Protein 9OO6 (pdb70)

B-factor: mean 93.45, std 17.34, range [67.01, 183.87]

Secondary structure (DSSP, 8-state):
--HHHHHHHHIIIIIHHHHHHHHHTTHHHHHHHHHHHHHTTS---HHHHHHHHHHHHHHHHHHHHGGGGHHHHHHHHHHHHHHHHTTTSS-HHHHHHHHHHHHHHHHHTTSS-HHHHHHTHHHHHHHHHHHHHHHHHHHHTSS-SPPPHHHHHHHHT-GGGSSSPPP--HHHHHHHHH-----HHHHHHHHHHHHHHHHHHHIIIIITTTIIIIIS----HHHHHHHHHHHHHHHHHHHHHHHHHHHHHHHHHT---EEETTEEE----S--THHHHS-S-HHHHHHHH-HHHHHHHIIIIITTTGGG-HHHHHHHHHHHHHHHT---HHHHHHHHHHHHHHHHHHHHHHHHHHHHTBS-SSSPPPSS---SBSS-HHHHHHHHHHHHHHHHHHHHHHGGG----HHHHHHHHHHTTTHHHHHHHHHHHHHHHHHHH-

Structure (mmCIF, N/CA/C/O backbone):
data_9OO6
#
_entry.id   9OO6
#
_cell.length_a   1.00
_cell.length_b   1.00
_cell.length_c   1.00
_cell.angle_alpha   90.00
_cell.angle_beta   90.00
_cell.angle_gamma   90.00
#
_symmetry.space_group_name_H-M   'P 1'
#
loop_
_entity.id
_entity.type
_entity.pdbx_description
1 polymer 'Isoform 3 of Protein-serine O-palmitoleoyltransferase porcupine,Green fluorescent protein'
2 non-polymer 2-[4-(2-methylpyridin-4-yl)phenyl]-N-[4-(pyridin-3-yl)phenyl]acetamide
3 non-polymer 'Lauryl Maltose Neopentyl Glycol'
4 non-polymer 'ZINC ION'
5 water water
#
loop_
_atom_site.group_PDB
_atom_site.id
_atom_site.type_symbol
_atom_site.label_atom_id
_atom_site.label_alt_id
_atom_site.label_comp_id
_atom_site.label_asym_id
_atom_site.label_entity_id
_atom_site.label_seq_id
_atom_site.pdbx_PDB_ins_code
_atom_site.Cartn_x
_atom_site.Cartn_y
_atom_site.Cartn_z
_atom_site.occupancy
_atom_site.B_iso_or_equiv
_atom_site.auth_seq_id
_atom_site.auth_comp_id
_atom_site.auth_asym_id
_atom_site.auth_atom_id
_atom_site.pdbx_PDB_model_num
ATOM 1 N N . PHE A 1 4 ? 149.77838 145.92398 131.96388 1.000 152.38411 4 PHE A N 1
ATOM 2 C CA . PHE A 1 4 ? 149.46215 147.34244 131.83857 1.000 155.18775 4 PHE A CA 1
ATOM 3 C C . PHE A 1 4 ? 148.33293 147.75555 132.77952 1.000 152.65815 4 PHE A C 1
ATOM 4 O O . PHE A 1 4 ? 147.52185 146.92891 133.19518 1.000 149.39409 4 PHE A O 1
ATOM 12 N N . SER A 1 5 ? 148.29093 149.04422 133.10792 1.000 153.49367 5 SER A N 1
ATOM 13 C CA . SER A 1 5 ? 147.29278 149.58469 134.02133 1.000 151.31605 5 SER A CA 1
ATOM 14 C C . SER A 1 5 ? 145.98118 149.83127 133.27666 1.000 144.28330 5 SER A C 1
ATOM 15 O O . SER A 1 5 ? 145.81552 149.45328 132.11429 1.000 143.64207 5 SER A O 1
ATOM 18 N N . ARG A 1 6 ? 145.02606 150.47553 133.95489 1.000 140.68544 6 ARG A N 1
ATOM 19 C CA . ARG A 1 6 ? 143.73353 150.76518 133.34135 1.000 137.63697 6 ARG A CA 1
ATOM 20 C C . ARG A 1 6 ? 143.85447 151.81449 132.24476 1.000 138.82072 6 ARG A C 1
ATOM 21 O O . ARG A 1 6 ? 143.12602 151.75270 131.24429 1.000 138.03064 6 ARG A O 1
ATOM 29 N N . GLN A 1 7 ? 144.77848 152.76536 132.40911 1.000 139.43887 7 GLN A N 1
ATOM 30 C CA . GLN A 1 7 ? 144.95712 153.82379 131.42112 1.000 139.77484 7 GLN A CA 1
ATOM 31 C C . GLN A 1 7 ? 145.42325 153.25863 130.08690 1.000 142.96811 7 GLN A C 1
ATOM 32 O O . GLN A 1 7 ? 144.81587 153.52579 129.04519 1.000 143.42028 7 GLN A O 1
ATOM 38 N N . GLU A 1 8 ? 146.49027 152.45358 130.10505 1.000 144.34777 8 GLU A N 1
ATOM 39 C CA . GLU A 1 8 ? 146.98736 151.84777 128.87303 1.000 146.04411 8 GLU A CA 1
ATOM 40 C C . GLU A 1 8 ? 145.97455 150.87324 128.28639 1.000 143.80391 8 GLU A C 1
ATOM 41 O O . GLU A 1 8 ? 145.82283 150.79600 127.06071 1.000 144.79619 8 GLU A O 1
ATOM 47 N N . PHE A 1 9 ? 145.26440 150.13937 129.15107 1.000 141.73962 9 PHE A N 1
ATOM 48 C CA . PHE A 1 9 ? 144.25756 149.18336 128.69653 1.000 137.57290 9 PHE A CA 1
ATOM 49 C C . PHE A 1 9 ? 143.15131 149.88194 127.92031 1.000 135.35855 9 PHE A C 1
ATOM 50 O O . PHE A 1 9 ? 142.76154 149.43687 126.83538 1.000 136.69194 9 PHE A O 1
ATOM 58 N N . PHE A 1 10 ? 142.63911 150.98731 128.45397 1.000 132.99427 10 PHE A N 1
ATOM 59 C CA . PHE A 1 10 ? 141.59632 151.70473 127.73908 1.000 132.94891 10 PHE A CA 1
ATOM 60 C C . PHE A 1 10 ? 142.14660 152.56672 126.61062 1.000 139.22108 10 PHE A C 1
ATOM 61 O O . PHE A 1 10 ? 141.37107 153.00238 125.75311 1.000 140.42371 10 PHE A O 1
ATOM 69 N N . GLN A 1 11 ? 143.45819 152.82121 126.58654 1.000 142.49227 11 GLN A N 1
ATOM 70 C CA . GLN A 1 11 ? 144.06822 153.41167 125.40014 1.000 143.50765 11 GLN A CA 1
ATOM 71 C C . GLN A 1 11 ? 144.14430 152.42065 124.24662 1.000 141.42787 11 GLN A C 1
ATOM 72 O O . GLN A 1 11 ? 144.03366 152.82308 123.08328 1.000 142.46225 11 GLN A O 1
ATOM 78 N N . GLN A 1 12 ? 144.32767 151.13155 124.53536 1.000 140.64637 12 GLN A N 1
ATOM 79 C CA . GLN A 1 12 ? 144.52031 150.15628 123.46826 1.000 137.75026 12 GLN A CA 1
ATOM 80 C C . GLN A 1 12 ? 143.31436 149.25570 123.25018 1.000 134.39155 12 GLN A C 1
ATOM 81 O O . GLN A 1 12 ? 143.39792 148.34978 122.42188 1.000 133.91313 12 GLN A O 1
ATOM 87 N N . LEU A 1 13 ? 142.21666 149.46430 123.98670 1.000 133.02886 13 LEU A N 1
ATOM 88 C CA . LEU A 1 13 ? 141.05480 148.57657 123.90776 1.000 131.12852 13 LEU A CA 1
ATOM 89 C C . LEU A 1 13 ? 140.48088 148.48939 122.49486 1.000 128.12797 13 LEU A C 1
ATOM 90 O O . LEU A 1 13 ? 140.24973 147.38734 121.98268 1.000 126.53142 13 LEU A O 1
ATOM 95 N N . LEU A 1 14 ? 140.18835 149.64408 121.87990 1.000 128.15857 14 LEU A N 1
ATOM 96 C CA . LEU A 1 14 ? 139.52420 149.68026 120.57405 1.000 126.87999 14 LEU A CA 1
ATOM 97 C C . LEU A 1 14 ? 140.31259 148.92546 119.50698 1.000 126.45768 14 LEU A C 1
ATOM 98 O O . LEU A 1 14 ? 139.78318 148.01947 118.85375 1.000 122.61948 14 LEU A O 1
ATOM 103 N N . GLN A 1 15 ? 141.58141 149.28171 119.31761 1.000 128.08224 15 GLN A N 1
ATOM 104 C CA . GLN A 1 15 ? 142.39000 148.65272 118.28195 1.000 127.75429 15 GLN A CA 1
ATOM 105 C C . GLN A 1 15 ? 142.96364 147.31422 118.72282 1.000 126.95907 15 GLN A C 1
ATOM 106 O O . GLN A 1 15 ? 143.51732 146.58704 117.89156 1.000 125.82590 15 GLN A O 1
ATOM 112 N N . GLY A 1 16 ? 142.84287 146.98252 120.00277 1.000 127.26749 16 GLY A N 1
ATOM 113 C CA . GLY A 1 16 ? 143.38785 145.77335 120.57944 1.000 125.84988 16 GLY A CA 1
ATOM 114 C C . GLY A 1 16 ? 142.44991 144.58883 120.56616 1.000 123.89885 16 GLY A C 1
ATOM 115 O O . GLY A 1 16 ? 142.83849 143.49176 120.15642 1.000 123.04363 16 GLY A O 1
ATOM 116 N N . CYS A 1 17 ? 141.21736 144.78417 121.03376 1.000 121.43052 17 CYS A N 1
ATOM 117 C CA . CYS A 1 17 ? 140.29013 143.67241 121.17705 1.000 118.75905 17 CYS A CA 1
ATOM 118 C C . CYS A 1 17 ? 138.89673 143.91643 120.61641 1.000 118.23128 17 CYS A C 1
ATOM 119 O O . CYS A 1 17 ? 138.22008 142.93739 120.30058 1.000 117.50328 17 CYS A O 1
ATOM 122 N N . LEU A 1 18 ? 138.45990 145.15712 120.41584 1.000 118.85173 18 LEU A N 1
ATOM 123 C CA . LEU A 1 18 ? 137.17673 145.34956 119.74414 1.000 116.52031 18 LEU A CA 1
ATOM 124 C C . LEU A 1 18 ? 137.23491 144.94964 118.27381 1.000 114.72150 18 LEU A C 1
ATOM 125 O O . LEU A 1 18 ? 136.58699 143.97698 117.86270 1.000 113.69431 18 LEU A O 1
ATOM 130 N N . LEU A 1 19 ? 138.00645 145.69837 117.48410 1.000 114.66791 19 LEU A N 1
ATOM 131 C CA . LEU A 1 19 ? 138.08274 145.44364 116.04585 1.000 113.32694 19 LEU A CA 1
ATOM 132 C C . LEU A 1 19 ? 138.65725 144.06929 115.70181 1.000 112.46095 19 LEU A C 1
ATOM 133 O O . LEU A 1 19 ? 138.08606 143.41250 114.81408 1.000 112.60833 19 LEU A O 1
ATOM 138 N N . PRO A 1 20 ? 139.79629 143.60610 116.27078 1.000 113.13282 20 PRO A N 1
ATOM 139 C CA . PRO A 1 20 ? 140.2344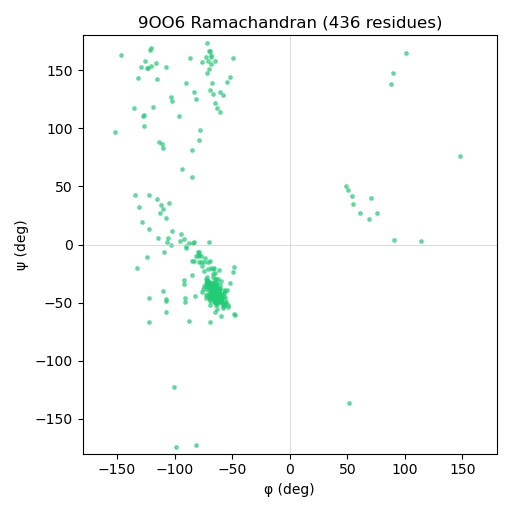6 142.22312 115.98029 1.000 111.50063 20 PRO A CA 1
ATOM 140 C C . PRO A 1 20 ? 139.18907 141.14606 116.23466 1.000 109.79146 20 PRO A C 1
ATOM 141 O O . PRO A 1 20 ? 138.95606 140.31473 115.35021 1.000 113.13442 20 PRO A O 1
ATOM 145 N N . THR A 1 21 ? 138.58831 141.11406 117.43053 1.000 106.30355 21 THR A N 1
ATOM 146 C CA . THR A 1 21 ? 137.59164 140.09149 117.74889 1.000 107.50871 21 THR A CA 1
ATOM 147 C C . THR A 1 21 ? 136.39748 140.18198 116.80886 1.000 109.06589 21 THR A C 1
ATOM 148 O O . THR A 1 21 ? 135.89647 139.15793 116.33030 1.000 111.59181 21 THR A O 1
ATOM 152 N N . ALA A 1 22 ? 135.90822 141.40326 116.56164 1.000 108.92356 22 ALA A N 1
ATOM 153 C CA . ALA A 1 22 ? 134.76960 141.58492 115.66425 1.000 105.71313 22 ALA A CA 1
ATOM 154 C C . ALA A 1 22 ? 135.08564 141.07702 114.26045 1.000 107.68198 22 ALA A C 1
ATOM 155 O O . ALA A 1 22 ? 134.28351 140.35423 113.65639 1.000 105.61825 22 ALA A O 1
ATOM 157 N N . GLN A 1 23 ? 136.25388 141.45237 113.72740 1.000 108.58570 23 GLN A N 1
ATOM 158 C CA . GLN A 1 23 ? 136.66150 141.02120 112.39305 1.000 105.11683 23 GLN A CA 1
ATOM 159 C C . GLN A 1 23 ? 136.79572 139.50421 112.31184 1.000 105.70711 23 GLN A C 1
ATOM 160 O O . GLN A 1 23 ? 136.32610 138.88462 111.35022 1.000 109.28984 23 GLN A O 1
ATOM 166 N N . GLN A 1 24 ? 137.48455 138.89860 113.28836 1.000 105.48642 24 GLN A N 1
ATOM 167 C CA . GLN A 1 24 ? 137.61483 137.44207 113.34355 1.000 107.16950 24 GLN A CA 1
ATOM 168 C C . GLN A 1 24 ? 136.25488 136.75601 113.37890 1.000 108.74779 24 GLN A C 1
ATOM 169 O O . GLN A 1 24 ? 135.99530 135.84034 112.59018 1.000 113.89088 24 GLN A O 1
ATOM 175 N N . GLY A 1 25 ? 135.38804 137.16335 114.31428 1.000 105.28703 25 GLY A N 1
ATOM 176 C CA . GLY A 1 25 ? 134.06936 136.56048 114.42554 1.000 104.29847 25 GLY A CA 1
ATOM 177 C C . GLY A 1 25 ? 133.22819 136.71800 113.17563 1.000 102.30305 25 GLY A C 1
ATOM 178 O O . GLY A 1 25 ? 132.45452 135.82382 112.82905 1.000 102.50334 25 GLY A O 1
ATOM 179 N N . LEU A 1 26 ? 133.36889 137.84756 112.48131 1.000 102.47261 26 LEU A N 1
ATOM 180 C CA . LEU A 1 26 ? 132.58628 138.08679 111.27605 1.000 102.20451 26 LEU A CA 1
ATOM 181 C C . LEU A 1 26 ? 133.11935 137.27821 110.09931 1.000 103.19617 26 LEU A C 1
ATOM 182 O O . LEU A 1 26 ? 132.34026 136.77076 109.28556 1.000 104.61298 26 LEU A O 1
ATOM 187 N N . ASP A 1 27 ? 134.44212 137.14812 109.99523 1.000 105.63706 27 ASP A N 1
ATOM 188 C CA . ASP A 1 27 ? 135.07312 136.54668 108.82947 1.000 106.32907 27 ASP A CA 1
ATOM 189 C C . ASP A 1 27 ? 134.95042 135.02150 108.85046 1.000 105.92262 27 ASP A C 1
ATOM 190 O O . ASP A 1 27 ? 135.18814 134.36891 107.83054 1.000 108.76838 27 ASP A O 1
ATOM 195 N N . GLN A 1 28 ? 134.50615 134.43279 109.95948 1.000 102.42029 28 GLN A N 1
ATOM 196 C CA . GLN A 1 28 ? 134.28064 132.99474 110.01432 1.000 103.27059 28 GLN A CA 1
ATOM 197 C C . GLN A 1 28 ? 132.80212 132.63029 109.98415 1.000 102.50882 28 GLN A C 1
ATOM 198 O O . GLN A 1 28 ? 132.46221 131.45109 110.12286 1.000 103.89449 28 GLN A O 1
ATOM 204 N N . ILE A 1 29 ? 131.91716 133.60831 109.80394 1.000 99.73802 29 ILE A N 1
ATOM 205 C CA . ILE A 1 29 ? 130.48637 133.35034 109.68252 1.000 93.80631 29 ILE A CA 1
ATOM 206 C C . ILE A 1 29 ? 129.89387 133.91090 108.40269 1.000 91.33876 29 ILE A C 1
ATOM 207 O O . ILE A 1 29 ? 128.73307 133.60151 108.09612 1.000 94.39280 29 ILE A O 1
ATOM 212 N N . TRP A 1 30 ? 130.63668 134.73656 107.65841 1.000 90.42919 30 TRP A N 1
ATOM 213 C CA . TRP A 1 30 ? 130.07463 135.43159 106.50411 1.000 90.60453 30 TRP A CA 1
ATOM 214 C C . TRP A 1 30 ? 129.66194 134.46770 105.39935 1.000 90.53713 30 TRP A C 1
ATOM 215 O O . TRP A 1 30 ? 128.65975 134.70739 104.71598 1.000 93.50919 30 TRP A O 1
ATOM 226 N N . LEU A 1 31 ? 130.39756 133.36921 105.22160 1.000 88.47204 31 LEU A N 1
ATOM 227 C CA . LEU A 1 31 ? 130.02292 132.40693 104.19376 1.000 88.30224 31 LEU A CA 1
ATOM 228 C C . LEU A 1 31 ? 128.77710 131.63247 104.60007 1.000 87.01785 31 LEU A C 1
ATOM 229 O O . LEU A 1 31 ? 127.91037 131.36403 103.76252 1.000 90.97133 31 LEU A O 1
ATOM 234 N N . LEU A 1 32 ? 128.65522 131.29435 105.88617 1.000 82.54088 32 LEU A N 1
ATOM 235 C CA . LEU A 1 32 ? 127.44554 130.63587 106.37076 1.000 80.25486 32 LEU A CA 1
ATOM 236 C C . LEU A 1 32 ? 126.22911 131.54368 106.23682 1.000 81.99705 32 LEU A C 1
ATOM 237 O O . LEU A 1 32 ? 125.14559 131.08922 105.84981 1.000 84.00209 32 LEU A O 1
ATOM 242 N N . LEU A 1 33 ? 126.39516 132.83419 106.53573 1.000 82.82560 33 LEU A N 1
ATOM 243 C CA . LEU A 1 33 ? 125.30746 133.78885 106.35278 1.000 79.48773 33 LEU A CA 1
ATOM 244 C C . LEU A 1 33 ? 124.94660 133.94154 104.88112 1.000 80.86017 33 LEU A C 1
ATOM 245 O O . LEU A 1 33 ? 123.76675 134.08063 104.53848 1.000 85.29997 33 LEU A O 1
ATOM 250 N N . ALA A 1 34 ? 125.94834 133.90761 103.99756 1.000 80.32936 34 ALA A N 1
ATOM 251 C CA . ALA A 1 34 ? 125.67979 133.98232 102.56509 1.000 77.97167 34 ALA A CA 1
ATOM 252 C C . ALA A 1 34 ? 124.90656 132.76394 102.07557 1.000 80.84309 34 ALA A C 1
ATOM 253 O O . ALA A 1 34 ? 123.98233 132.89695 101.26644 1.000 84.73514 34 ALA A O 1
ATOM 255 N N . ILE A 1 35 ? 125.26212 131.57155 102.56005 1.000 80.54605 35 ILE A N 1
ATOM 256 C CA . ILE A 1 35 ? 124.53784 130.36619 102.16119 1.000 77.27974 35 ILE A CA 1
ATOM 257 C C . ILE A 1 35 ? 123.11965 130.37509 102.72563 1.000 81.24388 35 ILE A C 1
ATOM 258 O O . ILE A 1 35 ? 122.17473 129.94253 102.05687 1.000 85.09289 35 ILE A O 1
ATOM 263 N N . CYS A 1 36 ? 122.94095 130.87635 103.95335 1.000 82.18723 36 CYS A N 1
ATOM 264 C CA . CYS A 1 36 ? 121.59555 130.98357 104.51828 1.000 77.21718 36 CYS A CA 1
ATOM 265 C C . CYS A 1 36 ? 120.73222 131.96335 103.72925 1.000 74.62385 36 CYS A C 1
ATOM 266 O O . CYS A 1 36 ? 119.55385 131.69169 103.46594 1.000 79.54085 36 CYS A O 1
ATOM 269 N N . LEU A 1 37 ? 121.30707 133.09904 103.32580 1.000 72.01177 37 LEU A N 1
ATOM 270 C CA . LEU A 1 37 ? 120.56670 134.06037 102.51446 1.000 72.91802 37 LEU A CA 1
ATOM 271 C C . LEU A 1 37 ? 120.24627 133.49353 101.13643 1.000 78.47618 37 LEU A C 1
ATOM 272 O O . LEU A 1 37 ? 119.15327 133.72347 100.60384 1.000 82.03325 37 LEU A O 1
ATOM 277 N N . ALA A 1 38 ? 121.18570 132.74907 100.54604 1.000 76.81456 38 ALA A N 1
ATOM 278 C CA . ALA A 1 38 ? 120.93466 132.11399 99.25692 1.000 75.63198 38 ALA A CA 1
ATOM 279 C C . ALA A 1 38 ? 119.84219 131.05944 99.36318 1.000 80.11195 38 ALA A C 1
ATOM 280 O O . ALA A 1 38 ? 119.01552 130.92724 98.45713 1.000 85.83322 38 ALA A O 1
ATOM 282 N N . CYS A 1 39 ? 119.82037 130.30787 100.46609 1.000 78.13979 39 CYS A N 1
ATOM 283 C CA . CYS A 1 39 ? 118.75587 129.33690 100.69844 1.000 79.01381 39 CYS A CA 1
ATOM 284 C C . CYS A 1 39 ? 117.40492 130.02116 100.85901 1.000 78.75543 39 CYS A C 1
ATOM 285 O O . CYS A 1 39 ? 116.39306 129.54792 100.32597 1.000 83.03807 39 CYS A O 1
ATOM 288 N N . ARG A 1 40 ? 117.37986 131.15525 101.56488 1.000 78.32783 40 ARG A N 1
ATOM 289 C CA . ARG A 1 40 ? 116.14190 131.91111 101.73366 1.000 76.02493 40 ARG A CA 1
ATOM 290 C C . ARG A 1 40 ? 115.63111 132.45017 100.40450 1.000 75.41564 40 ARG A C 1
ATOM 291 O O . ARG A 1 40 ? 114.42744 132.39920 100.12699 1.000 79.80297 40 ARG A O 1
ATOM 299 N N . LEU A 1 41 ? 116.53127 132.97009 99.56962 1.000 71.95950 41 LEU A N 1
ATOM 300 C CA . LEU A 1 41 ? 116.11276 133.50359 98.27783 1.000 74.36331 41 LEU A CA 1
ATOM 301 C C . LEU A 1 41 ? 115.69980 132.38732 97.32612 1.000 81.10332 41 LEU A C 1
ATOM 302 O O . LEU A 1 41 ? 114.77485 132.55843 96.52404 1.000 82.76153 41 LEU A O 1
ATOM 307 N N . LEU A 1 42 ? 116.37738 131.23906 97.39828 1.000 80.99947 42 LEU A N 1
ATOM 308 C CA . LEU A 1 42 ? 116.05934 130.11644 96.52648 1.000 79.80386 42 LEU A CA 1
ATOM 309 C C . LEU A 1 42 ? 114.73996 129.45984 96.90481 1.000 82.21084 42 LEU A C 1
ATOM 310 O O . LEU A 1 42 ? 114.02712 128.95829 96.02882 1.000 87.29101 42 LEU A O 1
ATOM 315 N N . TRP A 1 43 ? 114.38787 129.46373 98.18992 1.000 79.36549 43 TRP A N 1
ATOM 316 C CA . TRP A 1 43 ? 113.15630 128.81949 98.62279 1.000 78.10921 43 TRP A CA 1
ATOM 317 C C . TRP A 1 43 ? 111.91620 129.65958 98.35816 1.000 81.54054 43 TRP A C 1
ATOM 318 O O . TRP A 1 43 ? 110.80181 129.17175 98.57033 1.000 85.48067 43 TRP A O 1
ATOM 329 N N . ARG A 1 44 ? 112.07726 130.89895 97.90903 1.000 80.53945 44 ARG A N 1
ATOM 330 C CA . ARG A 1 44 ? 110.95709 131.75695 97.55968 1.000 81.71302 44 ARG A CA 1
ATOM 331 C C . ARG A 1 44 ? 110.62453 131.72462 96.07506 1.000 88.17208 44 ARG A C 1
ATOM 332 O O . ARG A 1 44 ? 109.72978 132.45453 95.63951 1.000 95.96020 44 ARG A O 1
ATOM 340 N N . LEU A 1 45 ? 111.31461 130.90040 95.29205 1.000 85.42366 45 LEU A N 1
ATOM 341 C CA . LEU A 1 45 ? 111.14928 130.87434 93.84527 1.000 89.63225 45 LEU A CA 1
ATOM 342 C C . LEU A 1 45 ? 110.03884 129.94310 93.38025 1.000 94.69244 45 LEU A C 1
ATOM 343 O O . LEU A 1 45 ? 109.82564 129.81658 92.17040 1.000 95.55948 45 LEU A O 1
ATOM 348 N N . GLY A 1 46 ? 109.33024 129.29259 94.29682 1.000 92.88594 46 GLY A N 1
ATOM 349 C CA . GLY A 1 46 ? 108.29252 128.36404 93.89946 1.000 97.23870 46 GLY A CA 1
ATOM 350 C C . GLY A 1 46 ? 108.80383 127.04046 93.38474 1.000 96.84249 46 GLY A C 1
ATOM 351 O O . GLY A 1 46 ? 108.13112 126.39572 92.57399 1.000 97.23946 46 GLY A O 1
ATOM 352 N N . LEU A 1 47 ? 109.98594 126.62043 93.82497 1.000 94.20201 47 LEU A N 1
ATOM 353 C CA . LEU A 1 47 ? 110.51020 125.32065 93.45838 1.000 91.77875 47 LEU A CA 1
ATOM 354 C C . LEU A 1 47 ? 109.71340 124.22211 94.15642 1.000 94.75712 47 LEU A C 1
ATOM 355 O O . LEU A 1 47 ? 109.05894 124.46965 95.17201 1.000 96.66551 47 LEU A O 1
ATOM 360 N N . PRO A 1 48 ? 109.73327 123.00259 93.61780 1.000 89.51233 48 PRO A N 1
ATOM 361 C CA . PRO A 1 48 ? 109.14512 121.87417 94.34419 1.000 84.12778 48 PRO A CA 1
ATOM 362 C C . PRO A 1 48 ? 109.90215 121.59602 95.63344 1.000 83.34543 48 PRO A C 1
ATOM 363 O O . PRO A 1 48 ? 111.06476 121.97173 95.79651 1.000 85.32402 48 PRO A O 1
ATOM 367 N N . SER A 1 49 ? 109.20692 120.93642 96.56430 1.000 82.76369 49 SER A N 1
ATOM 368 C CA . SER A 1 49 ? 109.73347 120.75570 97.91447 1.000 81.82438 49 SER A CA 1
ATOM 369 C C . SER A 1 49 ? 110.98632 119.88918 97.92526 1.000 82.14095 49 SER A C 1
ATOM 370 O O . SER A 1 49 ? 111.92417 120.16371 98.68380 1.000 84.16592 49 SER A O 1
ATOM 373 N N . TYR A 1 50 ? 111.02483 118.84677 97.08881 1.000 81.91420 50 TYR A N 1
ATOM 374 C CA . TYR A 1 50 ? 112.18893 117.96657 97.05997 1.000 82.42727 50 TYR A CA 1
ATOM 375 C C . TYR A 1 50 ? 113.43152 118.69403 96.56228 1.000 83.12298 50 TYR A C 1
ATOM 376 O O . TYR A 1 50 ? 114.53949 118.41151 97.03140 1.000 83.61439 50 TYR A O 1
ATOM 385 N N . LEU A 1 51 ? 113.26718 119.64499 95.63925 1.000 82.17241 51 LEU A N 1
ATOM 386 C CA . LEU A 1 51 ? 114.40055 120.45408 95.20692 1.000 80.18087 51 LEU A CA 1
ATOM 387 C C . LEU A 1 51 ? 114.89761 121.35124 96.33173 1.000 79.10135 51 LEU A C 1
ATOM 388 O O . LEU A 1 51 ? 116.10568 121.56382 96.46964 1.000 82.92683 51 LEU A O 1
ATOM 393 N N . LYS A 1 52 ? 113.98196 121.87683 97.15021 1.000 76.99215 52 LYS A N 1
ATOM 394 C CA . LYS A 1 52 ? 114.38199 122.67451 98.30636 1.000 77.31862 52 LYS A CA 1
ATOM 395 C C . LYS A 1 52 ? 115.14590 121.83455 99.32263 1.000 79.01782 52 LYS A C 1
ATOM 396 O O . LYS A 1 52 ? 116.16394 122.28011 99.87190 1.000 85.14174 52 LYS A O 1
ATOM 402 N N . HIS A 1 53 ? 114.67254 120.61125 99.57761 1.000 77.43483 53 HIS A N 1
ATOM 403 C CA . HIS A 1 53 ? 115.37095 119.72201 100.50085 1.000 78.46844 53 HIS A CA 1
ATOM 404 C C . HIS A 1 53 ? 116.74720 119.33685 99.96862 1.000 83.06502 53 HIS A C 1
ATOM 405 O O . HIS A 1 53 ? 117.72171 119.29863 100.72528 1.000 86.16011 53 HIS A O 1
ATOM 412 N N . ALA A 1 54 ? 116.85157 119.06096 98.66617 1.000 81.63311 54 ALA A N 1
ATOM 413 C CA . ALA A 1 54 ? 118.14721 118.72074 98.08446 1.000 82.15615 54 ALA A CA 1
ATOM 414 C C . ALA A 1 54 ? 119.09945 119.91094 98.10745 1.000 83.04029 54 ALA A C 1
ATOM 415 O O . ALA A 1 54 ? 120.30467 119.74676 98.34491 1.000 89.20122 54 ALA A O 1
ATOM 417 N N . SER A 1 55 ? 118.57525 121.11621 97.86597 1.000 81.00557 55 SER A N 1
ATOM 418 C CA . SER A 1 55 ? 119.40180 122.31545 97.90713 1.000 80.63890 55 SER A CA 1
ATOM 419 C C . SER A 1 55 ? 119.92952 122.57335 99.30913 1.000 83.33091 55 SER A C 1
ATOM 420 O O . SER A 1 55 ? 121.10310 122.92424 99.47887 1.000 88.97380 55 SER A O 1
ATOM 423 N N . THR A 1 56 ? 119.09269 122.38572 100.33235 1.000 81.59731 56 THR A N 1
ATOM 424 C CA . THR A 1 56 ? 119.61851 122.56715 101.67844 1.000 82.81017 56 THR A CA 1
ATOM 425 C C . THR A 1 56 ? 120.51068 121.40840 102.10786 1.000 84.21471 56 THR A C 1
ATOM 426 O O . THR A 1 56 ? 121.38324 121.61651 102.94754 1.000 87.24447 56 THR A O 1
ATOM 430 N N . VAL A 1 57 ? 120.36351 120.21877 101.51547 1.000 84.72508 57 VAL A N 1
ATOM 431 C CA . VAL A 1 57 ? 121.31893 119.14117 101.77225 1.000 85.09838 57 VAL A CA 1
ATOM 432 C C . VAL A 1 57 ? 122.69416 119.51024 101.22583 1.000 88.19059 57 VAL A C 1
ATOM 433 O O . VAL A 1 57 ? 123.71780 119.33948 101.90176 1.000 89.57572 57 VAL A O 1
ATOM 437 N N . ALA A 1 58 ? 122.73173 120.03917 99.99917 1.000 87.83139 58 ALA A N 1
ATOM 438 C CA . ALA A 1 58 ? 123.99384 120.49173 99.41803 1.000 83.94774 58 ALA A CA 1
ATOM 439 C C . ALA A 1 58 ? 124.59257 121.64824 100.21213 1.000 86.92573 58 ALA A C 1
ATOM 440 O O . ALA A 1 58 ? 125.80927 121.69088 100.44292 1.000 93.54124 58 ALA A O 1
ATOM 442 N N . GLY A 1 59 ? 123.75099 122.58939 100.64672 1.000 83.34385 59 GLY A N 1
ATOM 443 C CA . GLY A 1 59 ? 124.23872 123.69003 101.46221 1.000 82.04606 59 GLY A CA 1
ATOM 444 C C . GLY A 1 59 ? 124.75827 123.23995 102.81433 1.000 86.25091 59 GLY A C 1
ATOM 445 O O . GLY A 1 59 ? 125.75170 123.77261 103.31315 1.000 88.63339 59 GLY A O 1
ATOM 446 N N . GLY A 1 60 ? 124.10273 122.24808 103.41949 1.000 87.89687 60 GLY A N 1
ATOM 447 C CA . GLY A 1 60 ? 124.58724 121.70372 104.67494 1.000 87.45723 60 GLY A CA 1
ATOM 448 C C . GLY A 1 60 ? 125.90080 120.96521 104.52216 1.000 89.96266 60 GLY A C 1
ATOM 449 O O . GLY A 1 60 ? 126.77954 121.07262 105.38014 1.000 91.82643 60 GLY A O 1
ATOM 450 N N . PHE A 1 61 ? 126.05416 120.21008 103.42750 1.000 90.67985 61 PHE A N 1
ATOM 451 C CA . PHE A 1 61 ? 127.34130 119.58381 103.13088 1.000 90.80909 61 PHE A CA 1
ATOM 452 C C . PHE A 1 61 ? 128.44122 120.62070 102.96105 1.000 88.01284 61 PHE A C 1
ATOM 453 O O . PHE A 1 61 ? 129.54014 120.45841 103.50348 1.000 89.95058 61 PHE A O 1
ATOM 461 N N . PHE A 1 62 ? 128.16443 121.69889 102.22274 1.000 88.10465 62 PHE A N 1
ATOM 462 C CA . PHE A 1 62 ? 129.20439 122.69751 101.99704 1.000 87.84685 62 PHE A CA 1
ATOM 463 C C . PHE A 1 62 ? 129.53337 123.46559 103.27273 1.000 89.66201 62 PHE A C 1
ATOM 464 O O . PHE A 1 62 ? 130.70146 123.77600 103.52507 1.000 93.07409 62 PHE A O 1
ATOM 472 N N . SER A 1 63 ? 128.52866 123.75633 104.10381 1.000 88.39173 63 SER A N 1
ATOM 473 C CA . SER A 1 63 ? 128.79017 124.43580 105.36989 1.000 86.75403 63 SER A CA 1
ATOM 474 C C . SER A 1 63 ? 129.56940 123.54648 106.33142 1.000 85.99718 63 SER A C 1
ATOM 475 O O . SER A 1 63 ? 130.50312 124.01188 107.00136 1.000 90.48020 63 SER A O 1
ATOM 478 N N . LEU A 1 64 ? 129.21109 122.26144 106.40344 1.000 83.10994 64 LEU A N 1
ATOM 479 C CA . LEU A 1 64 ? 129.94468 121.33995 107.25929 1.000 83.02054 64 LEU A CA 1
ATOM 480 C C . LEU A 1 64 ? 131.37551 121.17190 106.77782 1.000 86.37773 64 LEU A C 1
ATOM 481 O O . LEU A 1 64 ? 132.30040 121.10015 107.59277 1.000 88.53220 64 LEU A O 1
ATOM 486 N N . TYR A 1 65 ? 131.58304 121.12613 105.45768 1.000 86.95118 65 TYR A N 1
ATOM 487 C CA . TYR A 1 65 ? 132.94763 121.06897 104.95209 1.000 84.76575 65 TYR A CA 1
ATOM 488 C C . TYR A 1 65 ? 133.70312 122.35073 105.26400 1.000 86.21022 65 TYR A C 1
ATOM 489 O O . TYR A 1 65 ? 134.85425 122.28791 105.69751 1.000 92.77473 65 TYR A O 1
ATOM 498 N N . HIS A 1 66 ? 133.02028 123.49814 105.20869 1.000 84.52768 66 HIS A N 1
ATOM 499 C CA . HIS A 1 66 ? 133.68290 124.77886 105.43147 1.000 84.17070 66 HIS A CA 1
ATOM 500 C C . HIS A 1 66 ? 134.14998 124.90988 106.87241 1.000 85.86546 66 HIS A C 1
ATOM 501 O O . HIS A 1 66 ? 135.22674 125.45720 107.13509 1.000 87.96223 66 HIS A O 1
ATOM 508 N N . PHE A 1 67 ? 133.36257 124.40828 107.81762 1.000 84.75778 67 PHE A N 1
ATOM 509 C CA . PHE A 1 67 ? 133.74121 124.57277 109.21511 1.000 84.32868 67 PHE A CA 1
ATOM 510 C C . PHE A 1 67 ? 134.57357 123.41604 109.75637 1.000 88.60822 67 PHE A C 1
ATOM 511 O O . PHE A 1 67 ? 135.40320 123.63826 110.64496 1.000 92.87105 67 PHE A O 1
ATOM 519 N N . PHE A 1 68 ? 134.38973 122.18876 109.26355 1.000 86.52470 68 PHE A N 1
ATOM 520 C CA . PHE A 1 68 ? 135.05208 121.02947 109.84694 1.000 86.64449 68 PHE A CA 1
ATOM 521 C C . PHE A 1 68 ? 135.93273 120.23808 108.88311 1.000 89.43502 68 PHE A C 1
ATOM 522 O O . PHE A 1 68 ? 136.34798 119.13125 109.24429 1.000 94.25064 68 PHE A O 1
ATOM 530 N N . GLN A 1 69 ? 136.25472 120.77399 107.69483 1.000 87.36151 69 GLN A N 1
ATOM 531 C CA . GLN A 1 69 ? 137.12081 120.13769 106.70251 1.000 89.99406 69 GLN A CA 1
ATOM 532 C C . GLN A 1 69 ? 136.68749 118.71210 106.37347 1.000 93.73978 69 GLN A C 1
ATOM 533 O O . GLN A 1 69 ? 135.49228 118.44471 106.22626 1.000 94.79804 69 GLN A O 1
ATOM 539 N N . LEU A 1 70 ? 137.64608 117.78828 106.28397 1.000 96.93908 70 LEU A N 1
ATOM 540 C CA . LEU A 1 70 ? 137.32855 116.41775 105.89407 1.000 95.03568 70 LEU A CA 1
ATOM 541 C C . LEU A 1 70 ? 136.61306 115.66930 107.00999 1.000 92.02583 70 LEU A C 1
ATOM 542 O O . LEU A 1 70 ? 135.82403 114.75786 106.73858 1.000 95.72930 70 LEU A O 1
ATOM 547 N N . HIS A 1 71 ? 136.90458 116.03217 108.26160 1.000 90.61815 71 HIS A N 1
ATOM 548 C CA . HIS A 1 71 ? 136.33001 115.43813 109.46824 1.000 89.33303 71 HIS A CA 1
ATOM 549 C C . HIS A 1 71 ? 134.80072 115.31389 109.47163 1.000 89.77821 71 HIS A C 1
ATOM 550 O O . HIS A 1 71 ? 134.27338 114.50354 110.24070 1.000 95.71616 71 HIS A O 1
ATOM 557 N N . MET A 1 72 ? 134.07717 116.13295 108.68585 1.000 90.94370 72 MET A N 1
ATOM 558 C CA . MET A 1 72 ? 132.60626 116.12665 108.59239 1.000 86.17609 72 MET A CA 1
ATOM 559 C C . MET A 1 72 ? 131.98027 114.74118 108.39103 1.000 87.41576 72 MET A C 1
ATOM 560 O O . MET A 1 72 ? 130.75953 114.58742 108.57292 1.000 91.33229 72 MET A O 1
ATOM 565 N N . VAL A 1 73 ? 132.77151 113.76183 107.93565 1.000 86.96642 73 VAL A N 1
ATOM 566 C CA . VAL A 1 73 ? 132.31708 112.39691 107.68157 1.000 83.95023 73 VAL A CA 1
ATOM 567 C C . VAL A 1 73 ? 131.59200 111.79587 108.87782 1.000 86.79737 73 VAL A C 1
ATOM 568 O O . VAL A 1 73 ? 130.70085 110.96340 108.70390 1.000 93.11353 73 VAL A O 1
ATOM 572 N N . TRP A 1 74 ? 131.98424 112.15834 110.10287 1.000 87.17411 74 TRP A N 1
ATOM 573 C CA . TRP A 1 74 ? 131.32137 111.59726 111.27671 1.000 90.65141 74 TRP A CA 1
ATOM 574 C C . TRP A 1 74 ? 129.88005 112.08389 111.39220 1.000 91.87752 74 TRP A C 1
ATOM 575 O O . TRP A 1 74 ? 128.97781 111.29509 111.69783 1.000 99.09391 74 TRP A O 1
ATOM 586 N N . VAL A 1 75 ? 129.63130 113.35639 111.07044 1.000 88.52170 75 VAL A N 1
ATOM 587 C CA . VAL A 1 75 ? 128.26199 113.86604 111.04688 1.000 84.93312 75 VAL A CA 1
ATOM 588 C C . VAL A 1 75 ? 127.49077 113.25119 109.88786 1.000 85.71145 75 VAL A C 1
ATOM 589 O O . VAL A 1 75 ? 126.29509 112.94778 110.00646 1.000 87.74682 75 VAL A O 1
ATOM 593 N N . VAL A 1 76 ? 128.17317 113.01358 108.76605 1.000 84.87728 76 VAL A N 1
ATOM 594 C CA . VAL A 1 76 ? 127.48860 112.45004 107.60390 1.000 83.75857 76 VAL A CA 1
ATOM 595 C C . VAL A 1 76 ? 127.08832 111.00221 107.87560 1.000 85.91088 76 VAL A C 1
ATOM 596 O O . VAL A 1 76 ? 125.95984 110.58192 107.57644 1.000 89.91512 76 VAL A O 1
ATOM 600 N N . LEU A 1 77 ? 127.99748 110.22893 108.47047 1.000 85.01155 77 LEU A N 1
ATOM 601 C CA . LEU A 1 77 ? 127.70809 108.85531 108.85280 1.000 85.82634 77 LEU A CA 1
ATOM 602 C C . LEU A 1 77 ? 126.64029 108.80108 109.93487 1.000 88.00985 77 LEU A C 1
ATOM 603 O O . LEU A 1 77 ? 125.82616 107.87330 109.94217 1.000 93.05220 77 LEU A O 1
ATOM 608 N N . LEU A 1 78 ? 126.62240 109.77847 110.84871 1.000 87.26901 78 LEU A N 1
ATOM 609 C CA . LEU A 1 78 ? 125.56042 109.82692 111.84780 1.000 88.78873 78 LEU A CA 1
ATOM 610 C C . LEU A 1 78 ? 124.20179 110.05308 111.19780 1.000 88.57447 78 LEU A C 1
ATOM 611 O O . LEU A 1 78 ? 123.21729 109.40862 111.57189 1.000 90.00088 78 LEU A O 1
ATOM 616 N N . SER A 1 79 ? 124.13147 110.95979 110.21889 1.000 88.77988 79 SER A N 1
ATOM 617 C CA . SER A 1 79 ? 122.86651 111.21172 109.53116 1.000 83.34067 79 SER A CA 1
ATOM 618 C C . SER A 1 79 ? 122.39694 109.98329 108.75900 1.000 80.73230 79 SER A C 1
ATOM 619 O O . SER A 1 79 ? 121.20787 109.63221 108.79336 1.000 84.10015 79 SER A O 1
ATOM 622 N N . LEU A 1 80 ? 123.32284 109.30726 108.07227 1.000 79.21333 80 LEU A N 1
ATOM 623 C CA . LEU A 1 80 ? 122.96454 108.09848 107.33419 1.000 77.78746 80 LEU A CA 1
ATOM 624 C C . LEU A 1 80 ? 122.51135 106.98330 108.27066 1.000 79.52146 80 LEU A C 1
ATOM 625 O O . LEU A 1 80 ? 121.53274 106.28287 107.98325 1.000 82.71045 80 LEU A O 1
ATOM 630 N N . LEU A 1 81 ? 123.20091 106.81509 109.40156 1.000 80.33399 81 LEU A N 1
ATOM 631 C CA . LEU A 1 81 ? 122.81971 105.80042 110.37737 1.000 82.00828 81 LEU A CA 1
ATOM 632 C C . LEU A 1 81 ? 121.47055 106.11690 111.01101 1.000 84.23966 81 LEU A C 1
ATOM 633 O O . LEU A 1 81 ? 120.66964 105.20806 111.26165 1.000 87.73318 81 LEU A O 1
ATOM 638 N N . CYS A 1 82 ? 121.20534 107.39853 111.28067 1.000 82.82769 82 CYS A N 1
ATOM 639 C CA . CYS A 1 82 ? 119.91390 107.79747 111.82860 1.000 79.34985 82 CYS A CA 1
ATOM 640 C C . CYS A 1 82 ? 118.78570 107.50753 110.84992 1.000 78.77275 82 CYS A C 1
ATOM 641 O O . CYS A 1 82 ? 117.71997 107.02376 111.25250 1.000 80.80054 82 CYS A O 1
ATOM 644 N N . TYR A 1 83 ? 119.00008 107.78134 109.55720 1.000 79.26184 83 TYR A N 1
ATOM 645 C CA . TYR A 1 83 ? 117.96595 107.43090 108.58764 1.000 76.75960 83 TYR A CA 1
ATOM 646 C C . TYR A 1 83 ? 117.79855 105.92096 108.46812 1.000 76.80926 83 TYR A C 1
ATOM 647 O O . TYR A 1 83 ? 116.67854 105.43667 108.28068 1.000 81.46236 83 TYR A O 1
ATOM 656 N N . LEU A 1 84 ? 118.89432 105.16228 108.56256 1.000 75.72549 84 LEU A N 1
ATOM 657 C CA . LEU A 1 84 ? 118.78711 103.70659 108.49739 1.000 77.13331 84 LEU A CA 1
ATOM 658 C C . LEU A 1 84 ? 117.96747 103.15849 109.65927 1.000 81.55901 84 LEU A C 1
ATOM 659 O O . LEU A 1 84 ? 117.09810 102.29888 109.46522 1.000 86.28393 84 LEU A O 1
ATOM 664 N N . VAL A 1 85 ? 118.21508 103.66466 110.86891 1.000 81.87464 85 VAL A N 1
ATOM 665 C CA . VAL A 1 85 ? 117.44599 103.23778 112.03465 1.000 80.19896 85 VAL A CA 1
ATOM 666 C C . VAL A 1 85 ? 115.98557 103.65506 111.90235 1.000 82.91411 85 VAL A C 1
ATOM 667 O O . VAL A 1 85 ? 115.07738 102.87490 112.21292 1.000 88.18883 85 VAL A O 1
ATOM 671 N N . LEU A 1 86 ? 115.73409 104.87628 111.41896 1.000 82.53871 86 LEU A N 1
ATOM 672 C CA . LEU A 1 86 ? 114.36029 105.34198 111.24491 1.000 82.63759 86 LEU A CA 1
ATOM 673 C C . LEU A 1 86 ? 113.61362 104.52143 110.19755 1.000 82.24171 86 LEU A C 1
ATOM 674 O O . LEU A 1 86 ? 112.41341 104.26392 110.34171 1.000 86.69996 86 LEU A O 1
ATOM 679 N N . PHE A 1 87 ? 114.30510 104.10010 109.13806 1.000 79.15074 87 PHE A N 1
ATOM 680 C CA . PHE A 1 87 ? 113.65583 103.30896 108.09938 1.000 80.65773 87 PHE A CA 1
ATOM 681 C C . PHE A 1 87 ? 113.40547 101.87971 108.56092 1.000 83.97916 87 PHE A C 1
ATOM 682 O O . PHE A 1 87 ? 112.39358 101.27462 108.18864 1.000 87.61917 87 PHE A O 1
ATOM 690 N N . LEU A 1 88 ? 114.31944 101.31649 109.35792 1.000 84.02106 88 LEU A N 1
ATOM 691 C CA . LEU A 1 88 ? 114.14983 99.93559 109.80586 1.000 85.37651 88 LEU A CA 1
ATOM 692 C C . LEU A 1 88 ? 112.95117 99.78404 110.73509 1.000 88.82596 88 LEU A C 1
ATOM 693 O O . LEU A 1 88 ? 112.25975 98.75993 110.69844 1.000 91.63711 88 LEU A O 1
ATOM 698 N N . CYS A 1 89 ? 112.68341 100.78634 111.56946 1.000 86.42171 89 CYS A N 1
ATOM 699 C CA . CYS A 1 89 ? 111.57413 100.73421 112.51263 1.000 89.03462 89 CYS A CA 1
ATOM 700 C C . CYS A 1 89 ? 110.45364 101.70268 112.14236 1.000 91.72206 89 CYS A C 1
ATOM 701 O O . CYS A 1 89 ? 109.73428 102.18633 113.01736 1.000 97.52573 89 CYS A O 1
ATOM 704 N N . ARG A 1 90 ? 110.27006 101.96057 110.84320 1.000 90.35783 90 ARG A N 1
ATOM 705 C CA . ARG A 1 90 ? 109.31691 102.96894 110.38612 1.000 89.17217 90 ARG A CA 1
ATOM 706 C C . ARG A 1 90 ? 107.86762 102.61057 110.69411 1.000 94.18218 90 ARG A C 1
ATOM 707 O O . ARG A 1 90 ? 107.01532 103.50427 110.70607 1.000 97.98370 90 ARG A O 1
ATOM 715 N N . HIS A 1 91 ? 107.56538 101.33819 110.94092 1.000 95.55300 91 HIS A N 1
ATOM 716 C CA . HIS A 1 91 ? 106.21276 100.91507 111.26999 1.000 96.06315 91 HIS A CA 1
ATOM 717 C C . HIS A 1 91 ? 106.02030 100.64036 112.75319 1.000 96.79792 91 HIS A C 1
ATOM 718 O O . HIS A 1 91 ? 104.91306 100.28089 113.16288 1.000 97.66955 91 HIS A O 1
ATOM 725 N N . SER A 1 92 ? 107.05967 100.79401 113.56301 1.000 95.24895 92 SER A N 1
ATOM 726 C CA . SER A 1 92 ? 106.94578 100.54353 114.98908 1.000 95.50038 92 SER A CA 1
ATOM 727 C C . SER A 1 92 ? 106.46927 101.79527 115.71365 1.000 93.42652 92 SER A C 1
ATOM 728 O O . SER A 1 92 ? 106.56232 102.91429 115.20632 1.000 93.19009 92 SER A O 1
ATOM 731 N N . SER A 1 93 ? 105.95490 101.58867 116.92022 1.000 94.55681 93 SER A N 1
ATOM 732 C CA . SER A 1 93 ? 105.53203 102.67453 117.78964 1.000 96.25627 93 SER A CA 1
ATOM 733 C C . SER A 1 93 ? 106.63910 103.13604 118.72600 1.000 96.88182 93 SER A C 1
ATOM 734 O O . SER A 1 93 ? 106.39331 103.98648 119.58611 1.000 102.15118 93 SER A O 1
ATOM 737 N N . HIS A 1 94 ? 107.84482 102.59730 118.57895 1.000 91.90302 94 HIS A N 1
ATOM 738 C CA . HIS A 1 94 ? 108.98129 102.92348 119.42906 1.000 90.53381 94 HIS A CA 1
ATOM 739 C C . HIS A 1 94 ? 110.14963 103.45425 118.60838 1.000 89.57893 94 HIS A C 1
ATOM 740 O O . HIS A 1 94 ? 111.30235 103.07447 118.82335 1.000 90.33050 94 HIS A O 1
ATOM 747 N N . ARG A 1 95 ? 109.85091 104.31892 117.63363 1.000 89.73581 95 ARG A N 1
ATOM 748 C CA . ARG A 1 95 ? 110.89484 104.90576 116.79695 1.000 84.82246 95 ARG A CA 1
ATOM 749 C C . ARG A 1 95 ? 111.85048 105.75429 117.62232 1.000 79.72978 95 ARG A C 1
ATOM 750 O O . ARG A 1 95 ? 113.07066 105.71885 117.41107 1.000 83.95540 95 ARG A O 1
ATOM 758 N N . GLY A 1 96 ? 111.30850 106.52344 118.56782 1.000 80.29699 96 GLY A N 1
ATOM 759 C CA . GLY A 1 96 ? 112.14659 107.32012 119.44204 1.000 81.31334 96 GLY A CA 1
ATOM 760 C C . GLY A 1 96 ? 113.04220 106.47778 120.32293 1.000 84.27909 96 GLY A C 1
ATOM 761 O O . GLY A 1 96 ? 114.17186 106.87117 120.61087 1.000 87.53286 96 GLY A O 1
ATOM 762 N N . VAL A 1 97 ? 112.56338 105.30059 120.73659 1.000 86.40946 97 VAL A N 1
ATOM 763 C CA . VAL A 1 97 ? 113.36865 104.40489 121.56476 1.000 83.85660 97 VAL A CA 1
ATOM 764 C C . VAL A 1 97 ? 114.58761 103.92016 120.79168 1.000 83.60582 97 VAL A C 1
ATOM 765 O O . VAL A 1 97 ? 115.72272 103.99322 121.27687 1.000 88.29286 97 VAL A O 1
ATOM 769 N N . PHE A 1 98 ? 114.36753 103.44316 119.56341 1.000 82.05386 98 PHE A N 1
ATOM 770 C CA . PHE A 1 98 ? 115.46051 102.94234 118.73580 1.000 79.08104 98 PHE A CA 1
ATOM 771 C C . PHE A 1 98 ? 116.43381 104.05178 118.36530 1.000 81.64048 98 PHE A C 1
ATOM 772 O O . PHE A 1 98 ? 117.65504 103.85012 118.39558 1.000 86.59003 98 PHE A O 1
ATOM 780 N N . LEU A 1 99 ? 115.91381 105.23517 118.03230 1.000 81.70452 99 LEU A N 1
ATOM 781 C CA . LEU A 1 99 ? 116.79287 106.34086 117.67206 1.000 80.57035 99 LEU A CA 1
ATOM 782 C C . LEU A 1 99 ? 117.59037 106.83660 118.87278 1.000 85.27127 99 LEU A C 1
ATOM 783 O O . LEU A 1 99 ? 118.77311 107.16241 118.73751 1.000 90.01236 99 LEU A O 1
ATOM 788 N N . SER A 1 100 ? 116.97832 106.86674 120.06076 1.000 85.31422 100 SER A N 1
ATOM 789 C CA . SER A 1 100 ? 117.70367 107.26446 121.26247 1.000 86.44490 100 SER A CA 1
ATOM 790 C C . SER A 1 100 ? 118.77494 106.24615 121.62999 1.000 89.20789 100 SER A C 1
ATOM 791 O O . SER A 1 100 ? 119.87165 106.62509 122.05408 1.000 92.22213 100 SER A O 1
ATOM 794 N N . VAL A 1 101 ? 118.48251 104.95229 121.46324 1.000 86.62157 101 VAL A N 1
ATOM 795 C CA . VAL A 1 101 ? 119.48399 103.92150 121.73126 1.000 81.82548 101 VAL A CA 1
ATOM 796 C C . VAL A 1 101 ? 120.64823 104.04223 120.75628 1.000 85.22269 101 VAL A C 1
ATOM 797 O O . VAL A 1 101 ? 121.81747 103.95596 121.15193 1.000 93.59796 101 VAL A O 1
ATOM 801 N N . THR A 1 102 ? 120.35470 104.28688 119.47674 1.000 85.62444 102 THR A N 1
ATOM 802 C CA . THR A 1 102 ? 121.43044 104.37536 118.49521 1.000 89.88554 102 THR A CA 1
ATOM 803 C C . THR A 1 102 ? 122.24827 105.65191 118.67483 1.000 90.54551 102 THR A C 1
ATOM 804 O O . THR A 1 102 ? 123.47510 105.63385 118.49959 1.000 95.66428 102 THR A O 1
ATOM 808 N N . ILE A 1 103 ? 121.61094 106.73208 119.13080 1.000 87.39140 103 ILE A N 1
ATOM 809 C CA . ILE A 1 103 ? 122.34561 107.94493 119.47220 1.000 89.61400 103 ILE A CA 1
ATOM 810 C C . ILE A 1 103 ? 123.22597 107.70741 120.69426 1.000 94.27823 103 ILE A C 1
ATOM 811 O O . ILE A 1 103 ? 124.37234 108.17045 120.74606 1.000 97.46533 103 ILE A O 1
ATOM 816 N N . LEU A 1 104 ? 122.71361 106.96348 121.68190 1.000 93.96396 104 LEU A N 1
ATOM 817 C CA . LEU A 1 104 ? 123.50511 106.60742 122.85692 1.000 94.85526 104 LEU A CA 1
ATOM 818 C C . LEU A 1 104 ? 124.74786 105.81747 122.47036 1.000 94.89709 104 LEU A C 1
ATOM 819 O O . LEU A 1 104 ? 125.85480 106.12388 122.92671 1.000 99.92976 104 LEU A O 1
ATOM 824 N N . ILE A 1 105 ? 124.58054 104.81392 121.60288 1.000 92.57939 105 ILE A N 1
ATOM 825 C CA . ILE A 1 105 ? 125.71181 103.99760 121.15923 1.000 93.65363 105 ILE A CA 1
ATOM 826 C C . ILE A 1 105 ? 126.72772 104.84798 120.40783 1.000 98.79167 105 ILE A C 1
ATOM 827 O O . ILE A 1 105 ? 127.93556 104.75091 120.65166 1.000 106.33776 105 ILE A O 1
ATOM 832 N N . TYR A 1 106 ? 126.25429 105.68998 119.48291 1.000 95.94436 106 TYR A N 1
ATOM 833 C CA . TYR A 1 106 ? 127.16091 106.49751 118.66892 1.000 97.83267 106 TYR A CA 1
ATOM 834 C C . TYR A 1 106 ? 127.95605 107.47241 119.53562 1.000 101.53473 106 TYR A C 1
ATOM 835 O O . TYR A 1 106 ? 129.18994 107.55756 119.42997 1.000 108.76628 106 TYR A O 1
ATOM 844 N N . LEU A 1 107 ? 127.25534 108.23489 120.38434 1.000 97.82928 107 LEU A N 1
ATOM 845 C CA . LEU A 1 107 ? 127.91813 109.20184 121.25390 1.000 99.11679 107 LEU A CA 1
ATOM 846 C C . LEU A 1 107 ? 128.88431 108.52215 122.21690 1.000 104.58531 107 LEU A C 1
ATOM 847 O O . LEU A 1 107 ? 130.00266 109.00695 122.41326 1.000 110.61090 107 LEU A O 1
ATOM 852 N N . LEU A 1 108 ? 128.47210 107.40777 122.83834 1.000 103.64894 108 LEU A N 1
ATOM 853 C CA . LEU A 1 108 ? 129.36096 106.70600 123.75982 1.000 102.49896 108 LEU A CA 1
ATOM 854 C C . LEU A 1 108 ? 130.57677 106.13439 123.04413 1.000 107.39021 108 LEU A C 1
ATOM 855 O O . LEU A 1 108 ? 131.65902 106.05454 123.63589 1.000 115.81095 108 LEU A O 1
ATOM 860 N N . MET A 1 109 ? 130.41220 105.70114 121.79053 1.000 106.15094 109 MET A N 1
ATOM 861 C CA . MET A 1 109 ? 131.55287 105.24394 121.00631 1.000 111.23601 109 MET A CA 1
ATOM 862 C C . MET A 1 109 ? 132.53033 106.38361 120.76774 1.000 116.84381 109 MET A C 1
ATOM 863 O O . MET A 1 109 ? 133.74996 106.19300 120.84280 1.000 125.99673 109 MET A O 1
ATOM 868 N N . GLY A 1 110 ? 132.00934 107.56885 120.44333 1.000 110.75882 110 GLY A N 1
ATOM 869 C CA . GLY A 1 110 ? 132.87691 108.72935 120.29578 1.000 114.84906 110 GLY A CA 1
ATOM 870 C C . GLY A 1 110 ? 133.58066 109.12012 121.58446 1.000 118.45075 110 GLY A C 1
ATOM 871 O O . GLY A 1 110 ? 134.75280 109.50366 121.56917 1.000 120.43247 110 GLY A O 1
ATOM 872 N N . GLU A 1 111 ? 132.87173 109.03877 122.71547 1.000 117.63239 111 GLU A N 1
ATOM 873 C CA . GLU A 1 111 ? 133.47984 109.32753 124.01390 1.000 115.35162 111 GLU A CA 1
ATOM 874 C C . GLU A 1 111 ? 134.53835 108.29847 124.38892 1.000 120.94914 111 GLU A C 1
ATOM 875 O O . GLU A 1 111 ? 135.48152 108.62164 125.11892 1.000 125.73414 111 GLU A O 1
ATOM 881 N N . MET A 1 112 ? 134.40474 107.06224 123.90385 1.000 122.14424 112 MET A N 1
ATOM 882 C CA . MET A 1 112 ? 135.37357 105.99548 124.14481 1.000 124.97033 112 MET A CA 1
ATOM 883 C C . MET A 1 112 ? 136.69689 106.20346 123.41485 1.000 128.59018 112 MET A C 1
ATOM 884 O O . MET A 1 112 ? 137.54376 105.30290 123.46612 1.000 132.81946 112 MET A O 1
ATOM 889 N N . HIS A 1 113 ? 136.84927 107.32080 122.69748 1.000 126.63578 113 HIS A N 1
ATOM 890 C CA . HIS A 1 113 ? 138.05711 107.75120 121.99607 1.000 132.17751 113 HIS A CA 1
ATOM 891 C C . HIS A 1 113 ? 138.38332 106.88016 120.79374 1.000 135.76641 113 HIS A C 1
ATOM 892 O O . HIS A 1 113 ? 139.54309 106.81873 120.37136 1.000 138.20004 113 HIS A O 1
ATOM 899 N N . MET A 1 114 ? 137.38410 106.17860 120.24956 1.000 132.89900 114 MET A N 1
ATOM 900 C CA . MET A 1 114 ? 137.57212 105.48155 118.98182 1.000 138.38911 114 MET A CA 1
ATOM 901 C C . MET A 1 114 ? 137.87336 106.47724 117.86552 1.000 140.39553 114 MET A C 1
ATOM 902 O O . MET A 1 114 ? 138.61275 106.16466 116.92404 1.000 140.84648 114 MET A O 1
ATOM 907 N N . VAL A 1 115 ? 137.35096 107.69529 117.99044 1.000 138.26651 115 VAL A N 1
ATOM 908 C CA . VAL A 1 115 ? 137.60086 108.79129 117.06688 1.000 137.33844 115 VAL A CA 1
ATOM 909 C C . VAL A 1 115 ? 138.51981 109.78210 117.77588 1.000 139.12459 115 VAL A C 1
ATOM 910 O O . VAL A 1 115 ? 138.55455 109.83522 119.01144 1.000 137.50367 115 VAL A O 1
ATOM 914 N N . ASP A 1 116 ? 139.30615 110.52505 116.98600 1.000 140.65770 116 ASP A N 1
ATOM 915 C CA . ASP A 1 116 ? 140.24922 111.51453 117.50171 1.000 139.34985 116 ASP A CA 1
ATOM 916 C C . ASP A 1 116 ? 139.56527 112.52398 118.41790 1.000 133.94427 116 ASP A C 1
ATOM 917 O O . ASP A 1 116 ? 138.43776 112.95377 118.16206 1.000 129.96445 116 ASP A O 1
ATOM 922 N N . THR A 1 117 ? 140.25532 112.87365 119.50813 1.000 134.04006 117 THR A N 1
ATOM 923 C CA . THR A 1 117 ? 139.70332 113.79898 120.49606 1.000 133.58876 117 THR A CA 1
ATOM 924 C C . THR A 1 117 ? 139.45828 115.18784 119.90809 1.000 128.54048 117 THR A C 1
ATOM 925 O O . THR A 1 117 ? 138.40603 115.79168 120.14769 1.000 125.78764 117 THR A O 1
ATOM 929 N N . VAL A 1 118 ? 140.42894 115.72150 119.15978 1.000 127.04693 118 VAL A N 1
ATOM 930 C CA . VAL A 1 118 ? 140.29552 117.06236 118.59215 1.000 125.03957 118 VAL A CA 1
ATOM 931 C C . VAL A 1 118 ? 139.16491 117.09842 117.57020 1.000 123.63054 118 VAL A C 1
ATOM 932 O O . VAL A 1 118 ? 138.33686 118.01946 117.56880 1.000 118.21050 118 VAL A O 1
ATOM 936 N N . THR A 1 119 ? 139.13754 116.10545 116.67387 1.000 126.10921 119 THR A N 1
ATOM 937 C CA . THR A 1 119 ? 138.08140 115.99023 115.67026 1.000 123.51516 119 THR A CA 1
ATOM 938 C C . THR A 1 119 ? 136.70384 115.93676 116.32042 1.000 117.58181 119 THR A C 1
ATOM 939 O O . THR A 1 119 ? 135.79211 116.67701 115.93182 1.000 112.47022 119 THR A O 1
ATOM 943 N N . TRP A 1 120 ? 136.53624 115.04382 117.30017 1.000 119.14755 120 TRP A N 1
ATOM 944 C CA . TRP A 1 120 ? 135.25812 114.89299 117.98987 1.000 118.04504 120 TRP A CA 1
ATOM 945 C C . TRP A 1 120 ? 134.84608 116.18376 118.68906 1.000 116.50713 120 TRP A C 1
ATOM 946 O O . TRP A 1 120 ? 133.69711 116.62575 118.57448 1.000 113.34675 120 TRP A O 1
ATOM 957 N N . HIS A 1 121 ? 135.77179 116.78499 119.44350 1.000 116.95143 121 HIS A N 1
ATOM 958 C CA . HIS A 1 121 ? 135.47493 118.00046 120.19683 1.000 116.69982 121 HIS A CA 1
ATOM 959 C C . HIS A 1 121 ? 135.14079 119.17320 119.28347 1.000 111.38916 121 HIS A C 1
ATOM 960 O O . HIS A 1 121 ? 134.39692 120.07658 119.68430 1.000 108.60985 121 HIS A O 1
ATOM 967 N N . LYS A 1 122 ? 135.70778 119.18609 118.07376 1.000 106.65011 122 LYS A N 1
ATOM 968 C CA . LYS A 1 122 ? 135.51572 120.29253 117.13897 1.000 103.66298 122 LYS A CA 1
ATOM 969 C C . LYS A 1 122 ? 134.04383 120.49397 116.78242 1.000 101.77335 122 LYS A C 1
ATOM 970 O O . LYS A 1 122 ? 133.53484 121.62021 116.81255 1.000 97.57989 122 LYS A O 1
ATOM 976 N N . MET A 1 123 ? 133.34350 119.41347 116.44944 1.000 101.61280 123 MET A N 1
ATOM 977 C CA . MET A 1 123 ? 131.97580 119.46494 115.94350 1.000 99.15031 123 MET A CA 1
ATOM 978 C C . MET A 1 123 ? 130.97899 118.81070 116.89871 1.000 100.46450 123 MET A C 1
ATOM 979 O O . MET A 1 123 ? 130.01076 118.16625 116.48455 1.000 100.31710 123 MET A O 1
ATOM 984 N N . ARG A 1 124 ? 131.17748 119.02872 118.19994 1.000 103.53439 124 ARG A N 1
ATOM 985 C CA . ARG A 1 124 ? 130.23655 118.51978 119.19208 1.000 101.61416 124 ARG A CA 1
ATOM 986 C C . ARG A 1 124 ? 128.86111 119.15520 119.02394 1.000 99.63828 124 ARG A C 1
ATOM 987 O O . ARG A 1 124 ? 127.83769 118.47892 119.16451 1.000 100.50818 124 ARG A O 1
ATOM 995 N N . GLY A 1 125 ? 128.81943 120.45252 118.73026 1.0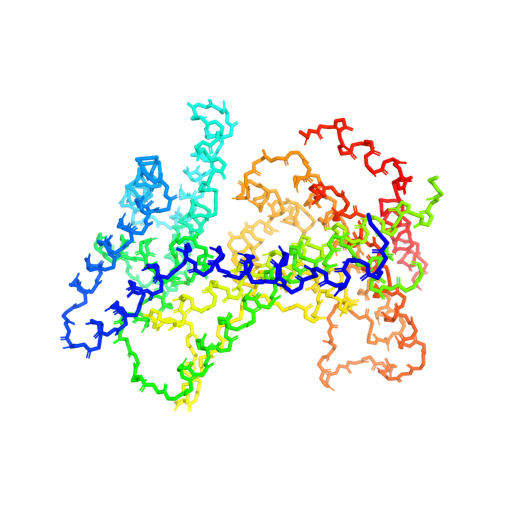00 96.90595 125 GLY A N 1
ATOM 996 C CA . GLY A 1 125 ? 127.57480 121.17276 118.53310 1.000 97.09307 125 GLY A CA 1
ATOM 997 C C . GLY A 1 125 ? 126.71533 120.71696 117.36829 1.000 98.55315 125 GLY A C 1
ATOM 998 O O . GLY A 1 125 ? 125.52328 120.44795 117.54493 1.000 101.17017 125 GLY A O 1
ATOM 999 N N . ALA A 1 126 ? 127.29941 120.69140 116.16441 1.000 96.11526 126 ALA A N 1
ATOM 1000 C CA . ALA A 1 126 ? 126.59258 120.21014 114.97677 1.000 97.83973 126 ALA A CA 1
ATOM 1001 C C . ALA A 1 126 ? 126.08929 118.78176 115.15063 1.000 95.43499 126 ALA A C 1
ATOM 1002 O O . ALA A 1 126 ? 124.94530 118.46680 114.79316 1.000 96.09308 126 ALA A O 1
ATOM 1004 N N . GLN A 1 127 ? 126.93310 117.90711 115.70085 1.000 93.55340 127 GLN A N 1
ATOM 1005 C CA . GLN A 1 127 ? 126.52994 116.52999 115.96009 1.000 92.90771 127 GLN A CA 1
ATOM 1006 C C . GLN A 1 127 ? 125.41101 116.46207 116.98970 1.000 93.20943 127 GLN A C 1
ATOM 1007 O O . GLN A 1 127 ? 124.48728 115.64713 116.86428 1.000 95.78036 127 GLN A O 1
ATOM 1013 N N . MET A 1 128 ? 125.47836 117.32030 118.00886 1.000 91.00971 128 MET A N 1
ATOM 1014 C CA . MET A 1 128 ? 124.41982 117.40791 119.00625 1.000 90.85257 128 MET A CA 1
ATOM 1015 C C . MET A 1 128 ? 123.09783 117.80089 118.37185 1.000 92.46449 128 MET A C 1
ATOM 1016 O O . MET A 1 128 ? 122.05227 117.22688 118.69027 1.000 93.76762 128 MET A O 1
ATOM 1021 N N . ILE A 1 129 ? 123.13215 118.77932 117.46908 1.000 92.34618 129 ILE A N 1
ATOM 1022 C CA . ILE A 1 129 ? 121.91189 119.25152 116.82555 1.000 89.86211 129 ILE A CA 1
ATOM 1023 C C . ILE A 1 129 ? 121.33297 118.17674 115.91306 1.000 86.50710 129 ILE A C 1
ATOM 1024 O O . ILE A 1 129 ? 120.11276 117.97736 115.86849 1.000 88.67054 129 ILE A O 1
ATOM 1029 N N . VAL A 1 130 ? 122.19603 117.45088 115.19501 1.000 87.62590 130 VAL A N 1
ATOM 1030 C CA . VAL A 1 130 ? 121.72571 116.36523 114.33322 1.000 87.57736 130 VAL A CA 1
ATOM 1031 C C . VAL A 1 130 ? 121.08152 115.25878 115.16448 1.000 88.31182 130 VAL A C 1
ATOM 1032 O O . VAL A 1 130 ? 120.00439 114.74659 114.82055 1.000 91.50010 130 VAL A O 1
ATOM 1036 N N . ALA A 1 131 ? 121.71589 114.89522 116.28466 1.000 87.64720 131 ALA A N 1
ATOM 1037 C CA . ALA A 1 131 ? 121.16106 113.87507 117.17022 1.000 86.13065 131 ALA A CA 1
ATOM 1038 C C . ALA A 1 131 ? 119.82894 114.31449 117.76577 1.000 85.10925 131 ALA A C 1
ATOM 1039 O O . ALA A 1 131 ? 118.88220 113.51934 117.84256 1.000 83.64061 131 ALA A O 1
ATOM 1041 N N . MET A 1 132 ? 119.74168 115.57882 118.19218 1.000 86.38619 132 MET A N 1
ATOM 1042 C CA . MET A 1 132 ? 118.50087 116.10717 118.74812 1.000 83.76605 132 MET A CA 1
ATOM 1043 C C . MET A 1 132 ? 117.38483 116.10003 117.71569 1.000 81.46140 132 MET A C 1
ATOM 1044 O O . MET A 1 132 ? 116.24875 115.72838 118.02796 1.000 80.50004 132 MET A O 1
ATOM 1049 N N . LYS A 1 133 ? 117.69777 116.48837 116.47616 1.000 83.43532 133 LYS A N 1
ATOM 1050 C CA . LYS A 1 133 ? 116.70005 116.48576 115.41210 1.000 80.74045 133 LYS A CA 1
ATOM 1051 C C . LYS A 1 133 ? 116.20152 115.07734 115.11795 1.000 79.75964 133 LYS A C 1
ATOM 1052 O O . LYS A 1 133 ? 114.99305 114.86066 114.96408 1.000 83.72789 133 LYS A O 1
ATOM 1058 N N . ALA A 1 134 ? 117.11449 114.10320 115.06095 1.000 76.06873 134 ALA A N 1
ATOM 1059 C CA . ALA A 1 134 ? 116.71404 112.73180 114.75580 1.000 74.51223 134 ALA A CA 1
ATOM 1060 C C . ALA A 1 134 ? 115.85864 112.13595 115.87008 1.000 78.97700 134 ALA A C 1
ATOM 1061 O O . ALA A 1 134 ? 114.81394 111.52375 115.60407 1.000 81.28559 134 ALA A O 1
ATOM 1063 N N . VAL A 1 135 ? 116.27722 112.32246 117.12654 1.000 80.25634 135 VAL A N 1
ATOM 1064 C CA . VAL A 1 135 ? 115.51989 111.79167 118.25791 1.000 79.97069 135 VAL A CA 1
ATOM 1065 C C . VAL A 1 135 ? 114.15651 112.46844 118.35856 1.000 81.23765 135 VAL A C 1
ATOM 1066 O O . VAL A 1 135 ? 113.13803 111.81183 118.62355 1.000 82.47446 135 VAL A O 1
ATOM 1070 N N . SER A 1 136 ? 114.10970 113.78340 118.12294 1.000 79.88415 136 SER A N 1
ATOM 1071 C CA . SER A 1 136 ? 112.84806 114.50913 118.16893 1.000 77.42324 136 SER A CA 1
ATOM 1072 C C . SER A 1 136 ? 111.89978 114.05677 117.06989 1.000 78.74067 136 SER A C 1
ATOM 1073 O O . SER A 1 136 ? 110.69776 113.92713 117.30925 1.000 82.47725 136 SER A O 1
ATOM 1076 N N . LEU A 1 137 ? 112.41357 113.81363 115.86048 1.000 78.75520 137 LEU A N 1
ATOM 1077 C CA . LEU A 1 137 ? 111.54592 113.33551 114.78841 1.000 79.57629 137 LEU A CA 1
ATOM 1078 C C . LEU A 1 137 ? 111.03249 111.93083 115.07790 1.000 80.20999 137 LEU A C 1
ATOM 1079 O O . LEU A 1 137 ? 109.86771 111.62424 114.79578 1.000 85.26659 137 LEU A O 1
ATOM 1084 N N . GLY A 1 138 ? 111.87749 111.07110 115.65377 1.000 77.72191 138 GLY A N 1
ATOM 1085 C CA . GLY A 1 138 ? 111.41383 109.74515 116.03669 1.000 79.37895 138 GLY A CA 1
ATOM 1086 C C . GLY A 1 138 ? 110.31745 109.78446 117.08563 1.000 82.36554 138 GLY A C 1
ATOM 1087 O O . GLY A 1 138 ? 109.29505 109.10212 116.96015 1.000 83.85870 138 GLY A O 1
ATOM 1088 N N . PHE A 1 139 ? 110.49156 110.61711 118.11294 1.000 81.26036 139 PHE A N 1
ATOM 1089 C CA . PHE A 1 139 ? 109.46663 110.70548 119.14699 1.000 78.59072 139 PHE A CA 1
ATOM 1090 C C . PHE A 1 139 ? 108.21503 111.42143 118.65269 1.000 84.46382 139 PHE A C 1
ATOM 1091 O O . PHE A 1 139 ? 107.11349 111.11497 119.11581 1.000 90.05156 139 PHE A O 1
ATOM 1099 N N . ASP A 1 140 ? 108.35301 112.36567 117.71865 1.000 84.71646 140 ASP A N 1
ATOM 1100 C CA . ASP A 1 140 ? 107.17855 113.01338 117.14407 1.000 85.19006 140 ASP A CA 1
ATOM 1101 C C . ASP A 1 140 ? 106.39396 112.05119 116.26527 1.000 86.08650 140 ASP A C 1
ATOM 1102 O O . ASP A 1 140 ? 105.16083 112.11669 116.21169 1.000 91.33180 140 ASP A O 1
ATOM 1107 N N . LEU A 1 141 ? 107.09172 111.16004 115.55858 1.000 82.43761 141 LEU A N 1
ATOM 1108 C CA . LEU A 1 141 ? 106.40515 110.10607 114.82242 1.000 83.47443 141 LEU A CA 1
ATOM 1109 C C . LEU A 1 141 ? 105.72779 109.12660 115.77071 1.000 86.02651 141 LEU A C 1
ATOM 1110 O O . LEU A 1 141 ? 104.65287 108.59934 115.46230 1.000 83.72273 141 LEU A O 1
ATOM 1115 N N . ASP A 1 142 ? 106.35092 108.86048 116.92177 1.000 86.72939 142 ASP A N 1
ATOM 1116 C CA . ASP A 1 142 ? 105.74146 107.97258 117.90904 1.000 88.20170 142 ASP A CA 1
ATOM 1117 C C . ASP A 1 142 ? 104.47476 108.58016 118.50268 1.000 89.63576 142 ASP A C 1
ATOM 1118 O O . ASP A 1 142 ? 103.44702 107.90383 118.62242 1.000 91.16962 142 ASP A O 1
ATOM 1123 N N . ARG A 1 143 ? 104.52840 109.85731 118.87753 1.000 87.86775 143 ARG A N 1
ATOM 1124 C CA . ARG A 1 143 ? 103.39975 110.51838 119.51882 1.000 86.61246 143 ARG A CA 1
ATOM 1125 C C . ARG A 1 143 ? 102.32686 110.96321 118.53658 1.000 90.78067 143 ARG A C 1
ATOM 1126 O O . ARG A 1 143 ? 101.24724 111.37459 118.97304 1.000 95.58136 143 ARG A O 1
ATOM 1134 N N . GLY A 1 144 ? 102.58831 110.89657 117.23545 1.000 89.76154 144 GLY A N 1
ATOM 1135 C CA . GLY A 1 144 ? 101.59541 111.25098 116.24765 1.000 91.19608 144 GLY A CA 1
ATOM 1136 C C . GLY A 1 144 ? 101.60814 112.69844 115.81489 1.000 95.35507 144 GLY A C 1
ATOM 1137 O O . GLY A 1 144 ? 100.73380 113.09942 115.03647 1.000 96.90892 144 GLY A O 1
ATOM 1138 N N . GLU A 1 145 ? 102.55992 113.49864 116.30268 1.000 94.27902 145 GLU A N 1
ATOM 1139 C CA . GLU A 1 145 ? 102.65237 114.89038 115.87569 1.000 93.70290 145 GLU A CA 1
ATOM 1140 C C . GLU A 1 145 ? 103.04546 114.99927 114.40977 1.000 94.95816 145 GLU A C 1
ATOM 1141 O O . GLU A 1 145 ? 102.58886 115.91183 113.71297 1.000 100.02127 145 GLU A O 1
ATOM 1147 N N . VAL A 1 146 ? 103.88603 114.09068 113.92913 1.000 94.03623 146 VAL A N 1
ATOM 1148 C CA . VAL A 1 146 ? 104.20523 113.98158 112.51243 1.000 91.72883 146 VAL A CA 1
ATOM 1149 C C . VAL A 1 146 ? 103.41070 112.80629 111.96383 1.000 91.85377 146 VAL A C 1
ATOM 1150 O O . VAL A 1 146 ? 103.52225 111.68303 112.46889 1.000 93.63473 146 VAL A O 1
ATOM 1154 N N . GLY A 1 147 ? 102.60068 113.06628 110.94137 1.000 93.36543 147 GLY A N 1
ATOM 1155 C CA . GLY A 1 147 ? 101.67716 112.07798 110.41926 1.000 95.53318 147 GLY A CA 1
ATOM 1156 C C . GLY A 1 147 ? 102.31872 110.86232 109.78574 1.000 95.81153 147 GLY A C 1
ATOM 1157 O O . GLY A 1 147 ? 102.07717 109.73147 110.21671 1.000 99.79148 147 GLY A O 1
ATOM 1158 N N . THR A 1 148 ? 103.14083 111.07992 108.76541 1.000 94.87816 148 THR A N 1
ATOM 1159 C CA . THR A 1 148 ? 103.77510 110.00126 108.02727 1.000 94.19277 148 THR A CA 1
ATOM 1160 C C . THR A 1 148 ? 105.28563 110.06737 108.19759 1.000 93.28682 148 THR A C 1
ATOM 1161 O O . THR A 1 148 ? 105.85274 111.11793 108.50904 1.000 93.67947 148 THR A O 1
ATOM 1165 N N . VAL A 1 149 ? 105.92565 108.92136 108.00724 1.000 91.60774 149 VAL A N 1
ATOM 1166 C CA . VAL A 1 149 ? 107.39106 108.86265 108.01485 1.000 88.35117 149 VAL A CA 1
ATOM 1167 C C . VAL A 1 149 ? 107.92148 109.63357 106.81111 1.000 89.28928 149 VAL A C 1
ATOM 1168 O O . VAL A 1 149 ? 107.44986 109.40967 105.68204 1.000 88.23569 149 VAL A O 1
ATOM 1172 N N . PRO A 1 150 ? 108.86173 110.55728 106.99669 1.000 87.17898 150 PRO A N 1
ATOM 1173 C CA . PRO A 1 150 ? 109.31579 111.38944 105.87866 1.000 84.93071 150 PRO A CA 1
ATOM 1174 C C . PRO A 1 150 ? 110.09307 110.58974 104.84535 1.000 87.40839 150 PRO A C 1
ATOM 1175 O O . PRO A 1 150 ? 110.67215 109.53896 105.12746 1.000 91.64713 150 PRO A O 1
ATOM 1179 N N . SER A 1 151 ? 110.08916 111.11347 103.62217 1.000 83.17324 151 SER A N 1
ATOM 1180 C CA . SER A 1 151 ? 110.90916 110.56954 102.55608 1.000 82.39286 151 SER A CA 1
ATOM 1181 C C . SER A 1 151 ? 112.38221 110.83824 102.87060 1.000 82.44240 151 SER A C 1
ATOM 1182 O O . SER A 1 151 ? 112.68753 111.67092 103.72864 1.000 85.08510 151 SER A O 1
ATOM 1185 N N . PRO A 1 152 ? 113.31459 110.10276 102.23468 1.000 79.87379 152 PRO A N 1
ATOM 1186 C CA . PRO A 1 152 ? 114.74337 110.33739 102.52464 1.000 73.08549 152 PRO A CA 1
ATOM 1187 C C . PRO A 1 152 ? 115.19889 111.76770 102.30604 1.000 77.63618 152 PRO A C 1
ATOM 1188 O O . PRO A 1 152 ? 115.96261 112.29354 103.12319 1.000 78.13591 152 PRO A O 1
ATOM 1192 N N . VAL A 1 153 ? 114.72031 112.42492 101.24796 1.000 79.49286 153 VAL A N 1
ATOM 1193 C CA . VAL A 1 153 ? 115.18327 113.77600 100.95553 1.000 74.36393 153 VAL A CA 1
ATOM 1194 C C . VAL A 1 153 ? 114.67598 114.76593 102.00434 1.000 76.34354 153 VAL A C 1
ATOM 1195 O O . VAL A 1 153 ? 115.40793 115.68015 102.39864 1.000 76.43798 153 VAL A O 1
ATOM 1199 N N . GLU A 1 154 ? 113.46048 114.56355 102.52845 1.000 77.58811 154 GLU A N 1
ATOM 1200 C CA . GLU A 1 154 ? 112.94131 115.44266 103.57330 1.000 75.87429 154 GLU A CA 1
ATOM 1201 C C . GLU A 1 154 ? 113.69887 115.26037 104.88078 1.000 75.54320 154 GLU A C 1
ATOM 1202 O O . GLU A 1 154 ? 114.01890 116.24336 105.55745 1.000 79.55304 154 GLU A O 1
ATOM 1208 N N . PHE A 1 155 ? 113.99539 114.01101 105.24880 1.000 73.95149 155 PHE A N 1
ATOM 1209 C CA . PHE A 1 155 ? 114.74841 113.74944 106.47164 1.000 75.33108 155 PHE A CA 1
ATOM 1210 C C . PHE A 1 155 ? 116.16069 114.31176 106.38437 1.000 79.91199 155 PHE A C 1
ATOM 1211 O O . PHE A 1 155 ? 116.65760 114.92017 107.34217 1.000 81.99124 155 PHE A O 1
ATOM 1219 N N . MET A 1 156 ? 116.81994 114.12456 105.23874 1.000 78.70776 156 MET A N 1
ATOM 1220 C CA . MET A 1 156 ? 118.17839 114.62895 105.08383 1.000 77.43560 156 MET A CA 1
ATOM 1221 C C . MET A 1 156 ? 118.19288 116.15173 105.03372 1.000 79.11941 156 MET A C 1
ATOM 1222 O O . MET A 1 156 ? 119.12266 116.78252 105.54528 1.000 82.49826 156 MET A O 1
ATOM 1227 N N . GLY A 1 157 ? 117.17139 116.76374 104.43029 1.000 76.34168 157 GLY A N 1
ATOM 1228 C CA . GLY A 1 157 ? 117.07612 118.21242 104.46046 1.000 75.08565 157 GLY A CA 1
ATOM 1229 C C . GLY A 1 157 ? 116.81088 118.75255 105.85180 1.000 77.80502 157 GLY A C 1
ATOM 1230 O O . GLY A 1 157 ? 117.29380 119.82946 106.21029 1.000 81.32096 157 GLY A O 1
ATOM 1231 N N . TYR A 1 158 ? 116.02357 118.02325 106.64582 1.000 77.39263 158 TYR A N 1
ATOM 1232 C CA . TYR A 1 158 ? 115.80126 118.40826 108.03451 1.000 74.07819 158 TYR A CA 1
ATOM 1233 C C . TYR A 1 158 ? 117.08799 118.32311 108.84289 1.000 78.22626 158 TYR A C 1
ATOM 1234 O O . TYR A 1 158 ? 117.37334 119.20469 109.66126 1.000 81.94212 158 TYR A O 1
ATOM 1243 N N . LEU A 1 159 ? 117.88028 117.27100 108.62694 1.000 79.63803 159 LEU A N 1
ATOM 1244 C CA . LEU A 1 159 ? 119.13746 117.14912 109.35834 1.000 79.14407 159 LEU A CA 1
ATOM 1245 C C . LEU A 1 159 ? 120.16398 118.16581 108.87622 1.000 81.34773 159 LEU A C 1
ATOM 1246 O O . LEU A 1 159 ? 120.95073 118.68707 109.67428 1.000 84.45862 159 LEU A O 1
ATOM 1251 N N . TYR A 1 160 ? 120.17153 118.46289 107.57959 1.000 80.18334 160 TYR A N 1
ATOM 1252 C CA . TYR A 1 160 ? 121.11131 119.41623 106.99522 1.000 80.14838 160 TYR A CA 1
ATOM 1253 C C . TYR A 1 160 ? 120.45897 120.74603 106.66020 1.000 82.67733 160 TYR A C 1
ATOM 1254 O O . TYR A 1 160 ? 120.80964 121.36174 105.65478 1.000 88.82189 160 TYR A O 1
ATOM 1263 N N . PHE A 1 161 ? 119.50543 121.21092 107.46315 1.000 80.60032 161 PHE A N 1
ATOM 1264 C CA . PHE A 1 161 ? 118.96656 122.55052 107.26852 1.000 80.47047 161 PHE A CA 1
ATOM 1265 C C . PHE A 1 161 ? 120.06560 123.56934 107.53117 1.000 83.30530 161 PHE A C 1
ATOM 1266 O O . PHE A 1 161 ? 120.64591 123.59823 108.62124 1.000 86.59505 161 PHE A O 1
ATOM 1274 N N . VAL A 1 162 ? 120.35855 124.39476 106.52249 1.000 82.40104 162 VAL A N 1
ATOM 1275 C CA . VAL A 1 162 ? 121.55853 125.21899 106.55809 1.000 82.84377 162 VAL A CA 1
ATOM 1276 C C . VAL A 1 162 ? 121.44508 126.33847 107.58487 1.000 85.10763 162 VAL A C 1
ATOM 1277 O O . VAL A 1 162 ? 122.46557 126.86452 108.04291 1.000 88.69200 162 VAL A O 1
ATOM 1281 N N . GLY A 1 163 ? 120.23041 126.70199 107.98415 1.000 84.06756 163 GLY A N 1
ATOM 1282 C CA . GLY A 1 163 ? 120.07805 127.63622 109.07548 1.000 82.86057 163 GLY A CA 1
ATOM 1283 C C . GLY A 1 163 ? 120.29030 127.04053 110.44302 1.000 86.53768 163 GLY A C 1
ATOM 1284 O O . GLY A 1 163 ? 120.45730 127.78837 111.41033 1.000 90.05058 163 GLY A O 1
ATOM 1285 N N . THR A 1 164 ? 120.29071 125.71201 110.54990 1.000 87.95033 164 THR A N 1
ATOM 1286 C CA . THR A 1 164 ? 120.41448 125.01844 111.82631 1.000 87.30831 164 THR A CA 1
ATOM 1287 C C . THR A 1 164 ? 121.41813 123.87834 111.74079 1.000 88.81100 164 THR A C 1
ATOM 1288 O O . THR A 1 164 ? 121.18095 122.78600 112.26301 1.000 94.54112 164 THR A O 1
ATOM 1292 N N . ILE A 1 165 ? 122.55756 124.09717 111.09159 1.000 87.20077 165 ILE A N 1
ATOM 1293 C CA . ILE A 1 165 ? 123.53588 123.04139 110.86059 1.000 87.75182 165 ILE A CA 1
ATOM 1294 C C . ILE A 1 165 ? 124.78814 123.21159 111.72705 1.000 91.43455 165 ILE A C 1
ATOM 1295 O O . ILE A 1 165 ? 125.22721 122.26169 112.37477 1.000 93.85202 165 ILE A O 1
ATOM 1300 N N . VAL A 1 166 ? 125.37069 124.41300 111.76560 1.000 93.10070 166 VAL A N 1
ATOM 1301 C CA . VAL A 1 166 ? 126.63862 124.59580 112.46850 1.000 92.33870 166 VAL A CA 1
ATOM 1302 C C . VAL A 1 166 ? 126.41826 124.89994 113.94524 1.000 93.99418 166 VAL A C 1
ATOM 1303 O O . VAL A 1 166 ? 126.79083 124.10241 114.81227 1.000 96.46567 166 VAL A O 1
ATOM 1307 N N . PHE A 1 167 ? 125.81361 126.04871 114.24714 1.000 93.50406 167 PHE A N 1
ATOM 1308 C CA . PHE A 1 167 ? 125.50443 126.41980 115.62240 1.000 91.98948 167 PHE A CA 1
ATOM 1309 C C . PHE A 1 167 ? 124.00666 126.49534 115.85166 1.000 94.40002 167 PHE A C 1
ATOM 1310 O O . PHE A 1 167 ? 123.57164 126.88277 116.94034 1.000 94.99902 167 PHE A O 1
ATOM 1318 N N . GLY A 1 168 ? 123.22446 126.11313 114.84832 1.000 96.69055 168 GLY A N 1
ATOM 1319 C CA . GLY A 1 168 ? 121.78723 126.22623 114.82275 1.000 94.12607 168 GLY A CA 1
ATOM 1320 C C . GLY A 1 168 ? 121.02678 125.65852 115.99554 1.000 92.11113 168 GLY A C 1
ATOM 1321 O O . GLY A 1 168 ? 121.40894 124.64636 116.58291 1.000 91.71987 168 GLY A O 1
ATOM 1322 N N . PRO A 1 169 ? 119.94353 126.32457 116.37621 1.000 91.80713 169 PRO A N 1
ATOM 1323 C CA . PRO A 1 169 ? 119.07544 125.77419 117.41491 1.000 89.57504 169 PRO A CA 1
ATOM 1324 C C . PRO A 1 169 ? 118.31437 124.58161 116.87346 1.000 88.39268 169 PRO A C 1
ATOM 1325 O O . PRO A 1 169 ? 118.03973 124.49141 115.67424 1.000 91.47330 169 PRO A O 1
ATOM 1329 N N . TRP A 1 170 ? 118.04061 123.62471 117.75463 1.000 84.51408 170 TRP A N 1
ATOM 1330 C CA . TRP A 1 170 ? 117.17219 122.52189 117.37528 1.000 82.95091 170 TRP A CA 1
ATOM 1331 C C . TRP A 1 170 ? 115.80304 123.06854 116.99449 1.000 83.32407 170 TRP A C 1
ATOM 1332 O O . TRP A 1 170 ? 115.22416 123.88119 117.72016 1.000 86.12753 170 TRP A O 1
ATOM 1343 N N . ILE A 1 171 ? 115.29225 122.63880 115.84878 1.000 78.85865 171 ILE A N 1
ATOM 1344 C CA . ILE A 1 171 ? 113.94012 122.98571 115.43864 1.000 78.95689 171 ILE A CA 1
ATOM 1345 C C . ILE A 1 171 ? 113.18463 121.69494 115.16903 1.000 79.41741 171 ILE A C 1
ATOM 1346 O O . ILE A 1 171 ? 113.77576 120.66181 114.83959 1.000 81.26827 171 ILE A O 1
ATOM 1351 N N . SER A 1 172 ? 111.86985 121.75091 115.34700 1.000 77.64185 172 SER A N 1
ATOM 1352 C CA . SER A 1 172 ? 111.03948 120.58862 115.09032 1.000 76.39549 172 SER A CA 1
ATOM 1353 C C . SER A 1 172 ? 110.91965 120.35244 113.58938 1.000 79.09472 172 SER A C 1
ATOM 1354 O O . SER A 1 172 ? 111.21076 121.22912 112.77090 1.000 82.46451 172 SER A O 1
ATOM 1357 N N . PHE A 1 173 ? 110.51906 119.12911 113.23485 1.000 76.86284 173 PHE A N 1
ATOM 1358 C CA . PHE A 1 173 ? 110.30569 118.79288 111.83124 1.000 73.20208 173 PHE A CA 1
ATOM 1359 C C . PHE A 1 173 ? 109.21077 119.65494 111.21526 1.000 77.40143 173 PHE A C 1
ATOM 1360 O O . PHE A 1 173 ? 109.30991 120.05320 110.04949 1.000 82.14116 173 PHE A O 1
ATOM 1368 N N . HIS A 1 174 ? 108.14709 119.93252 111.97526 1.000 74.74848 174 HIS A N 1
ATOM 1369 C CA . HIS A 1 174 ? 107.07768 120.78715 111.46872 1.000 77.51330 174 HIS A CA 1
ATOM 1370 C C . HIS A 1 174 ? 107.56636 122.21405 111.25882 1.000 79.61080 174 HIS A C 1
ATOM 1371 O O . HIS A 1 174 ? 107.18654 122.86630 110.27953 1.000 81.36522 174 HIS A O 1
ATOM 1378 N N . SER A 1 175 ? 108.40156 122.71437 112.17476 1.000 77.62354 175 SER A N 1
ATOM 1379 C CA . SER A 1 175 ? 109.01376 124.02786 111.99813 1.000 77.66423 175 SER A CA 1
ATOM 1380 C C . SER A 1 175 ? 109.88505 124.05869 110.75023 1.000 77.90959 175 SER A C 1
ATOM 1381 O O . SER A 1 175 ? 109.88135 125.04491 110.00129 1.000 80.27012 175 SER A O 1
ATOM 1384 N N . TYR A 1 176 ? 110.63631 122.97952 110.51238 1.000 76.37639 176 TYR A N 1
ATOM 1385 C CA . TYR A 1 176 ? 111.45115 122.88460 109.30745 1.000 74.22821 176 TYR A CA 1
ATOM 1386 C C . TYR A 1 176 ? 110.58912 122.89538 108.05311 1.000 75.33752 176 TYR A C 1
ATOM 1387 O O . TYR A 1 176 ? 110.92036 123.57427 107.07823 1.000 77.82920 176 TYR A O 1
ATOM 1396 N N . LEU A 1 177 ? 109.49196 122.13246 108.05055 1.000 74.67363 177 LEU A N 1
ATOM 1397 C CA . LEU A 1 177 ? 108.61294 122.09674 106.88495 1.000 74.24719 177 LEU A CA 1
ATOM 1398 C C . LEU A 1 177 ? 107.95639 123.44923 106.64320 1.000 79.33378 177 LEU A C 1
ATOM 1399 O O . LEU A 1 177 ? 107.76699 123.85505 105.48762 1.000 82.83698 177 LEU A O 1
ATOM 1404 N N . GLN A 1 178 ? 107.63551 124.16895 107.72244 1.000 80.70048 178 GLN A N 1
ATOM 1405 C CA . GLN A 1 178 ? 107.11307 125.52395 107.59443 1.000 82.91608 178 GLN A CA 1
ATOM 1406 C C . GLN A 1 178 ? 108.15188 126.44517 106.97467 1.000 83.50742 178 GLN A C 1
ATOM 1407 O O . GLN A 1 178 ? 107.81546 127.30770 106.15494 1.000 85.35233 178 GLN A O 1
ATOM 1413 N N . ALA A 1 179 ? 109.41537 126.29997 107.38560 1.000 80.40368 179 ALA A N 1
ATOM 1414 C CA . ALA A 1 179 ? 110.49116 127.05417 106.74997 1.000 78.56419 179 ALA A CA 1
ATOM 1415 C C . ALA A 1 179 ? 110.60411 126.69934 105.27171 1.000 84.29902 179 ALA A C 1
ATOM 1416 O O . ALA A 1 179 ? 110.90598 127.56430 104.44129 1.000 88.81679 179 ALA A O 1
ATOM 1418 N N . VAL A 1 180 ? 110.41204 125.41741 104.93906 1.000 83.66663 180 VAL A N 1
ATOM 1419 C CA . VAL A 1 180 ? 110.48368 124.96480 103.55008 1.000 81.86056 180 VAL A CA 1
ATOM 1420 C C . VAL A 1 180 ? 109.41890 125.66365 102.71370 1.000 83.45321 180 VAL A C 1
ATOM 1421 O O . VAL A 1 180 ? 109.67151 126.04817 101.56335 1.000 83.18619 180 VAL A O 1
ATOM 1425 N N . GLN A 1 181 ? 108.20380 125.80624 103.26676 1.000 83.05511 181 GLN A N 1
ATOM 1426 C CA . GLN A 1 181 ? 107.13375 126.51804 102.56289 1.000 85.43085 181 GLN A CA 1
ATOM 1427 C C . GLN A 1 181 ? 107.57115 127.93280 102.19822 1.000 90.38446 181 GLN A C 1
ATOM 1428 O O . GLN A 1 181 ? 107.36343 128.39310 101.07040 1.000 93.03359 181 GLN A O 1
ATOM 1434 N N . GLY A 1 182 ? 108.17509 128.63309 103.14469 1.000 89.30168 182 GLY A N 1
ATOM 1435 C CA . GLY A 1 182 ? 108.68702 129.97518 102.92669 1.000 91.40080 182 GLY A CA 1
ATOM 1436 C C . GLY A 1 182 ? 107.66789 131.05189 103.23044 1.000 93.25480 182 GLY A C 1
ATOM 1437 O O . GLY A 1 182 ? 106.46236 130.88704 103.04787 1.000 98.30230 182 GLY A O 1
ATOM 1438 N N . ARG A 1 183 ? 108.17333 132.18520 103.70627 1.000 88.06853 183 ARG A N 1
ATOM 1439 C CA . ARG A 1 183 ? 107.33995 133.32818 104.01586 1.000 86.56092 183 ARG A CA 1
ATOM 1440 C C . ARG A 1 183 ? 107.82118 134.53964 103.22620 1.000 86.23085 183 ARG A C 1
ATOM 1441 O O . ARG A 1 183 ? 108.99578 134.59845 102.84851 1.000 91.16479 183 ARG A O 1
ATOM 1449 N N . PRO A 1 184 ? 106.93183 135.48541 102.91100 1.000 84.71958 184 PRO A N 1
ATOM 1450 C CA . PRO A 1 184 ? 107.35578 136.70548 102.20740 1.000 84.20541 184 PRO A CA 1
ATOM 1451 C C . PRO A 1 184 ? 108.42011 137.47655 102.97597 1.000 84.20861 184 PRO A C 1
ATOM 1452 O O . PRO A 1 184 ? 108.27713 137.73172 104.17370 1.000 88.64696 184 PRO A O 1
ATOM 1456 N N . LEU A 1 185 ? 109.51943 137.79395 102.28643 1.000 83.15368 185 LEU A N 1
ATOM 1457 C CA . LEU A 1 185 ? 110.60202 138.57788 102.87197 1.000 82.56033 185 LEU A CA 1
ATOM 1458 C C . LEU A 1 185 ? 110.07320 139.94157 103.29474 1.000 89.14695 185 LEU A C 1
ATOM 1459 O O . LEU A 1 185 ? 109.68261 140.74873 102.44576 1.000 91.26075 185 LEU A O 1
ATOM 1464 N N . SER A 1 186 ? 110.05926 140.21271 104.59391 1.000 86.28368 186 SER A N 1
ATOM 1465 C CA . SER A 1 186 ? 109.50428 141.45048 105.11449 1.000 83.56848 186 SER A CA 1
ATOM 1466 C C . SER A 1 186 ? 110.55954 142.24173 105.87314 1.000 84.28047 186 SER A C 1
ATOM 1467 O O . SER A 1 186 ? 111.65995 141.75881 106.15056 1.000 84.26424 186 SER A O 1
ATOM 1470 N N . ALA A 1 187 ? 110.19619 143.48773 106.18978 1.000 83.01607 187 ALA A N 1
ATOM 1471 C CA . ALA A 1 187 ? 111.05877 144.35088 106.98946 1.000 78.13571 187 ALA A CA 1
ATOM 1472 C C . ALA A 1 187 ? 111.28504 143.77501 108.38015 1.000 77.35852 187 ALA A C 1
ATOM 1473 O O . ALA A 1 187 ? 112.38104 143.89660 108.93488 1.000 78.86235 187 ALA A O 1
ATOM 1475 N N . ARG A 1 188 ? 110.24168 143.18518 108.97193 1.000 78.58892 188 ARG A N 1
ATOM 1476 C CA . ARG A 1 188 ? 110.35773 142.54826 110.28229 1.000 80.56821 188 ARG A CA 1
ATOM 1477 C C . ARG A 1 188 ? 111.39658 141.43379 110.27852 1.000 78.69685 188 ARG A C 1
ATOM 1478 O O . ARG A 1 188 ? 112.17895 141.30501 111.22795 1.000 80.89256 188 ARG A O 1
ATOM 1486 N N . TRP A 1 189 ? 111.39990 140.60857 109.22688 1.000 76.70481 189 TRP A N 1
ATOM 1487 C CA . TRP A 1 189 ? 112.37739 139.52992 109.09770 1.000 77.42699 189 TRP A CA 1
ATOM 1488 C C . TRP A 1 189 ? 113.79915 140.08088 109.07638 1.000 79.66806 189 TRP A C 1
ATOM 1489 O O . TRP A 1 189 ? 114.68102 139.59837 109.80130 1.000 77.10094 189 TRP A O 1
ATOM 1500 N N . LEU A 1 190 ? 114.03466 141.09135 108.23338 1.000 79.57884 190 LEU A N 1
ATOM 1501 C CA . LEU A 1 190 ? 115.36135 141.68413 108.10597 1.000 73.81005 190 LEU A CA 1
ATOM 1502 C C . LEU A 1 190 ? 115.79695 142.33826 109.40926 1.000 75.40677 190 LEU A C 1
ATOM 1503 O O . LEU A 1 190 ? 116.96927 142.25110 109.78972 1.000 80.55909 190 LEU A O 1
ATOM 1508 N N . GLN A 1 191 ? 114.87381 143.03293 110.08307 1.000 76.65453 191 GLN A N 1
ATOM 1509 C CA . GLN A 1 191 ? 115.18226 143.63606 111.37579 1.000 72.79481 191 GLN A CA 1
ATOM 1510 C C . GLN A 1 191 ? 115.55615 142.57510 112.39883 1.000 73.83801 191 GLN A C 1
ATOM 1511 O O . GLN A 1 191 ? 116.46843 142.78248 113.20271 1.000 80.13979 191 GLN A O 1
ATOM 1517 N N . LYS A 1 192 ? 114.83261 141.45118 112.40849 1.000 72.49275 192 LYS A N 1
ATOM 1518 C CA . LYS A 1 192 ? 115.15872 140.34665 113.30674 1.000 72.82862 192 LYS A CA 1
ATOM 1519 C C . LYS A 1 192 ? 116.56945 139.82751 113.05079 1.000 80.57033 192 LYS A C 1
ATOM 1520 O O . LYS A 1 192 ? 117.34676 139.62286 113.99208 1.000 84.46157 192 LYS A O 1
ATOM 1526 N N . VAL A 1 193 ? 116.91215 139.60966 111.77519 1.000 80.91937 193 VAL A N 1
ATOM 1527 C CA . VAL A 1 193 ? 118.24612 139.11490 111.42073 1.000 76.90362 193 VAL A CA 1
ATOM 1528 C C . VAL A 1 193 ? 119.32122 140.11397 111.83906 1.000 76.92699 193 VAL A C 1
ATOM 1529 O O . VAL A 1 193 ? 120.34398 139.74030 112.42869 1.000 80.70949 193 VAL A O 1
ATOM 1533 N N . ALA A 1 194 ? 119.11270 141.39469 111.51523 1.000 78.65177 194 ALA A N 1
ATOM 1534 C CA . ALA A 1 194 ? 120.07886 142.43851 111.84879 1.000 74.09963 194 ALA A CA 1
ATOM 1535 C C . ALA A 1 194 ? 120.27004 142.55585 113.35533 1.000 75.74814 194 ALA A C 1
ATOM 1536 O O . ALA A 1 194 ? 121.40139 142.67890 113.83854 1.000 80.68240 194 ALA A O 1
ATOM 1538 N N . ARG A 1 195 ? 119.16494 142.56164 114.10792 1.000 76.80958 195 ARG A N 1
ATOM 1539 C CA . ARG A 1 195 ? 119.23360 142.64279 115.56162 1.000 76.63340 195 ARG A CA 1
ATOM 1540 C C . ARG A 1 195 ? 119.98060 141.45137 116.13907 1.000 80.14659 195 ARG A C 1
ATOM 1541 O O . ARG A 1 195 ? 120.80451 141.61145 117.04578 1.000 87.76378 195 ARG A O 1
ATOM 1549 N N . SER A 1 196 ? 119.68950 140.24588 115.63763 1.000 77.82629 196 SER A N 1
ATOM 1550 C CA . SER A 1 196 ? 120.36220 139.04836 116.12922 1.000 80.53977 196 SER A CA 1
ATOM 1551 C C . SER A 1 196 ? 121.85909 139.10032 115.84570 1.000 83.14649 196 SER A C 1
ATOM 1552 O O . SER A 1 196 ? 122.66946 138.74059 116.70532 1.000 83.54581 196 SER A O 1
ATOM 1555 N N . LEU A 1 197 ? 122.24226 139.54367 114.64382 1.000 82.28918 197 LEU A N 1
ATOM 1556 C CA . LEU A 1 197 ? 123.65842 139.65173 114.29624 1.000 77.86601 197 LEU A CA 1
ATOM 1557 C C . LEU A 1 197 ? 124.36796 140.68751 115.16117 1.000 78.41910 197 LEU A C 1
ATOM 1558 O O . LEU A 1 197 ? 125.49009 140.45611 115.63078 1.000 83.91734 197 LEU A O 1
ATOM 1563 N N . ALA A 1 198 ? 123.74230 141.85535 115.34418 1.000 76.77544 198 ALA A N 1
ATOM 1564 C CA . ALA A 1 198 ? 124.31950 142.89982 116.18497 1.000 74.03054 198 ALA A CA 1
ATOM 1565 C C . ALA A 1 198 ? 124.48967 142.42187 117.62016 1.000 78.40511 198 ALA A C 1
ATOM 1566 O O . ALA A 1 198 ? 125.53301 142.65928 118.24196 1.000 84.41508 198 ALA A O 1
ATOM 1568 N N . LEU A 1 199 ? 123.47180 141.74595 118.16007 1.000 79.25822 199 LEU A N 1
ATOM 1569 C CA . LEU A 1 199 ? 123.55630 141.22068 119.51677 1.000 83.02160 199 LEU A CA 1
ATOM 1570 C C . LEU A 1 199 ? 124.63305 140.15012 119.62169 1.000 85.39905 199 LEU A C 1
ATOM 1571 O O . LEU A 1 199 ? 125.33839 140.07294 120.63221 1.000 90.99483 199 LEU A O 1
ATOM 1576 N N . ALA A 1 200 ? 124.76673 139.31170 118.58863 1.000 82.77159 200 ALA A N 1
ATOM 1577 C CA . ALA A 1 200 ? 125.80572 138.28656 118.57223 1.000 82.84471 200 ALA A CA 1
ATOM 1578 C C . ALA A 1 200 ? 127.19301 138.91122 118.61325 1.000 84.37296 200 ALA A C 1
ATOM 1579 O O . ALA A 1 200 ? 128.05228 138.48715 119.39270 1.000 86.57549 200 ALA A O 1
ATOM 1581 N N . LEU A 1 201 ? 127.43135 139.91446 117.76377 1.000 82.90433 201 LEU A N 1
ATOM 1582 C CA . LEU A 1 201 ? 128.73811 140.56631 117.73090 1.000 79.93988 201 LEU A CA 1
ATOM 1583 C C . LEU A 1 201 ? 129.02943 141.29032 119.03973 1.000 83.75509 201 LEU A C 1
ATOM 1584 O O . LEU A 1 201 ? 130.16621 141.26682 119.53054 1.000 89.16998 201 LEU A O 1
ATOM 1589 N N . LEU A 1 202 ? 128.01003 141.93105 119.62150 1.000 83.50621 202 LEU A N 1
ATOM 1590 C CA . LEU A 1 202 ? 128.16775 142.58821 120.91586 1.000 82.89594 202 LEU A CA 1
ATOM 1591 C C . LEU A 1 202 ? 128.53060 141.58476 122.00435 1.000 85.91102 202 LEU A C 1
ATOM 1592 O O . LEU A 1 202 ? 129.43319 141.82997 122.81332 1.000 91.45553 202 LEU A O 1
ATOM 1597 N N . CYS A 1 203 ? 127.81967 140.45397 122.04906 1.000 83.86436 203 CYS A N 1
ATOM 1598 C CA . CYS A 1 203 ? 128.10171 139.42651 123.04597 1.000 85.60753 203 CYS A CA 1
ATOM 1599 C C . CYS A 1 203 ? 129.48851 138.82745 122.85251 1.000 88.82619 203 CYS A C 1
ATOM 1600 O O . CYS A 1 203 ? 130.17192 138.51664 123.83106 1.000 93.43727 203 CYS A O 1
ATOM 1603 N N . LEU A 1 204 ? 129.90724 138.63087 121.59909 1.000 87.38226 204 LEU A N 1
ATOM 1604 C CA . LEU A 1 204 ? 131.25145 138.12787 121.32103 1.000 86.59615 204 LEU A CA 1
ATOM 1605 C C . LEU A 1 204 ? 132.31504 139.09376 121.83068 1.000 89.01619 204 LEU A C 1
ATOM 1606 O O . LEU A 1 204 ? 133.28598 138.68265 122.48393 1.000 94.16186 204 LEU A O 1
ATOM 1611 N N . VAL A 1 205 ? 132.14856 140.38525 121.51998 1.000 86.57428 205 VAL A N 1
ATOM 1612 C CA . VAL A 1 205 ? 133.08376 141.41379 121.97045 1.000 87.73903 205 VAL A CA 1
ATOM 1613 C C . VAL A 1 205 ? 133.14446 141.44487 123.49270 1.000 92.04172 205 VAL A C 1
ATOM 1614 O O . VAL A 1 205 ? 134.22864 141.51670 124.08610 1.000 97.22713 205 VAL A O 1
ATOM 1618 N N . LEU A 1 206 ? 131.98017 141.38593 124.14373 1.000 92.05814 206 LEU A N 1
ATOM 1619 C CA . LEU A 1 206 ? 131.92426 141.38088 125.60209 1.000 93.95130 206 LEU A CA 1
ATOM 1620 C C . LEU A 1 206 ? 132.61062 140.14523 126.17652 1.000 95.47902 206 LEU A C 1
ATOM 1621 O O . LEU A 1 206 ? 133.33528 140.23560 127.17414 1.000 100.83225 206 LEU A O 1
ATOM 1626 N N . SER A 1 207 ? 132.37038 138.97863 125.56835 1.000 93.14495 207 SER A N 1
ATOM 1627 C CA . SER A 1 207 ? 132.95766 137.72606 126.03171 1.000 93.65781 207 SER A CA 1
ATOM 1628 C C . SER A 1 207 ? 134.47256 137.72806 125.91543 1.000 99.30005 207 SER A C 1
ATOM 1629 O O . SER A 1 207 ? 135.15823 137.13491 126.75470 1.000 104.11188 207 SER A O 1
ATOM 1632 N N . THR A 1 208 ? 135.01438 138.37314 124.88497 1.000 98.29684 208 THR A N 1
ATOM 1633 C CA . THR A 1 208 ? 136.45365 138.31094 124.67355 1.000 99.12947 208 THR A CA 1
ATOM 1634 C C . THR A 1 208 ? 137.19574 139.45696 125.34938 1.000 100.10971 208 THR A C 1
ATOM 1635 O O . THR A 1 208 ? 138.31329 139.25873 125.84083 1.000 102.82283 208 THR A O 1
ATOM 1639 N N . CYS A 1 209 ? 136.58903 140.63934 125.42453 1.000 100.19890 209 CYS A N 1
ATOM 1640 C CA . CYS A 1 209 ? 137.25866 141.82812 125.93545 1.000 104.09875 209 CYS A CA 1
ATOM 1641 C C . CYS A 1 209 ? 136.75541 142.23465 127.31402 1.000 106.65765 209 CYS A C 1
ATOM 1642 O O . CYS A 1 209 ? 137.54477 142.33450 128.25689 1.000 107.55847 209 CYS A O 1
ATOM 1645 N N . VAL A 1 210 ? 135.45351 142.49454 127.44455 1.000 107.86411 210 VAL A N 1
ATOM 1646 C CA . VAL A 1 210 ? 134.90611 143.02116 128.69201 1.000 107.81314 210 VAL A CA 1
ATOM 1647 C C . VAL A 1 210 ? 134.95878 141.97152 129.79611 1.000 107.83975 210 VAL A C 1
ATOM 1648 O O . VAL A 1 210 ? 135.44900 142.24160 130.89817 1.000 108.42274 210 VAL A O 1
ATOM 1652 N N . GLY A 1 211 ? 134.42438 140.77843 129.52497 1.000 106.64340 211 GLY A N 1
ATOM 1653 C CA . GLY A 1 211 ? 134.33483 139.69010 130.47902 1.000 102.28164 211 GLY A CA 1
ATOM 1654 C C . GLY A 1 211 ? 135.59282 139.33971 131.26026 1.000 103.46115 211 GLY A C 1
ATOM 1655 O O . GLY A 1 211 ? 135.59140 139.38172 132.49440 1.000 105.61601 211 GLY A O 1
ATOM 1656 N N . PRO A 1 212 ? 136.67851 138.95929 130.57148 1.000 102.61873 212 PRO A N 1
ATOM 1657 C CA . PRO A 1 212 ? 137.90397 138.58138 131.29920 1.000 102.12656 212 PRO A CA 1
ATOM 1658 C C . PRO A 1 212 ? 138.53541 139.71917 132.08336 1.000 105.88692 212 PRO A C 1
ATOM 1659 O O . PRO A 1 212 ? 139.17410 139.46789 133.11250 1.000 108.66678 212 PRO A O 1
ATOM 1663 N N . TYR A 1 213 ? 138.37925 140.96334 131.63081 1.000 105.64613 213 TYR A N 1
ATOM 1664 C CA . TYR A 1 213 ? 139.01305 142.11370 132.26197 1.000 108.17149 213 TYR A CA 1
ATOM 1665 C C . TYR A 1 213 ? 138.01485 142.97911 133.02162 1.000 112.22269 213 TYR A C 1
ATOM 1666 O O . TYR A 1 213 ? 138.27100 144.16974 133.22606 1.000 117.78011 213 TYR A O 1
ATOM 1675 N N . LEU A 1 214 ? 136.87410 142.40276 133.41446 1.000 111.51061 214 LEU A N 1
ATOM 1676 C CA . LEU A 1 214 ? 135.79787 143.15586 134.05758 1.000 112.52323 214 LEU A CA 1
ATOM 1677 C C . LEU A 1 214 ? 136.25671 143.82234 135.35103 1.000 115.16482 214 LEU A C 1
ATOM 1678 O O . LEU A 1 214 ? 136.24183 145.05104 135.47418 1.000 118.73212 214 LEU A O 1
ATOM 1683 N N . PHE A 1 215 ? 136.67175 143.02840 136.32251 1.000 113.98996 215 PHE A N 1
ATOM 1684 C CA . PHE A 1 215 ? 137.04689 143.55910 137.63008 1.000 114.41112 215 PHE A CA 1
ATOM 1685 C C . PHE A 1 215 ? 138.37640 144.31908 137.68935 1.000 116.48840 215 PHE A C 1
ATOM 1686 O O . PHE A 1 215 ? 138.42544 145.33379 138.39554 1.000 118.01142 215 PHE A O 1
ATOM 1694 N N . PRO A 1 216 ? 139.48259 143.86787 137.06607 1.000 118.96855 216 PRO A N 1
ATOM 1695 C CA . PRO A 1 216 ? 140.71877 144.67154 137.15497 1.000 121.86878 216 PRO A CA 1
ATOM 1696 C C . PRO A 1 216 ? 140.60836 146.08719 136.60279 1.000 123.76821 216 PRO A C 1
ATOM 1697 O O . PRO A 1 216 ? 141.29337 146.98275 137.11206 1.000 122.92151 216 PRO A O 1
ATOM 1701 N N . TYR A 1 217 ? 139.77249 146.33041 135.58801 1.000 122.98825 217 TYR A N 1
ATOM 1702 C CA . TYR A 1 217 ? 139.73866 147.64341 134.94643 1.000 121.70584 217 TYR A CA 1
ATOM 1703 C C . TYR A 1 217 ? 138.36165 148.29491 134.99480 1.000 121.00267 217 TYR A C 1
ATOM 1704 O O . TYR A 1 217 ? 138.23019 149.35681 135.60853 1.000 122.52924 217 TYR A O 1
ATOM 1713 N N . PHE A 1 218 ? 137.35850 147.73613 134.30019 1.000 119.26829 218 PHE A N 1
ATOM 1714 C CA . PHE A 1 218 ? 136.00234 148.29340 134.22758 1.000 119.36156 218 PHE A CA 1
ATOM 1715 C C . PHE A 1 218 ? 135.43606 148.68023 135.59210 1.000 121.68842 218 PHE A C 1
ATOM 1716 O O . PHE A 1 218 ? 135.11407 149.84713 135.83987 1.000 120.98013 218 PHE A O 1
ATOM 1724 N N . ILE A 1 219 ? 135.30831 147.71139 136.48610 1.000 122.98186 219 ILE A N 1
ATOM 1725 C CA . ILE A 1 219 ? 134.83119 147.99205 137.84143 1.000 122.66767 219 ILE A CA 1
ATOM 1726 C C . ILE A 1 219 ? 136.00961 148.46349 138.68903 1.000 127.53393 219 ILE A C 1
ATOM 1727 O O . ILE A 1 219 ? 137.08117 147.84050 138.63980 1.000 128.74388 219 ILE A O 1
ATOM 1732 N N . PRO A 1 220 ? 135.87293 149.57333 139.42469 1.000 130.66187 220 PRO A N 1
ATOM 1733 C CA . PRO A 1 220 ? 136.96242 149.99553 140.32522 1.000 133.10286 220 PRO A CA 1
ATOM 1734 C C . PRO A 1 220 ? 137.29387 148.97130 141.39774 1.000 135.53403 220 PRO A C 1
ATOM 1735 O O . PRO A 1 220 ? 138.46602 148.83451 141.77150 1.000 133.21154 220 PRO A O 1
ATOM 1739 N N . LEU A 1 221 ? 136.27928 148.29016 141.93118 1.000 135.20970 221 LEU A N 1
ATOM 1740 C CA . LEU A 1 221 ? 136.41970 147.23795 142.94320 1.000 136.25717 221 LEU A CA 1
ATOM 1741 C C . LEU A 1 221 ? 137.47220 146.17921 142.61232 1.000 136.13107 221 LEU A C 1
ATOM 1742 O O . LEU A 1 221 ? 137.62290 145.78052 141.45827 1.000 135.50323 221 LEU A O 1
ATOM 1747 N N . LYS A 1 229 ? 145.55958 136.29955 147.67649 1.000 111.06464 229 LYS A N 1
ATOM 1748 C CA . LYS A 1 229 ? 144.45079 135.64936 146.98924 1.000 111.41786 229 LYS A CA 1
ATOM 1749 C C . LYS A 1 229 ? 143.33222 135.33950 147.98651 1.000 110.15923 229 LYS A C 1
ATOM 1750 O O . LYS A 1 229 ? 143.03440 134.17880 148.27276 1.000 109.48811 229 LYS A O 1
ATOM 1756 N N . GLY A 1 230 ? 142.74145 136.39223 148.54214 1.000 105.50670 230 GLY A N 1
ATOM 1757 C CA . GLY A 1 230 ? 141.64192 136.23296 149.46975 1.000 96.90933 230 GLY A CA 1
ATOM 1758 C C . GLY A 1 230 ? 140.38404 135.72975 148.78796 1.000 92.90670 230 GLY A C 1
ATOM 1759 O O . GLY A 1 230 ? 140.28279 135.68587 147.56148 1.000 93.71073 230 GLY A O 1
ATOM 1760 N N . THR A 1 231 ? 139.42856 135.30503 149.62759 1.000 92.04344 231 THR A N 1
ATOM 1761 C CA . THR A 1 231 ? 138.16192 134.73914 149.15770 1.000 92.29447 231 THR A CA 1
ATOM 1762 C C . THR A 1 231 ? 137.44232 135.67103 148.18926 1.000 89.31808 231 THR A C 1
ATOM 1763 O O . THR A 1 231 ? 136.84416 135.21557 147.20527 1.000 89.11475 231 THR A O 1
ATOM 1767 N N . MET A 1 232 ? 137.47696 136.97787 148.46783 1.000 87.22993 232 MET A N 1
ATOM 1768 C CA . MET A 1 232 ? 136.83970 137.95570 147.59207 1.000 90.17371 232 MET A CA 1
ATOM 1769 C C . MET A 1 232 ? 137.46827 137.92735 146.20482 1.000 89.73483 232 MET A C 1
ATOM 1770 O O . MET A 1 232 ? 136.75899 137.95767 145.19370 1.000 91.19049 232 MET A O 1
ATOM 1775 N N . VAL A 1 233 ? 138.80497 137.90196 146.14707 1.000 87.57953 233 VAL A N 1
ATOM 1776 C CA . VAL A 1 233 ? 139.52358 137.85554 144.87340 1.000 83.37250 233 VAL A CA 1
ATOM 1777 C C . VAL A 1 233 ? 139.11695 136.61780 144.08281 1.000 80.02006 233 VAL A C 1
ATOM 1778 O O . VAL A 1 233 ? 138.85761 136.68734 142.87378 1.000 82.92033 233 VAL A O 1
ATOM 1782 N N . ARG A 1 234 ? 139.07580 135.46348 144.75962 1.000 79.68115 234 ARG A N 1
ATOM 1783 C CA . ARG A 1 234 ? 138.72448 134.20771 144.10322 1.000 79.25486 234 ARG A CA 1
ATOM 1784 C C . ARG A 1 234 ? 137.31152 134.26625 143.54772 1.000 81.67872 234 ARG A C 1
ATOM 1785 O O . ARG A 1 234 ? 137.05908 133.81960 142.42334 1.000 84.78626 234 ARG A O 1
ATOM 1793 N N . TRP A 1 235 ? 136.37471 134.80909 144.32907 1.000 80.31107 235 TRP A N 1
ATOM 1794 C CA . TRP A 1 235 ? 134.99475 134.89521 143.86954 1.000 78.12334 235 TRP A CA 1
ATOM 1795 C C . TRP A 1 235 ? 134.84916 135.88662 142.72152 1.000 81.89844 235 TRP A C 1
ATOM 1796 O O . TRP A 1 235 ? 134.02462 135.67219 141.82979 1.000 83.24035 235 TRP A O 1
ATOM 1807 N N . LEU A 1 236 ? 135.63486 136.96792 142.72279 1.000 85.45712 236 LEU A N 1
ATOM 1808 C CA . LEU A 1 236 ? 135.62124 137.90443 141.59991 1.000 88.06157 236 LEU A CA 1
ATOM 1809 C C . LEU A 1 236 ? 136.12259 137.23848 140.32251 1.000 87.91785 236 LEU A C 1
ATOM 1810 O O . LEU A 1 236 ? 135.53440 137.41216 139.24688 1.000 89.01817 236 LEU A O 1
ATOM 1815 N N . ARG A 1 237 ? 137.23615 136.50120 140.41768 1.000 84.79737 237 ARG A N 1
ATOM 1816 C CA . ARG A 1 237 ? 137.74700 135.77508 139.25538 1.000 82.05626 237 ARG A CA 1
ATOM 1817 C C . ARG A 1 237 ? 136.73816 134.74044 138.77147 1.000 83.68756 237 ARG A C 1
ATOM 1818 O O . ARG A 1 237 ? 136.54162 134.56963 137.55980 1.000 88.25450 237 ARG A O 1
ATOM 1826 N N . ALA A 1 238 ? 136.08342 134.05049 139.71195 1.000 82.10831 238 ALA A N 1
ATOM 1827 C CA . ALA A 1 238 ? 135.05481 133.07690 139.36485 1.000 81.21487 238 ALA A CA 1
ATOM 1828 C C . ALA A 1 238 ? 133.90160 133.74264 138.63260 1.000 81.90225 238 ALA A C 1
ATOM 1829 O O . ALA A 1 238 ? 133.41755 133.22764 137.61605 1.000 84.73288 238 ALA A O 1
ATOM 1831 N N . TYR A 1 239 ? 133.46287 134.90051 139.13187 1.000 80.99385 239 TYR A N 1
ATOM 1832 C CA . TYR A 1 239 ? 132.35248 135.61180 138.51662 1.000 83.17482 239 TYR A CA 1
ATOM 1833 C C . TYR A 1 239 ? 132.70770 136.07362 137.11430 1.000 86.94986 239 TYR A C 1
ATOM 1834 O O . TYR A 1 239 ? 131.88619 135.96637 136.20142 1.000 89.34831 239 TYR A O 1
ATOM 1843 N N . GLU A 1 240 ? 133.91040 136.62854 136.92812 1.000 89.26438 240 GLU A N 1
ATOM 1844 C CA . GLU A 1 240 ? 134.25877 137.12079 135.59907 1.000 89.77537 240 GLU A CA 1
ATOM 1845 C C . GLU A 1 240 ? 134.44530 135.97175 134.61276 1.000 85.37724 240 GLU A C 1
ATOM 1846 O O . GLU A 1 240 ? 134.07517 136.10825 133.43998 1.000 88.07042 240 GLU A O 1
ATOM 1852 N N . SER A 1 241 ? 134.94873 134.81683 135.07366 1.000 84.10660 241 SER A N 1
ATOM 1853 C CA . SER A 1 241 ? 135.03580 133.66016 134.18721 1.000 84.57565 241 SER A CA 1
ATOM 1854 C C . SER A 1 241 ? 133.64842 133.14756 133.83014 1.000 86.31223 241 SER A C 1
ATOM 1855 O O . SER A 1 241 ? 133.40103 132.75979 132.67736 1.000 90.59854 241 SER A O 1
ATOM 1858 N N . ALA A 1 242 ? 132.70626 133.26550 134.76792 1.000 85.68985 242 ALA A N 1
ATOM 1859 C CA . ALA A 1 242 ? 131.34443 132.81596 134.51791 1.000 83.78699 242 ALA A CA 1
ATOM 1860 C C . ALA A 1 242 ? 130.66283 133.73643 133.52025 1.000 86.36481 242 ALA A C 1
ATOM 1861 O O . ALA A 1 242 ? 130.01812 133.27245 132.57940 1.000 91.14689 242 ALA A O 1
ATOM 1863 N N . VAL A 1 243 ? 130.79384 135.04715 133.72107 1.000 87.38309 243 VAL A N 1
ATOM 1864 C CA . VAL A 1 243 ? 130.15525 136.02750 132.84928 1.000 88.69788 243 VAL A CA 1
ATOM 1865 C C . VAL A 1 243 ? 130.74398 135.96418 131.44077 1.000 88.68466 243 VAL A C 1
ATOM 1866 O O . VAL A 1 243 ? 130.01800 136.10200 130.44685 1.000 92.64240 243 VAL A O 1
ATOM 1870 N N . SER A 1 244 ? 132.06171 135.75001 131.32712 1.000 86.09420 244 SER A N 1
ATOM 1871 C CA . SER A 1 244 ? 132.66961 135.55883 130.01179 1.000 86.06153 244 SER A CA 1
ATOM 1872 C C . SER A 1 244 ? 132.11931 134.31684 129.31674 1.000 85.44216 244 SER A C 1
ATOM 1873 O O . SER A 1 244 ? 131.80814 134.35496 128.11653 1.000 91.45277 244 SER A O 1
ATOM 1876 N N . PHE A 1 245 ? 131.99246 133.20579 130.05611 1.000 83.36769 245 PHE A N 1
ATOM 1877 C CA . PHE A 1 245 ? 131.39817 131.99667 129.48841 1.000 84.14124 245 PHE A CA 1
ATOM 1878 C C . PHE A 1 245 ? 129.95173 132.24025 129.06177 1.000 84.51938 245 PHE A C 1
ATOM 1879 O O . PHE A 1 245 ? 129.51051 131.75325 128.00913 1.000 86.11677 245 PHE A O 1
ATOM 1887 N N . HIS A 1 246 ? 129.20614 133.00190 129.86922 1.000 85.99563 246 HIS A N 1
ATOM 1888 C CA . HIS A 1 246 ? 127.81907 133.32658 129.55038 1.000 86.16713 246 HIS A CA 1
ATOM 1889 C C . HIS A 1 246 ? 127.72559 134.12535 128.25995 1.000 85.55604 246 HIS A C 1
ATOM 1890 O O . HIS A 1 246 ? 126.88871 133.83023 127.40586 1.000 89.00102 246 HIS A O 1
ATOM 1897 N N . PHE A 1 247 ? 128.55293 135.16602 128.11556 1.000 84.98601 247 PHE A N 1
ATOM 1898 C CA . PHE A 1 247 ? 128.51612 135.95480 126.88524 1.000 84.44461 247 PHE A CA 1
ATOM 1899 C C . PHE A 1 247 ? 128.96488 135.15097 125.67207 1.000 85.95741 247 PHE A C 1
ATOM 1900 O O . PHE A 1 247 ? 128.47948 135.40363 124.56599 1.000 89.57495 247 PHE A O 1
ATOM 1908 N N . SER A 1 248 ? 129.89302 134.20373 125.84191 1.000 86.63058 248 SER A N 1
ATOM 1909 C CA . SER A 1 248 ? 130.22950 133.31503 124.72959 1.000 88.04506 248 SER A CA 1
ATOM 1910 C C . SER A 1 248 ? 129.01772 132.48605 124.30813 1.000 89.27483 248 SER A C 1
ATOM 1911 O O . SER A 1 248 ? 128.72534 132.34452 123.10704 1.000 91.60382 248 SER A O 1
ATOM 1914 N N . ASN A 1 249 ? 128.28734 131.95329 125.29322 1.000 87.50693 249 ASN A N 1
ATOM 1915 C CA . ASN A 1 249 ? 127.05908 131.21793 125.00414 1.000 86.57937 249 ASN A CA 1
ATOM 1916 C C . ASN A 1 249 ? 126.02542 132.10951 124.32686 1.000 85.92585 249 ASN A C 1
ATOM 1917 O O . ASN A 1 249 ? 125.32154 131.66889 123.41301 1.000 88.39802 249 ASN A O 1
ATOM 1922 N N . TYR A 1 250 ? 125.89205 133.35148 124.79852 1.000 85.39077 250 TYR A N 1
ATOM 1923 C CA . TYR A 1 250 ? 124.95028 134.29736 124.20420 1.000 84.73826 250 TYR A CA 1
ATOM 1924 C C . TYR A 1 250 ? 125.32293 134.59730 122.76121 1.000 86.17619 250 TYR A C 1
ATOM 1925 O O . TYR A 1 250 ? 124.44255 134.76546 121.91308 1.000 89.67460 250 TYR A O 1
ATOM 1934 N N . PHE A 1 251 ? 126.62432 134.73856 122.48643 1.000 86.19250 251 PHE A N 1
ATOM 1935 C CA . PHE A 1 251 ? 127.10107 134.92031 121.11883 1.000 85.24960 251 PHE A CA 1
ATOM 1936 C C . PHE A 1 251 ? 126.64027 133.77365 120.23709 1.000 85.80453 251 PHE A C 1
ATOM 1937 O O . PHE A 1 251 ? 126.10638 133.99393 119.14276 1.000 87.99174 251 PHE A O 1
ATOM 1945 N N . VAL A 1 252 ? 126.85445 132.53876 120.70134 1.000 87.22485 252 VAL A N 1
ATOM 1946 C CA . VAL A 1 252 ? 126.43796 131.37212 119.92397 1.000 87.37901 252 VAL A CA 1
ATOM 1947 C C . VAL A 1 252 ? 124.92276 131.36972 119.73138 1.000 85.65184 252 VAL A C 1
ATOM 1948 O O . VAL A 1 252 ? 124.42384 131.10048 118.63197 1.000 87.59900 252 VAL A O 1
ATOM 1952 N N . GLY A 1 253 ? 124.17521 131.69067 120.79179 1.000 85.35503 253 GLY A N 1
ATOM 1953 C CA . GLY A 1 253 ? 122.72001 131.73223 120.70490 1.000 83.54685 253 GLY A CA 1
ATOM 1954 C C . GLY A 1 253 ? 122.19555 132.75427 119.71165 1.000 85.10153 253 GLY A C 1
ATOM 1955 O O . GLY A 1 253 ? 121.33514 132.44645 118.88421 1.000 90.04457 253 GLY A O 1
ATOM 1956 N N . PHE A 1 254 ? 122.69998 133.98927 119.78623 1.000 83.35624 254 PHE A N 1
ATOM 1957 C CA . PHE A 1 254 ? 122.22901 135.03701 118.88394 1.000 83.86815 254 PHE A CA 1
ATOM 1958 C C . PHE A 1 254 ? 122.66812 134.77000 117.45216 1.000 85.87475 254 PHE A C 1
ATOM 1959 O O . PHE A 1 254 ? 121.92973 135.07401 116.50820 1.000 87.59998 254 PHE A O 1
ATOM 1967 N N . LEU A 1 255 ? 123.87248 134.22044 117.26858 1.000 86.47211 255 LEU A N 1
ATOM 1968 C CA . LEU A 1 255 ? 124.31479 133.83593 115.93424 1.000 86.53954 255 LEU A CA 1
ATOM 1969 C C . LEU A 1 255 ? 123.40987 132.75562 115.36147 1.000 86.62488 255 LEU A C 1
ATOM 1970 O O . LEU A 1 255 ? 123.07565 132.77672 114.17097 1.000 88.15419 255 LEU A O 1
ATOM 1975 N N . SER A 1 256 ? 123.01771 131.79467 116.19992 1.000 87.66301 256 SER A N 1
ATOM 1976 C CA . SER A 1 256 ? 122.11090 130.73981 115.77061 1.000 85.24064 256 SER A CA 1
ATOM 1977 C C . SER A 1 256 ? 120.74159 131.30105 115.40521 1.000 85.02649 256 SER A C 1
ATOM 1978 O O . SER A 1 256 ? 120.13159 130.86713 114.41927 1.000 88.46307 256 SER A O 1
ATOM 1981 N N . GLU A 1 257 ? 120.24703 132.26649 116.19201 1.000 85.39581 257 GLU A N 1
ATOM 1982 C CA . GLU A 1 257 ? 119.00484 132.96061 115.85166 1.000 83.30471 257 GLU A CA 1
ATOM 1983 C C . GLU A 1 257 ? 119.11943 133.64144 114.49875 1.000 81.35783 257 GLU A C 1
ATOM 1984 O O . GLU A 1 257 ? 118.20515 133.56035 113.67105 1.000 82.60119 257 GLU A O 1
ATOM 1990 N N . ALA A 1 258 ? 120.23747 134.33561 114.27343 1.000 80.99441 258 ALA A N 1
ATOM 1991 C CA . ALA A 1 258 ? 120.44963 135.05255 113.02238 1.000 81.33388 258 ALA A CA 1
ATOM 1992 C C . ALA A 1 258 ? 120.45759 134.09863 111.83692 1.000 84.11606 258 ALA A C 1
ATOM 1993 O O . ALA A 1 258 ? 119.79640 134.35155 110.82732 1.000 82.97410 258 ALA A O 1
ATOM 1995 N N . THR A 1 259 ? 121.21003 132.99892 111.94189 1.000 86.13996 259 THR A N 1
ATOM 1996 C CA . THR A 1 259 ? 121.29318 132.03723 110.84337 1.000 81.39281 259 THR A CA 1
ATOM 1997 C C . THR A 1 259 ? 119.94197 131.38647 110.56583 1.000 82.11182 259 THR A C 1
ATOM 1998 O O . THR A 1 259 ? 119.52377 131.27212 109.40594 1.000 85.23481 259 THR A O 1
ATOM 2002 N N . ALA A 1 260 ? 119.24709 130.94869 111.62243 1.000 82.76021 260 ALA A N 1
ATOM 2003 C CA . ALA A 1 260 ? 117.95519 130.28956 111.45324 1.000 77.17502 260 ALA A CA 1
ATOM 2004 C C . ALA A 1 260 ? 116.92036 131.23102 110.84820 1.000 76.83576 260 ALA A C 1
ATOM 2005 O O . ALA A 1 260 ? 116.16908 130.84203 109.94694 1.000 79.08515 260 ALA A O 1
ATOM 2007 N N . THR A 1 261 ? 116.84234 132.46552 111.35575 1.000 77.63176 261 THR A N 1
ATOM 2008 C CA . THR A 1 261 ? 115.92086 133.44654 110.79285 1.000 76.84861 261 THR A CA 1
ATOM 2009 C C . THR A 1 261 ? 116.29069 133.78400 109.35347 1.000 76.77280 261 THR A C 1
ATOM 2010 O O . THR A 1 261 ? 115.41399 133.88509 108.48727 1.000 81.15778 261 THR A O 1
ATOM 2014 N N . LEU A 1 262 ? 117.58674 133.97430 109.08285 1.000 74.13392 262 LEU A N 1
ATOM 2015 C CA . LEU A 1 262 ? 118.06011 134.32178 107.75140 1.000 74.88927 262 LEU A CA 1
ATOM 2016 C C . LEU A 1 262 ? 117.81534 133.20838 106.74688 1.000 78.53566 262 LEU A C 1
ATOM 2017 O O . LEU A 1 262 ? 117.71225 133.48572 105.55075 1.000 82.98091 262 LEU A O 1
ATOM 2022 N N . ALA A 1 263 ? 117.70219 131.96217 107.20179 1.000 78.41665 263 ALA A N 1
ATOM 2023 C CA . ALA A 1 263 ? 117.37974 130.87673 106.28841 1.000 77.63935 263 ALA A CA 1
ATOM 2024 C C . ALA A 1 263 ? 115.88363 130.73820 106.05417 1.000 79.66222 263 ALA A C 1
ATOM 2025 O O . ALA A 1 263 ? 115.48072 130.04331 105.11604 1.000 83.32494 263 ALA A O 1
ATOM 2027 N N . GLY A 1 264 ? 115.05789 131.37680 106.87979 1.000 79.87941 264 GLY A N 1
ATOM 2028 C CA . GLY A 1 264 ? 113.61979 131.36550 106.71233 1.000 77.16450 264 GLY A CA 1
ATOM 2029 C C . GLY A 1 264 ? 112.85292 130.66376 107.80807 1.000 79.54453 264 GLY A C 1
ATOM 2030 O O . GLY A 1 264 ? 111.62569 130.56218 107.70654 1.000 85.74624 264 GLY A O 1
ATOM 2031 N N . ALA A 1 265 ? 113.51973 130.18040 108.84830 1.000 77.34088 265 ALA A N 1
ATOM 2032 C CA . ALA A 1 265 ? 112.85649 129.48490 109.93528 1.000 79.76638 265 ALA A CA 1
ATOM 2033 C C . ALA A 1 265 ? 112.64605 130.43248 111.11115 1.000 83.57211 265 ALA A C 1
ATOM 2034 O O . ALA A 1 265 ? 112.92302 131.63235 111.03263 1.000 84.66215 265 ALA A O 1
ATOM 2036 N N . GLY A 1 266 ? 112.15086 129.89017 112.21738 1.000 84.33036 266 GLY A N 1
ATOM 2037 C CA . GLY A 1 266 ? 111.96158 130.67591 113.42237 1.000 86.59770 266 GLY A CA 1
ATOM 2038 C C . GLY A 1 266 ? 110.85309 131.70317 113.36868 1.000 88.65022 266 GLY A C 1
ATOM 2039 O O . GLY A 1 266 ? 111.02688 132.81853 113.87505 1.000 92.23877 266 GLY A O 1
ATOM 2040 N N . PHE A 1 267 ? 109.71939 131.36386 112.76560 1.000 86.66490 267 PHE A N 1
ATOM 2041 C CA . PHE A 1 267 ? 108.57620 132.25942 112.72169 1.000 90.08612 267 PHE A CA 1
ATOM 2042 C C . PHE A 1 267 ? 107.37383 131.60761 113.38780 1.000 94.26976 267 PHE A C 1
ATOM 2043 O O . PHE A 1 267 ? 107.26329 130.37928 113.44493 1.000 95.95620 267 PHE A O 1
ATOM 2051 N N . THR A 1 268 ? 106.47643 132.44495 113.89862 1.000 97.32781 268 THR A N 1
ATOM 2052 C CA . THR A 1 268 ? 105.24999 131.98804 114.53917 1.000 103.71205 268 THR A CA 1
ATOM 2053 C C . THR A 1 268 ? 104.07405 132.71126 113.90050 1.000 109.24149 268 THR A C 1
ATOM 2054 O O . THR A 1 268 ? 103.95580 133.93755 114.00883 1.000 114.28458 268 THR A O 1
ATOM 2058 N N . GLU A 1 269 ? 103.27581 131.95932 113.14784 1.000 113.36309 269 GLU A N 1
ATOM 2059 C CA . GLU A 1 269 ? 102.08402 132.46130 112.46856 1.000 124.14342 269 GLU A CA 1
ATOM 2060 C C . GLU A 1 269 ? 100.91903 132.42137 113.46604 1.000 131.68888 269 GLU A C 1
ATOM 2061 O O . GLU A 1 269 ? 100.08473 131.51311 113.49706 1.000 135.11383 269 GLU A O 1
ATOM 2067 N N . GLU A 1 270 ? 100.85473 133.44269 114.31466 1.000 133.82078 270 GLU A N 1
ATOM 2068 C CA . GLU A 1 270 ? 99.82699 133.49644 115.34531 1.000 139.25194 270 GLU A CA 1
ATOM 2069 C C . GLU A 1 270 ? 98.73976 134.47162 114.92352 1.000 145.89544 270 GLU A C 1
ATOM 2070 O O . GLU A 1 270 ? 99.02447 135.64210 114.64537 1.000 144.36048 270 GLU A O 1
ATOM 2076 N N . LYS A 1 271 ? 97.49400 133.98416 114.94162 1.000 151.00511 271 LYS A N 1
ATOM 2077 C CA . LYS A 1 271 ? 96.28480 134.73730 114.59322 1.000 157.36351 271 LYS A CA 1
ATOM 2078 C C . LYS A 1 271 ? 96.44589 135.42848 113.24215 1.000 158.72225 271 LYS A C 1
ATOM 2079 O O . LYS A 1 271 ? 96.13141 136.61066 113.07682 1.000 157.98074 271 LYS A O 1
ATOM 2085 N N . ASP A 1 272 ? 96.93767 134.64954 112.26696 1.000 158.01509 272 ASP A N 1
ATOM 2086 C CA . ASP A 1 272 ? 97.19909 135.10137 110.89479 1.000 160.82939 272 ASP A CA 1
ATOM 2087 C C . ASP A 1 272 ? 98.12418 136.31429 110.89106 1.000 152.38304 272 ASP A C 1
ATOM 2088 O O . ASP A 1 272 ? 97.98684 137.22560 110.07199 1.000 149.29619 272 ASP A O 1
ATOM 2093 N N . HIS A 1 273 ? 99.06047 136.33731 111.83687 1.000 144.56395 273 HIS A N 1
ATOM 2094 C CA . HIS A 1 273 ? 100.01915 137.42570 111.95701 1.000 135.50459 273 HIS A CA 1
ATOM 2095 C C . HIS A 1 273 ? 101.38336 136.78373 112.18783 1.000 127.92412 273 HIS A C 1
ATOM 2096 O O . HIS A 1 273 ? 101.56250 136.03578 113.15625 1.000 127.10241 273 HIS A O 1
ATOM 2103 N N . LEU A 1 274 ? 102.30700 137.00501 111.25661 1.000 120.39929 274 LEU A N 1
ATOM 2104 C CA . LEU A 1 274 ? 103.64876 136.42414 111.29499 1.000 109.64940 274 LEU A CA 1
ATOM 2105 C C . LEU A 1 274 ? 104.61573 137.18183 112.20730 1.000 105.47451 274 LEU A C 1
ATOM 2106 O O . LEU A 1 274 ? 104.80608 138.39226 112.04963 1.000 108.15536 274 LEU A O 1
ATOM 2111 N N . GLU A 1 275 ? 105.22623 136.46508 113.15828 1.000 100.21827 275 GLU A N 1
ATOM 2112 C CA . GLU A 1 275 ? 106.19280 137.01958 114.11029 1.000 99.78100 275 GLU A CA 1
ATOM 2113 C C . GLU A 1 275 ? 107.48911 136.22451 114.08268 1.000 97.04813 275 GLU A C 1
ATOM 2114 O O . GLU A 1 275 ? 107.51405 135.05867 114.48402 1.000 100.46856 275 GLU A O 1
ATOM 2120 N N . TRP A 1 276 ? 108.55817 136.84883 113.59433 1.000 91.36652 276 TRP A N 1
ATOM 2121 C CA . TRP A 1 276 ? 109.89147 136.25152 113.62812 1.000 83.90067 276 TRP A CA 1
ATOM 2122 C C . TRP A 1 276 ? 110.41207 136.43682 115.04449 1.000 86.03861 276 TRP A C 1
ATOM 2123 O O . TRP A 1 276 ? 111.05779 137.43354 115.36704 1.000 88.56315 276 TRP A O 1
ATOM 2134 N N . ASP A 1 277 ? 110.13844 135.45817 115.90538 1.000 91.08419 277 ASP A N 1
ATOM 2135 C CA . ASP A 1 277 ? 110.45188 135.59688 117.32152 1.000 95.39531 277 ASP A CA 1
ATOM 2136 C C . ASP A 1 277 ? 111.19156 134.38859 117.88007 1.000 95.62543 277 ASP A C 1
ATOM 2137 O O . ASP A 1 277 ? 110.99261 134.02743 119.04336 1.000 98.74780 277 ASP A O 1
ATOM 2142 N N . LEU A 1 278 ? 112.01076 133.73055 117.06440 1.000 92.85295 278 LEU A N 1
ATOM 2143 C CA . LEU A 1 278 ? 112.84196 132.64416 117.56752 1.000 91.29673 278 LEU A CA 1
ATOM 2144 C C . LEU A 1 278 ? 113.83022 133.17717 118.59473 1.000 92.79498 278 LEU A C 1
ATOM 2145 O O . LEU A 1 278 ? 114.67424 134.02042 118.27779 1.000 93.24414 278 LEU A O 1
ATOM 2150 N N . THR A 1 279 ? 113.71986 132.69218 119.82643 1.000 94.52351 279 THR A N 1
ATOM 2151 C CA . THR A 1 279 ? 114.61587 133.07672 120.90837 1.000 93.92880 279 THR A CA 1
ATOM 2152 C C . THR A 1 279 ? 115.34927 131.84434 121.41165 1.000 92.68436 279 THR A C 1
ATOM 2153 O O . THR A 1 279 ? 114.71794 130.89520 121.88709 1.000 94.37465 279 THR A O 1
ATOM 2157 N N . VAL A 1 280 ? 116.67266 131.85271 121.29514 1.000 90.80985 280 VAL A N 1
ATOM 2158 C CA . VAL A 1 280 ? 117.47848 130.73981 121.78474 1.000 90.28461 280 VAL A CA 1
ATOM 2159 C C . VAL A 1 280 ? 117.91400 130.97101 123.22157 1.000 91.43068 280 VAL A C 1
ATOM 2160 O O . VAL A 1 280 ? 117.77823 130.09046 124.07293 1.000 91.21367 280 VAL A O 1
ATOM 2164 N N . SER A 1 281 ? 118.39172 132.17003 123.52834 1.000 90.32674 281 SER A N 1
ATOM 2165 C CA . SER A 1 281 ? 118.89283 132.48609 124.85468 1.000 90.55448 281 SER A CA 1
ATOM 2166 C C . SER A 1 281 ? 118.29420 133.80208 125.31782 1.000 94.70438 281 SER A C 1
ATOM 2167 O O . SER A 1 281 ? 118.09072 134.71954 124.51800 1.000 97.28831 281 SER A O 1
ATOM 2170 N N . LYS A 1 282 ? 118.00162 133.87946 126.61494 1.000 92.35122 282 LYS A N 1
ATOM 2171 C CA . LYS A 1 282 ? 117.50443 135.09195 127.25600 1.000 88.41090 282 LYS A CA 1
ATOM 2172 C C . LYS A 1 282 ? 118.56342 135.59530 128.22543 1.000 89.70991 2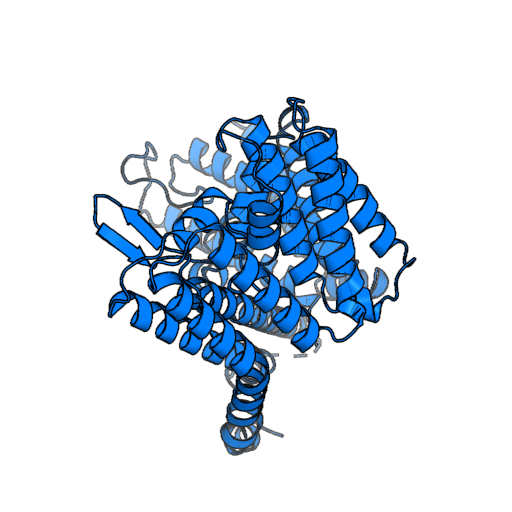82 LYS A C 1
ATOM 2173 O O . LYS A 1 282 ? 118.58496 135.17923 129.39341 1.000 93.83588 282 LYS A O 1
ATOM 2179 N N . PRO A 1 283 ? 119.50372 136.43272 127.76482 1.000 87.77849 283 PRO A N 1
ATOM 2180 C CA . PRO A 1 283 ? 120.59545 136.89851 128.64073 1.000 90.71804 283 PRO A CA 1
ATOM 2181 C C . PRO A 1 283 ? 120.13208 137.59665 129.90646 1.000 92.42938 283 PRO A C 1
ATOM 2182 O O . PRO A 1 283 ? 120.77514 137.44593 130.95030 1.000 94.80956 283 PRO A O 1
ATOM 2186 N N . LEU A 1 284 ? 119.07224 138.40683 129.82490 1.000 89.11851 284 LEU A N 1
ATOM 2187 C CA . LEU A 1 284 ? 118.59813 139.14322 130.99319 1.000 88.93448 284 LEU A CA 1
ATOM 2188 C C . LEU A 1 284 ? 118.11303 138.21337 132.09920 1.000 90.68595 284 LEU A C 1
ATOM 2189 O O . LEU A 1 284 ? 118.25237 138.53619 133.28356 1.000 92.30784 284 LEU A O 1
ATOM 2194 N N . ASN A 1 285 ? 117.54693 137.06080 131.74017 1.000 91.48359 285 ASN A N 1
ATOM 2195 C CA . ASN A 1 285 ? 117.03968 136.12485 132.73523 1.000 91.66449 285 ASN A CA 1
ATOM 2196 C C . ASN A 1 285 ? 118.13106 135.27511 133.36885 1.000 90.08082 285 ASN A C 1
ATOM 2197 O O . ASN A 1 285 ? 117.84086 134.51992 134.30220 1.000 90.86678 285 ASN A O 1
ATOM 2202 N N . VAL A 1 286 ? 119.36330 135.37197 132.88716 1.000 88.64145 286 VAL A N 1
ATOM 2203 C CA . VAL A 1 286 ? 120.50313 134.67975 133.47017 1.000 89.60021 286 VAL A CA 1
ATOM 2204 C C . VAL A 1 286 ? 121.41452 135.65398 134.20911 1.000 91.70642 286 VAL A C 1
ATOM 2205 O O . VAL A 1 286 ? 121.83360 135.39269 135.33731 1.000 93.68011 286 VAL A O 1
ATOM 2209 N N . GLU A 1 287 ? 121.74057 136.78201 133.57146 1.000 92.61170 287 GLU A N 1
ATOM 2210 C CA . GLU A 1 287 ? 122.56345 137.81175 134.20144 1.000 93.58120 287 GLU A CA 1
ATOM 2211 C C . GLU A 1 287 ? 121.87047 138.39282 135.42775 1.000 93.73461 287 GLU A C 1
ATOM 2212 O O . GLU A 1 287 ? 122.49853 138.59165 136.47344 1.000 93.94066 287 GLU A O 1
ATOM 2218 N N . LEU A 1 288 ? 120.58315 138.71480 135.30050 1.000 91.40963 288 LEU A N 1
ATOM 2219 C CA . LEU A 1 288 ? 119.74408 139.12653 136.42003 1.000 89.65023 288 LEU A CA 1
ATOM 2220 C C . LEU A 1 288 ? 118.74848 138.00357 136.68453 1.000 91.97289 288 LEU A C 1
ATOM 2221 O O . LEU A 1 288 ? 117.60429 138.06146 136.21742 1.000 94.43721 288 LEU A O 1
ATOM 2226 N N . PRO A 1 289 ? 119.14303 136.97097 137.42869 1.000 90.95520 289 PRO A N 1
ATOM 2227 C CA . PRO A 1 289 ? 118.30761 135.77463 137.55720 1.000 88.38177 289 PRO A CA 1
ATOM 2228 C C . PRO A 1 289 ? 117.31858 135.79664 138.71071 1.000 91.14982 289 PRO A C 1
ATOM 2229 O O . PRO A 1 289 ? 117.60604 136.26457 139.81392 1.000 93.86375 289 PRO A O 1
ATOM 2233 N N . ARG A 1 290 ? 116.11288 135.30266 138.43164 1.000 89.66951 290 ARG A N 1
ATOM 2234 C CA . ARG A 1 290 ? 115.16026 135.08680 139.51167 1.000 86.75560 290 ARG A CA 1
ATOM 2235 C C . ARG A 1 290 ? 115.43337 133.76136 140.21058 1.000 87.43282 290 ARG A C 1
ATOM 2236 O O . ARG A 1 290 ? 115.44274 133.69358 141.44434 1.000 91.02779 290 ARG A O 1
ATOM 2244 N N . SER A 1 291 ? 115.68000 132.70773 139.43571 1.000 86.16112 291 SER A N 1
ATOM 2245 C CA . SER A 1 291 ? 115.93113 131.38162 139.97616 1.000 85.95083 291 SER A CA 1
ATOM 2246 C C . SER A 1 291 ? 116.91624 130.65820 139.07169 1.000 86.53514 291 SER A C 1
ATOM 2247 O O . SER A 1 291 ? 117.13420 131.04883 137.92271 1.000 87.68377 291 SER A O 1
ATOM 2250 N N . MET A 1 292 ? 117.51743 129.59306 139.60793 1.000 86.31989 292 MET A N 1
ATOM 2251 C CA . MET A 1 292 ? 118.42293 128.78297 138.80042 1.000 86.47007 292 MET A CA 1
ATOM 2252 C C . MET A 1 292 ? 117.66716 127.96903 137.75857 1.000 86.94517 292 MET A C 1
ATOM 2253 O O . MET A 1 292 ? 118.23062 127.63620 136.70832 1.000 89.13113 292 MET A O 1
ATOM 2258 N N . VAL A 1 293 ? 116.40647 127.62717 138.04118 1.000 85.51207 293 VAL A N 1
ATOM 2259 C CA . VAL A 1 293 ? 115.55843 126.96260 137.05346 1.000 85.82574 293 VAL A CA 1
ATOM 2260 C C . VAL A 1 293 ? 115.38340 127.85948 135.83578 1.000 87.24610 293 VAL A C 1
ATOM 2261 O O . VAL A 1 293 ? 115.47413 127.40953 134.68451 1.000 87.76393 293 VAL A O 1
ATOM 2265 N N . GLU A 1 294 ? 115.11791 129.14576 136.08386 1.000 87.37520 294 GLU A N 1
ATOM 2266 C CA . GLU A 1 294 ? 115.00370 130.12143 135.00731 1.000 86.88257 294 GLU A CA 1
ATOM 2267 C C . GLU A 1 294 ? 116.31004 130.23501 134.23549 1.000 88.07368 294 GLU A C 1
ATOM 2268 O O . GLU A 1 294 ? 116.29661 130.38872 133.01187 1.000 89.32223 294 GLU A O 1
ATOM 2274 N N . VAL A 1 295 ? 117.44401 130.20561 134.94484 1.000 87.47707 295 VAL A N 1
ATOM 2275 C CA . VAL A 1 295 ? 118.75676 130.26447 134.30050 1.000 86.61026 295 VAL A CA 1
ATOM 2276 C C . VAL A 1 295 ? 118.93390 129.09487 133.34252 1.000 89.32474 295 VAL A C 1
ATOM 2277 O O . VAL A 1 295 ? 119.33520 129.27101 132.18540 1.000 92.46272 295 VAL A O 1
ATOM 2281 N N . VAL A 1 296 ? 118.65117 127.88200 133.82563 1.000 88.82307 296 VAL A N 1
ATOM 2282 C CA . VAL A 1 296 ? 118.81128 126.67582 133.01613 1.000 87.53313 296 VAL A CA 1
ATOM 2283 C C . VAL A 1 296 ? 117.90265 126.72806 131.79333 1.000 87.69231 296 VAL A C 1
ATOM 2284 O O . VAL A 1 296 ? 118.32449 126.41523 130.67273 1.000 87.34194 296 VAL A O 1
ATOM 2288 N N . THR A 1 297 ? 116.64044 127.11971 131.99287 1.000 88.01301 297 THR A N 1
ATOM 2289 C CA . THR A 1 297 ? 115.70129 127.20504 130.87711 1.000 88.21720 297 THR A CA 1
ATOM 2290 C C . THR A 1 297 ? 116.13404 128.25957 129.86088 1.000 87.11784 297 THR A C 1
ATOM 2291 O O . THR A 1 297 ? 116.17583 127.99377 128.65510 1.000 88.95840 297 THR A O 1
ATOM 2295 N N . SER A 1 298 ? 116.50218 129.45204 130.33675 1.000 84.07811 298 SER A N 1
ATOM 2296 C CA . SER A 1 298 ? 116.84713 130.56754 129.46412 1.000 84.02741 298 SER A CA 1
ATOM 2297 C C . SER A 1 298 ? 118.21127 130.40846 128.81094 1.000 85.71124 298 SER A C 1
ATOM 2298 O O . SER A 1 298 ? 118.52512 131.17206 127.89155 1.000 87.96833 298 SER A O 1
ATOM 2301 N N . TRP A 1 299 ? 119.04427 129.49206 129.31605 1.000 83.66824 299 TRP A N 1
ATOM 2302 C CA . TRP A 1 299 ? 120.35377 129.23365 128.72197 1.000 82.68241 299 TRP A CA 1
ATOM 2303 C C . TRP A 1 299 ? 120.22877 128.87498 127.24873 1.000 86.04839 299 TRP A C 1
ATOM 2304 O O . TRP A 1 299 ? 120.92113 129.43935 126.39457 1.000 89.76284 299 TRP A O 1
ATOM 2315 N N . ASN A 1 300 ? 119.34259 127.93456 126.93597 1.000 84.57435 300 ASN A N 1
ATOM 2316 C CA . ASN A 1 300 ? 119.09096 127.53867 125.55512 1.000 82.82763 300 ASN A CA 1
ATOM 2317 C C . ASN A 1 300 ? 117.64614 127.05210 125.49709 1.000 82.72933 300 ASN A C 1
ATOM 2318 O O . ASN A 1 300 ? 117.37008 125.90159 125.84884 1.000 85.04146 300 ASN A O 1
ATOM 2323 N N . LEU A 1 301 ? 116.73592 127.94317 125.08996 1.000 83.24258 301 LEU A N 1
ATOM 2324 C CA . LEU A 1 301 ? 115.31324 127.60183 125.04889 1.000 82.51556 301 LEU A CA 1
ATOM 2325 C C . LEU A 1 301 ? 114.99586 126.41607 124.13652 1.000 83.78109 301 LEU A C 1
ATOM 2326 O O . LEU A 1 301 ? 114.23448 125.53638 124.57717 1.000 84.14304 301 LEU A O 1
ATOM 2331 N N . PRO A 1 302 ? 115.46017 126.34443 122.86639 1.000 84.89881 302 PRO A N 1
ATOM 2332 C CA . PRO A 1 302 ? 115.23100 125.10493 122.09723 1.000 83.69388 302 PRO A CA 1
ATOM 2333 C C . PRO A 1 302 ? 115.78252 123.86369 122.77280 1.000 82.51736 302 PRO A C 1
ATOM 2334 O O . PRO A 1 302 ? 115.11577 122.82383 122.78313 1.000 84.44199 302 PRO A O 1
ATOM 2338 N N . MET A 1 303 ? 116.98420 123.95468 123.34913 1.000 80.98409 303 MET A N 1
ATOM 2339 C CA . MET A 1 303 ? 117.59899 122.79599 123.98799 1.000 83.24872 303 MET A CA 1
ATOM 2340 C C . MET A 1 303 ? 116.81787 122.39073 125.22862 1.000 81.70764 303 MET A C 1
ATOM 2341 O O . MET A 1 303 ? 116.59417 121.19833 125.46580 1.000 81.54198 303 MET A O 1
ATOM 2346 N N . SER A 1 304 ? 116.42532 123.37339 126.04453 1.000 82.98386 304 SER A N 1
ATOM 2347 C CA . SER A 1 304 ? 115.66127 123.08686 127.25323 1.000 81.60130 304 SER A CA 1
ATOM 2348 C C . SER A 1 304 ? 114.30969 122.47434 126.91496 1.000 79.83865 304 SER A C 1
ATOM 2349 O O . SER A 1 304 ? 113.86710 121.52698 127.57591 1.000 81.29686 304 SER A O 1
ATOM 2352 N N . TYR A 1 305 ? 113.64316 123.00136 125.88263 1.000 79.66944 305 TYR A N 1
ATOM 2353 C CA . TYR A 1 305 ? 112.37247 122.43123 125.44894 1.000 79.04629 305 TYR A CA 1
ATOM 2354 C C . TYR A 1 305 ? 112.55395 121.01775 124.91548 1.000 79.25748 305 TYR A C 1
ATOM 2355 O O . TYR A 1 305 ? 111.72643 120.14177 125.18362 1.000 80.13600 305 TYR A O 1
ATOM 2364 N N . TRP A 1 306 ? 113.62621 120.78172 124.15283 1.000 79.50665 306 TRP A N 1
ATOM 2365 C CA . TRP A 1 306 ? 113.91059 119.44699 123.63510 1.000 79.22958 306 TRP A CA 1
ATOM 2366 C C . TRP A 1 306 ? 114.13939 118.46027 124.76895 1.000 80.21620 306 TRP A C 1
ATOM 2367 O O . TRP A 1 306 ? 113.62402 117.33824 124.74441 1.000 81.78104 306 TRP A O 1
ATOM 2378 N N . LEU A 1 307 ? 114.93618 118.85946 125.76020 1.000 79.17201 307 LEU A N 1
ATOM 2379 C CA . LEU A 1 307 ? 115.23389 117.98742 126.88992 1.000 78.71235 307 LEU A CA 1
ATOM 2380 C C . LEU A 1 307 ? 113.97876 117.68799 127.69787 1.000 81.54854 307 LEU A C 1
ATOM 2381 O O . LEU A 1 307 ? 113.72873 116.53645 128.07080 1.000 84.70842 307 LEU A O 1
ATOM 2386 N N . ASN A 1 308 ? 113.19269 118.72293 128.00576 1.000 79.10985 308 ASN A N 1
ATOM 2387 C CA . ASN A 1 308 ? 111.96902 118.52346 128.77348 1.000 77.93172 308 ASN A CA 1
ATOM 2388 C C . ASN A 1 308 ? 110.95314 117.67156 128.01968 1.000 80.61617 308 ASN A C 1
ATOM 2389 O O . ASN A 1 308 ? 110.32457 116.78774 128.60826 1.000 83.98968 308 ASN A O 1
ATOM 2394 N N . ASN A 1 309 ? 110.79387 117.90215 126.71436 1.000 80.14540 309 ASN A N 1
ATOM 2395 C CA . ASN A 1 309 ? 109.77693 117.19579 125.94345 1.000 80.88535 309 ASN A CA 1
ATOM 2396 C C . ASN A 1 309 ? 110.18619 115.75857 125.63582 1.000 80.73593 309 ASN A C 1
ATOM 2397 O O . ASN A 1 309 ? 109.35889 114.84487 125.72002 1.000 82.72785 309 ASN A O 1
ATOM 2402 N N . TYR A 1 310 ? 111.45391 115.53103 125.29889 1.000 79.21904 310 TYR A N 1
ATOM 2403 C CA . TYR A 1 310 ? 111.87368 114.26769 124.71486 1.000 80.71544 310 TYR A CA 1
ATOM 2404 C C . TYR A 1 310 ? 112.71308 113.40273 125.63927 1.000 82.89510 310 TYR A C 1
ATOM 2405 O O . TYR A 1 310 ? 113.00741 112.25813 125.28128 1.000 88.27080 310 TYR A O 1
ATOM 2414 N N . VAL A 1 311 ? 113.10367 113.90073 126.81111 1.000 81.58312 311 VAL A N 1
ATOM 2415 C CA . VAL A 1 311 ? 113.82028 113.10897 127.80266 1.000 82.58923 311 VAL A CA 1
ATOM 2416 C C . VAL A 1 311 ? 113.08132 113.08275 129.13510 1.000 84.07685 311 VAL A C 1
ATOM 2417 O O . VAL A 1 311 ? 112.91571 112.02195 129.74262 1.000 89.06067 311 VAL A O 1
ATOM 2421 N N . PHE A 1 312 ? 112.61834 114.24518 129.60068 1.000 80.52717 312 PHE A N 1
ATOM 2422 C CA . PHE A 1 312 ? 111.98726 114.32160 130.91564 1.000 81.45906 312 PHE A CA 1
ATOM 2423 C C . PHE A 1 312 ? 110.63579 113.61616 130.94101 1.000 84.65358 312 PHE A C 1
ATOM 2424 O O . PHE A 1 312 ? 110.35090 112.84661 131.86474 1.000 87.70767 312 PHE A O 1
ATOM 2432 N N . LYS A 1 313 ? 109.78653 113.86955 129.93981 1.000 82.40677 313 LYS A N 1
ATOM 2433 C CA . LYS A 1 313 ? 108.47190 113.23248 129.90541 1.000 83.56386 313 LYS A CA 1
ATOM 2434 C C . LYS A 1 313 ? 108.56999 111.72954 129.69385 1.000 86.49998 313 LYS A C 1
ATOM 2435 O O . LYS A 1 313 ? 107.74781 110.97554 130.22570 1.000 87.36967 313 LYS A O 1
ATOM 2441 N N . ASN A 1 314 ? 109.55623 111.27611 128.92658 1.000 85.64368 314 ASN A N 1
ATOM 2442 C CA . ASN A 1 314 ? 109.73066 109.84893 128.71103 1.000 88.68124 314 ASN A CA 1
ATOM 2443 C C . ASN A 1 314 ? 110.35883 109.13983 129.90384 1.000 89.76584 314 ASN A C 1
ATOM 2444 O O . ASN A 1 314 ? 110.25492 107.91297 129.99926 1.000 97.44010 314 ASN A O 1
ATOM 2449 N N . ALA A 1 315 ? 111.00176 109.87244 130.81109 1.000 86.75391 315 ALA A N 1
ATOM 2450 C CA . ALA A 1 315 ? 111.63753 109.28536 131.98277 1.000 86.77074 315 ALA A CA 1
ATOM 2451 C C . ALA A 1 315 ? 110.82475 109.46674 133.25859 1.000 88.64142 315 ALA A C 1
ATOM 2452 O O . ALA A 1 315 ? 111.34512 109.21399 134.34886 1.000 89.95713 315 ALA A O 1
ATOM 2454 N N . LEU A 1 316 ? 109.56485 109.89484 133.15224 1.000 87.83902 316 LEU A N 1
ATOM 2455 C CA . LEU A 1 316 ? 108.74108 110.14220 134.33143 1.000 87.94762 316 LEU A CA 1
ATOM 2456 C C . LEU A 1 316 ? 108.36442 108.87328 135.08455 1.000 91.42901 316 LEU A C 1
ATOM 2457 O O . LEU A 1 316 ? 107.90337 108.97154 136.22590 1.000 93.77453 316 LEU A O 1
ATOM 2462 N N . ARG A 1 317 ? 108.53813 107.69451 134.48403 1.000 92.08283 317 ARG A N 1
ATOM 2463 C CA . ARG A 1 317 ? 108.22780 106.45188 135.17982 1.000 93.33421 317 ARG A CA 1
ATOM 2464 C C . ARG A 1 317 ? 109.22628 106.13974 136.28614 1.000 93.60608 317 ARG A C 1
ATOM 2465 O O . ARG A 1 317 ? 108.94391 105.28929 137.13595 1.000 97.17161 317 ARG A O 1
ATOM 2473 N N . LEU A 1 318 ? 110.37927 106.80204 136.29456 1.000 90.22701 318 LEU A N 1
ATOM 2474 C CA . LEU A 1 318 ? 111.39488 106.60606 137.31792 1.000 90.95919 318 LEU A CA 1
ATOM 2475 C C . LEU A 1 318 ? 111.23040 107.53788 138.51016 1.000 93.35267 318 LEU A C 1
ATOM 2476 O O . LEU A 1 318 ? 112.01742 107.45064 139.45755 1.000 96.02523 318 LEU A O 1
ATOM 2481 N N . GLY A 1 319 ? 110.23461 108.41240 138.49456 1.000 91.33989 319 GLY A N 1
ATOM 2482 C CA . GLY A 1 319 ? 110.12026 109.45015 139.49404 1.000 86.97891 319 GLY A CA 1
ATOM 2483 C C . GLY A 1 319 ? 110.61609 110.78737 138.97086 1.000 85.74542 319 GLY A C 1
ATOM 2484 O O . GLY A 1 319 ? 111.28583 110.87903 137.94175 1.000 87.00658 319 GLY A O 1
ATOM 2485 N N . THR A 1 320 ? 110.26467 111.85013 139.69682 1.000 84.67103 320 THR A N 1
ATOM 2486 C CA . THR A 1 320 ? 110.60518 113.19919 139.25251 1.000 84.82670 320 THR A CA 1
ATOM 2487 C C . THR A 1 320 ? 112.10643 113.45218 139.33992 1.000 85.36040 320 THR A C 1
ATOM 2488 O O . THR A 1 320 ? 112.72205 113.93831 138.38265 1.000 86.34092 320 THR A O 1
ATOM 2492 N N . PHE A 1 321 ? 112.71135 113.11523 140.48148 1.000 83.26727 321 PHE A N 1
ATOM 2493 C CA . PHE A 1 321 ? 114.13324 113.36971 140.69241 1.000 81.69188 321 PHE A CA 1
ATOM 2494 C C . PHE A 1 321 ? 114.99596 112.52691 139.76137 1.000 84.29721 321 PHE A C 1
ATOM 2495 O O . PHE A 1 321 ? 115.98587 113.01907 139.20228 1.000 87.16415 321 PHE A O 1
ATOM 2503 N N . SER A 1 322 ? 114.63280 111.25538 139.58309 1.000 83.52690 322 SER A N 1
ATOM 2504 C CA . SER A 1 322 ? 115.37169 110.39314 138.66943 1.000 81.04201 322 SER A CA 1
ATOM 2505 C C . SER A 1 322 ? 115.23213 110.86496 137.22887 1.000 81.30928 322 SER A C 1
ATOM 2506 O O . SER A 1 322 ? 116.18292 110.76680 136.44850 1.000 83.65107 322 SER A O 1
ATOM 2509 N N . ALA A 1 323 ? 114.06057 111.38930 136.85977 1.000 82.73593 323 ALA A N 1
ATOM 2510 C CA . ALA A 1 323 ? 113.89525 111.94449 135.52023 1.000 82.34208 323 ALA A CA 1
ATOM 2511 C C . ALA A 1 323 ? 114.73806 113.19830 135.33505 1.000 83.00057 323 ALA A C 1
ATOM 2512 O O . ALA A 1 323 ? 115.26752 113.43650 134.24466 1.000 84.96722 323 ALA A O 1
ATOM 2514 N N . VAL A 1 324 ? 114.87528 114.00815 136.38916 1.000 82.62387 324 VAL A N 1
ATOM 2515 C CA . VAL A 1 324 ? 115.74640 115.18116 136.32524 1.000 81.92728 324 VAL A CA 1
ATOM 2516 C C . VAL A 1 324 ? 117.19890 114.75909 136.12612 1.000 85.66234 324 VAL A C 1
ATOM 2517 O O . VAL A 1 324 ? 117.92101 115.33225 135.29844 1.000 87.58557 324 VAL A O 1
ATOM 2521 N N . LEU A 1 325 ? 117.64256 113.73919 136.86774 1.000 85.97578 325 LEU A N 1
ATOM 2522 C CA . LEU A 1 325 ? 119.00496 113.23262 136.69623 1.000 84.19031 325 LEU A CA 1
ATOM 2523 C C . LEU A 1 325 ? 119.22242 112.63202 135.31310 1.000 85.81866 325 LEU A C 1
ATOM 2524 O O . LEU A 1 325 ? 120.29110 112.80927 134.72046 1.000 87.45523 325 LEU A O 1
ATOM 2529 N N . VAL A 1 326 ? 118.22649 111.91810 134.78474 1.000 83.11235 326 VAL A N 1
ATOM 2530 C CA . VAL A 1 326 ? 118.34018 111.35025 133.44434 1.000 79.51543 326 VAL A CA 1
ATOM 2531 C C . VAL A 1 326 ? 118.41529 112.45748 132.39953 1.000 82.71987 326 VAL A C 1
ATOM 2532 O O . VAL A 1 326 ? 119.21411 112.38558 131.45743 1.000 88.71697 326 VAL A O 1
ATOM 2536 N N . THR A 1 327 ? 117.61497 113.51379 132.57136 1.000 81.39419 327 THR A N 1
ATOM 2537 C CA . THR A 1 327 ? 117.64169 114.64043 131.64401 1.000 82.95980 327 THR A CA 1
ATOM 2538 C C . THR A 1 327 ? 118.98734 115.35267 131.67192 1.000 87.00896 327 THR A C 1
ATOM 2539 O O . THR A 1 327 ? 119.54961 115.67762 130.61891 1.000 89.65941 327 THR A O 1
ATOM 2543 N N . TYR A 1 328 ? 119.53639 115.57431 132.86685 1.000 86.88066 328 TYR A N 1
ATOM 2544 C CA . TYR A 1 328 ? 120.82483 116.25087 132.96001 1.000 82.94693 328 TYR A CA 1
ATOM 2545 C C . TYR A 1 328 ? 121.96957 115.36649 132.47798 1.000 86.14046 328 TYR A C 1
ATOM 2546 O O . TYR A 1 328 ? 122.93519 115.87566 131.90318 1.000 90.66836 328 TYR A O 1
ATOM 2555 N N . ALA A 1 329 ? 121.87578 114.04847 132.67229 1.000 85.16352 329 ALA A N 1
ATOM 2556 C CA . ALA A 1 329 ? 122.89551 113.14995 132.14009 1.000 83.99105 329 ALA A CA 1
ATOM 2557 C C . ALA A 1 329 ? 122.84249 113.08917 130.61831 1.000 90.55352 329 ALA A C 1
ATOM 2558 O O . ALA A 1 329 ? 123.88676 113.03450 129.95618 1.000 96.53452 329 ALA A O 1
ATOM 2560 N N . ALA A 1 330 ? 121.63501 113.09821 130.04663 1.000 89.70281 330 ALA A N 1
ATOM 2561 C CA . ALA A 1 330 ? 121.49912 113.15104 128.59565 1.000 90.77268 330 ALA A CA 1
ATOM 2562 C C . ALA A 1 330 ? 122.02952 114.46592 128.04520 1.000 90.92135 330 ALA A C 1
ATOM 2563 O O . ALA A 1 330 ? 122.64484 114.49368 126.97322 1.000 94.99704 330 ALA A O 1
ATOM 2565 N N . SER A 1 331 ? 121.80505 115.56288 128.77081 1.000 89.81216 331 SER A N 1
ATOM 2566 C CA . SER A 1 331 ? 122.37102 116.84649 128.37309 1.000 92.53390 331 SER A CA 1
ATOM 2567 C C . SER A 1 331 ? 123.89219 116.83093 128.45472 1.000 95.87544 331 SER A C 1
ATOM 2568 O O . SER A 1 331 ? 124.56797 117.36396 127.57047 1.000 98.16419 331 SER A O 1
ATOM 2571 N N . ALA A 1 332 ? 124.44522 116.17813 129.48007 1.000 93.81473 332 ALA A N 1
ATOM 2572 C CA . ALA A 1 332 ? 125.89537 116.07218 129.61288 1.000 91.27283 332 ALA A CA 1
ATOM 2573 C C . ALA A 1 332 ? 126.49655 115.25049 128.48394 1.000 94.78404 332 ALA A C 1
ATOM 2574 O O . ALA A 1 332 ? 127.57898 115.57446 127.98233 1.000 100.86185 332 ALA A O 1
ATOM 2576 N N . LEU A 1 333 ? 125.81977 114.17526 128.08517 1.000 93.84686 333 LEU A N 1
ATOM 2577 C CA . LEU A 1 333 ? 126.31001 113.37937 126.96676 1.000 94.98488 333 LEU A CA 1
ATOM 2578 C C . LEU A 1 333 ? 126.18815 114.14577 125.65319 1.000 96.09774 333 LEU A C 1
ATOM 2579 O O . LEU A 1 333 ? 127.06193 114.03861 124.78442 1.000 100.02398 333 LEU A O 1
ATOM 2584 N N . LEU A 1 334 ? 125.11139 114.92366 125.49117 1.000 93.96401 334 LEU A N 1
ATOM 2585 C CA . LEU A 1 334 ? 124.92388 115.69913 124.26675 1.000 94.85261 334 LEU A CA 1
ATOM 2586 C C . LEU A 1 334 ? 125.99275 116.77251 124.08869 1.000 98.69497 334 LEU A C 1
ATOM 2587 O O . LEU A 1 334 ? 126.40034 117.05206 122.95638 1.000 99.84696 334 LEU A O 1
ATOM 2592 N N . HIS A 1 335 ? 126.47284 117.37200 125.17683 1.000 99.17523 335 HIS A N 1
ATOM 2593 C CA . HIS A 1 335 ? 127.53984 118.36034 125.06294 1.000 99.39782 335 HIS A CA 1
ATOM 2594 C C . HIS A 1 335 ? 128.92091 117.72302 125.00742 1.000 103.22819 335 HIS A C 1
ATOM 2595 O O . HIS A 1 335 ? 129.91714 118.44891 124.93054 1.000 107.16954 335 HIS A O 1
ATOM 2602 N N . GLY A 1 336 ? 129.00521 116.39638 125.04295 1.000 103.63870 336 GLY A N 1
ATOM 2603 C CA . GLY A 1 336 ? 130.28132 115.71242 125.05490 1.000 105.88685 336 GLY A CA 1
ATOM 2604 C C . GLY A 1 336 ? 130.77898 115.54965 126.47286 1.000 107.06985 336 GLY A C 1
ATOM 2605 O O . GLY A 1 336 ? 130.66718 116.47649 127.27977 1.000 106.01793 336 GLY A O 1
ATOM 2606 N N . PHE A 1 337 ? 131.32918 114.38348 126.79681 1.000 108.31367 337 PHE A N 1
ATOM 2607 C CA . PHE A 1 337 ? 131.75239 114.11104 128.16690 1.000 108.40594 337 PHE A CA 1
ATOM 2608 C C . PHE A 1 337 ? 133.07663 114.82087 128.40700 1.000 109.45093 337 PHE A C 1
ATOM 2609 O O . PHE A 1 337 ? 134.14101 114.34041 128.01185 1.000 111.07632 337 PHE A O 1
ATOM 2617 N N . SER A 1 338 ? 133.00013 115.98352 129.04087 1.000 107.38380 338 SER A N 1
ATOM 2618 C CA . SER A 1 338 ? 134.12426 116.59923 129.72402 1.000 105.13067 338 SER A CA 1
ATOM 2619 C C . SER A 1 338 ? 133.77393 116.65151 131.20132 1.000 99.80131 338 SER A C 1
ATOM 2620 O O . SER A 1 338 ? 132.61311 116.87707 131.55577 1.000 100.42211 338 SER A O 1
ATOM 2623 N N . PHE A 1 339 ? 134.77050 116.41894 132.05985 1.000 94.25758 339 PHE A N 1
ATOM 2624 C CA . PHE A 1 339 ? 134.48098 116.22630 133.47741 1.000 90.46411 339 PHE A CA 1
ATOM 2625 C C . PHE A 1 339 ? 133.96127 117.49525 134.13664 1.000 91.32109 339 PHE A C 1
ATOM 2626 O O . PHE A 1 339 ? 133.10600 117.41671 135.02439 1.000 94.30184 339 PHE A O 1
ATOM 2634 N N . HIS A 1 340 ? 134.44936 118.66415 133.71879 1.000 92.68651 340 HIS A N 1
ATOM 2635 C CA . HIS A 1 340 ? 133.97974 119.90296 134.32791 1.000 92.71205 340 HIS A CA 1
ATOM 2636 C C . HIS A 1 340 ? 132.52944 120.19266 133.95557 1.000 92.75295 340 HIS A C 1
ATOM 2637 O O . HIS A 1 340 ? 131.72665 120.54998 134.82264 1.000 94.73189 340 HIS A O 1
ATOM 2644 N N . LEU A 1 341 ? 132.16050 119.99998 132.68677 1.000 92.50122 341 LEU A N 1
ATOM 2645 C CA . LEU A 1 341 ? 130.78064 120.24588 132.27577 1.000 92.71733 341 LEU A CA 1
ATOM 2646 C C . LEU A 1 341 ? 129.83563 119.19079 132.83649 1.000 90.70785 341 LEU A C 1
ATOM 2647 O O . LEU A 1 341 ? 128.69711 119.50450 133.20518 1.000 90.86822 341 LEU A O 1
ATOM 2652 N N . ALA A 1 342 ? 130.28837 117.93627 132.90630 1.000 90.36914 342 ALA A N 1
ATOM 2653 C CA . ALA A 1 342 ? 129.47469 116.88811 133.51301 1.000 87.43972 342 ALA A CA 1
ATOM 2654 C C . ALA A 1 342 ? 129.25361 117.15394 134.99541 1.000 88.57912 342 ALA A C 1
ATOM 2655 O O . ALA A 1 342 ? 128.14708 116.95544 135.50824 1.000 90.98242 342 ALA A O 1
ATOM 2657 N N . ALA A 1 343 ? 130.29360 117.61626 135.69620 1.000 89.69223 343 ALA A N 1
ATOM 2658 C CA . ALA A 1 343 ? 130.14938 117.97669 137.10292 1.000 84.35762 343 ALA A CA 1
ATOM 2659 C C . ALA A 1 343 ? 129.21788 119.16902 137.27815 1.000 83.83202 343 ALA A C 1
ATOM 2660 O O . ALA A 1 343 ? 128.40778 119.19315 138.21181 1.000 86.66942 343 ALA A O 1
ATOM 2662 N N . VAL A 1 344 ? 129.31366 120.15929 136.38401 1.000 83.72043 344 VAL A N 1
ATOM 2663 C CA . VAL A 1 344 ? 128.43047 121.32266 136.44124 1.000 84.08180 344 VAL A CA 1
ATOM 2664 C C . VAL A 1 344 ? 126.97834 120.90922 136.24345 1.000 86.61079 344 VAL A C 1
ATOM 2665 O O . VAL A 1 344 ? 126.09350 121.34932 136.98144 1.000 88.72023 344 VAL A O 1
ATOM 2669 N N . LEU A 1 345 ? 126.71170 120.02905 135.27724 1.000 87.18629 345 LEU A N 1
ATOM 2670 C CA . LEU A 1 345 ? 125.32960 119.63115 135.01778 1.000 84.84633 345 LEU A CA 1
ATOM 2671 C C . LEU A 1 345 ? 124.79214 118.70947 136.10989 1.000 85.00809 345 LEU A C 1
ATOM 2672 O O . LEU A 1 345 ? 123.60888 118.78792 136.46849 1.000 86.45620 345 LEU A O 1
ATOM 2677 N N . LEU A 1 346 ? 125.64443 117.84013 136.66029 1.000 86.08707 346 LEU A N 1
ATOM 2678 C CA . LEU A 1 346 ? 125.22826 116.99672 137.77560 1.000 84.88064 346 LEU A CA 1
ATOM 2679 C C . LEU A 1 346 ? 124.92217 117.82980 139.01420 1.000 85.06897 346 LEU A C 1
ATOM 2680 O O . LEU A 1 346 ? 123.96080 117.54447 139.73714 1.000 85.55697 346 LEU A O 1
ATOM 2685 N N . SER A 1 347 ? 125.72493 118.86519 139.27421 1.000 83.52134 347 SER A N 1
ATOM 2686 C CA . SER A 1 347 ? 125.41012 119.78864 140.35762 1.000 81.74033 347 SER A CA 1
ATOM 2687 C C . SER A 1 347 ? 124.15899 120.59857 140.04635 1.000 83.48246 347 SER A C 1
ATOM 2688 O O . SER A 1 347 ? 123.37562 120.90618 140.94995 1.000 87.26478 347 SER A O 1
ATOM 2691 N N . LEU A 1 348 ? 123.95747 120.94624 138.77247 1.000 81.80673 348 LEU A N 1
ATOM 2692 C CA . LEU A 1 348 ? 122.80390 121.73768 138.36476 1.000 82.29898 348 LEU A CA 1
ATOM 2693 C C . LEU A 1 348 ? 121.50355 120.98124 138.55800 1.000 83.78438 348 LEU A C 1
ATOM 2694 O O . LEU A 1 348 ? 120.47847 121.59760 138.85984 1.000 85.83494 348 LEU A O 1
ATOM 2699 N N . ALA A 1 349 ? 121.52806 119.65953 138.37207 1.000 81.92360 349 ALA A N 1
ATOM 2700 C CA . ALA A 1 349 ? 120.35113 118.84169 138.65507 1.000 81.26882 349 ALA A CA 1
ATOM 2701 C C . ALA A 1 349 ? 119.90687 119.00192 140.10406 1.000 81.34824 349 ALA A C 1
ATOM 2702 O O . ALA A 1 349 ? 118.73955 119.31326 140.37961 1.000 84.64470 349 ALA A O 1
ATOM 2704 N N . PHE A 1 350 ? 120.84542 118.83619 141.04039 1.000 78.75392 350 PHE A N 1
ATOM 2705 C CA . PHE A 1 350 ? 120.53543 118.98485 142.45813 1.000 75.94908 350 PHE A CA 1
ATOM 2706 C C . PHE A 1 350 ? 120.12814 120.41230 142.79557 1.000 77.40454 350 PHE A C 1
ATOM 2707 O O . PHE A 1 350 ? 119.17559 120.62355 143.55352 1.000 79.53964 350 PHE A O 1
ATOM 2715 N N . ILE A 1 351 ? 120.82495 121.40084 142.22497 1.000 78.46765 351 ILE A N 1
ATOM 2716 C CA . ILE A 1 351 ? 120.53989 122.80414 142.52343 1.000 78.70738 351 ILE A CA 1
ATOM 2717 C C . ILE A 1 351 ? 119.13159 123.17085 142.07492 1.000 80.28388 351 ILE A C 1
ATOM 2718 O O . ILE A 1 351 ? 118.33588 123.71136 142.85354 1.000 83.38617 351 ILE A O 1
ATOM 2723 N N . THR A 1 352 ? 118.79338 122.84819 140.82262 1.000 80.17972 352 THR A N 1
ATOM 2724 C CA . THR A 1 352 ? 117.48173 123.19027 140.28863 1.000 81.35764 352 THR A CA 1
ATOM 2725 C C . THR A 1 352 ? 116.37103 122.42931 140.99580 1.000 81.09226 352 THR A C 1
ATOM 2726 O O . THR A 1 352 ? 115.33796 123.02030 141.32335 1.000 81.90405 352 THR A O 1
ATOM 2730 N N . TYR A 1 353 ? 116.56712 121.13230 141.26846 1.000 78.84447 353 TYR A N 1
ATOM 2731 C CA . TYR A 1 353 ? 115.52120 120.36509 141.93892 1.000 74.72170 353 TYR A CA 1
ATOM 2732 C C . TYR A 1 353 ? 115.28260 120.86980 143.35691 1.000 77.13285 353 TYR A C 1
ATOM 2733 O O . TYR A 1 353 ? 114.13059 121.07822 143.76164 1.000 80.67807 353 TYR A O 1
ATOM 2742 N N . VAL A 1 354 ? 116.36117 121.07404 144.12330 1.000 76.51464 354 VAL A N 1
ATOM 2743 C CA . VAL A 1 354 ? 116.23477 121.51071 145.50994 1.000 77.08735 354 VAL A CA 1
ATOM 2744 C C . VAL A 1 354 ? 115.62363 122.90149 145.57581 1.000 78.82458 354 VAL A C 1
ATOM 2745 O O . VAL A 1 354 ? 114.71074 123.15220 146.37170 1.000 81.14778 354 VAL A O 1
ATOM 2749 N N . GLU A 1 355 ? 116.08141 123.81586 144.71455 1.000 76.83926 355 GLU A N 1
ATOM 2750 C CA . GLU A 1 355 ? 115.55015 125.17093 144.74137 1.000 77.52326 355 GLU A CA 1
ATOM 2751 C C . GLU A 1 355 ? 114.10364 125.21268 144.27186 1.000 78.91414 355 GLU A C 1
ATOM 2752 O O . GLU A 1 355 ? 113.30256 125.97063 144.82588 1.000 82.20829 355 GLU A O 1
ATOM 2758 N N . HIS A 1 356 ? 113.73813 124.36607 143.30528 1.000 77.91360 356 HIS A N 1
ATOM 2759 C CA . HIS A 1 356 ? 112.36293 124.31220 142.82655 1.000 74.42225 356 HIS A CA 1
ATOM 2760 C C . HIS A 1 356 ? 111.41869 123.80694 143.91065 1.000 73.46471 356 HIS A C 1
ATOM 2761 O O . HIS A 1 356 ? 110.38784 124.43443 144.18626 1.000 76.27074 356 HIS A O 1
ATOM 2768 N N . VAL A 1 357 ? 111.76419 122.68797 144.55800 1.000 73.16664 357 VAL A N 1
ATOM 2769 C CA . VAL A 1 357 ? 110.86732 122.15283 145.58106 1.000 74.62847 357 VAL A CA 1
ATOM 2770 C C . VAL A 1 357 ? 110.85315 123.04683 146.81924 1.000 76.27698 357 VAL A C 1
ATOM 2771 O O . VAL A 1 357 ? 109.80883 123.19512 147.46871 1.000 78.54103 357 VAL A O 1
ATOM 2775 N N . LEU A 1 358 ? 111.97863 123.69602 147.14146 1.000 74.88639 358 LEU A N 1
ATOM 2776 C CA . LEU A 1 358 ? 112.01449 124.58636 148.29414 1.000 73.22515 358 LEU A CA 1
ATOM 2777 C C . LEU A 1 358 ? 111.19608 125.84368 148.04222 1.000 73.37491 358 LEU A C 1
ATOM 2778 O O . LEU A 1 358 ? 110.48473 126.31261 148.93618 1.000 76.89669 358 LEU A O 1
ATOM 2783 N N . ARG A 1 359 ? 111.26268 126.39100 146.82611 1.000 71.79459 359 ARG A N 1
ATOM 2784 C CA . ARG A 1 359 ? 110.45908 127.56175 146.50512 1.000 69.34651 359 ARG A CA 1
ATOM 2785 C C . ARG A 1 359 ? 108.97703 127.21735 146.43898 1.000 72.58613 359 ARG A C 1
ATOM 2786 O O . ARG A 1 359 ? 108.13875 128.02971 146.84258 1.000 76.59492 359 ARG A O 1
ATOM 2794 N N . LYS A 1 360 ? 108.63040 126.01698 145.95488 1.000 71.51928 360 LYS A N 1
ATOM 2795 C CA . LYS A 1 360 ? 107.23228 125.58928 145.99932 1.000 70.91910 360 LYS A CA 1
ATOM 2796 C C . LYS A 1 360 ? 106.73298 125.47756 147.43237 1.000 73.16271 360 LYS A C 1
ATOM 2797 O O . LYS A 1 360 ? 105.63044 125.93840 147.75332 1.000 78.45871 360 LYS A O 1
ATOM 2803 N N . ARG A 1 361 ? 107.52878 124.85441 148.30599 1.000 71.77775 361 ARG A N 1
ATOM 2804 C CA . ARG A 1 361 ? 107.11630 124.69302 149.69586 1.000 74.26257 361 ARG A CA 1
ATOM 2805 C C . ARG A 1 361 ? 106.99566 126.04292 150.39264 1.000 76.06636 361 ARG A C 1
ATOM 2806 O O . ARG A 1 361 ? 106.05009 126.27083 151.15683 1.000 80.50214 361 ARG A O 1
ATOM 2814 N N . LEU A 1 362 ? 107.94677 126.94763 150.13999 1.000 74.43716 362 LEU A N 1
ATOM 2815 C CA . LEU A 1 362 ? 107.89382 128.28330 150.72485 1.000 75.21325 362 LEU A CA 1
ATOM 2816 C C . LEU A 1 362 ? 106.66746 129.04366 150.23929 1.000 77.36164 362 LEU A C 1
ATOM 2817 O O . LEU A 1 362 ? 105.99541 129.71586 151.02913 1.000 80.43863 362 LEU A O 1
ATOM 2822 N N . ALA A 1 363 ? 106.38636 128.97789 148.93344 1.000 74.62283 363 ALA A N 1
ATOM 2823 C CA . ALA A 1 363 ? 105.21488 129.64168 148.37403 1.000 76.49387 363 ALA A CA 1
ATOM 2824 C C . ALA A 1 363 ? 103.92897 129.09276 148.97092 1.000 80.54481 363 ALA A C 1
ATOM 2825 O O . ALA A 1 363 ? 102.98262 129.84589 149.21520 1.000 86.90622 363 ALA A O 1
ATOM 2827 N N . ARG A 1 364 ? 103.86160 127.77777 149.18112 1.000 79.33042 364 ARG A N 1
ATOM 2828 C CA . ARG A 1 364 ? 102.64918 127.19067 149.73952 1.000 79.06881 364 ARG A CA 1
ATOM 2829 C C . ARG A 1 364 ? 102.46800 127.59203 151.19957 1.000 83.37785 364 ARG A C 1
ATOM 2830 O O . ARG A 1 364 ? 101.36249 127.95369 151.61893 1.000 89.70669 364 ARG A O 1
ATOM 2838 N N . ILE A 1 365 ? 103.54158 127.52398 151.99172 1.000 80.64848 365 ILE A N 1
ATOM 2839 C CA . ILE A 1 365 ? 103.44196 127.82576 153.41860 1.000 81.59133 365 ILE A CA 1
ATOM 2840 C C . ILE A 1 365 ? 103.16943 129.30958 153.64980 1.000 81.87953 365 ILE A C 1
ATOM 2841 O O . ILE A 1 365 ? 102.28570 129.67889 154.43198 1.000 82.90868 365 ILE A O 1
ATOM 2846 N N . LEU A 1 366 ? 103.90395 130.18107 152.96344 1.000 80.43774 366 LEU A N 1
ATOM 2847 C CA . LEU A 1 366 ? 103.80849 131.61609 153.19844 1.000 83.64931 366 LEU A CA 1
ATOM 2848 C C . LEU A 1 366 ? 102.76996 132.32052 152.33533 1.000 88.65809 366 LEU A C 1
ATOM 2849 O O . LEU A 1 366 ? 102.54664 133.51806 152.54433 1.000 94.97924 366 LEU A O 1
ATOM 2854 N N . SER A 1 367 ? 102.09971 131.60057 151.42933 1.000 88.01820 367 SER A N 1
ATOM 2855 C CA . SER A 1 367 ? 101.15520 132.16949 150.45871 1.000 90.92759 367 SER A CA 1
ATOM 2856 C C . SER A 1 367 ? 101.75812 133.37081 149.72848 1.000 91.42455 367 SER A C 1
ATOM 2857 O O . SER A 1 367 ? 101.15766 134.44301 149.63459 1.000 97.87521 367 SER A O 1
ATOM 2860 N N . ALA A 1 368 ? 102.96382 133.17724 149.19871 1.000 82.83890 368 ALA A N 1
ATOM 2861 C CA . ALA A 1 368 ? 103.72211 134.24903 148.57438 1.000 83.04160 368 ALA A CA 1
ATOM 2862 C C . ALA A 1 368 ? 104.13798 133.85830 147.16430 1.000 82.65403 368 ALA A C 1
ATOM 2863 O O . ALA A 1 368 ? 104.20405 132.67870 146.81420 1.000 86.33689 368 ALA A O 1
ATOM 2865 N N . CYS A 1 369 ? 104.42180 134.87959 146.35496 1.000 80.27291 369 CYS A N 1
ATOM 2866 C CA . CYS A 1 369 ? 104.84584 134.70008 144.96686 1.000 79.19030 369 CYS A CA 1
ATOM 2867 C C . CYS A 1 369 ? 106.35569 134.46144 144.87746 1.000 79.47858 369 CYS A C 1
ATOM 2868 O O . CYS A 1 369 ? 107.09644 135.19133 144.22037 1.000 83.80802 369 CYS A O 1
ATOM 2871 N N . VAL A 1 370 ? 106.81012 133.41097 145.55637 1.000 76.99622 370 VAL A N 1
ATOM 2872 C CA . VAL A 1 370 ? 108.23707 133.11914 145.63276 1.000 75.26523 370 VAL A CA 1
ATOM 2873 C C . VAL A 1 370 ? 108.56055 131.82398 144.89759 1.000 73.97152 370 VAL A C 1
ATOM 2874 O O . VAL A 1 370 ? 109.54569 131.14953 145.21375 1.000 77.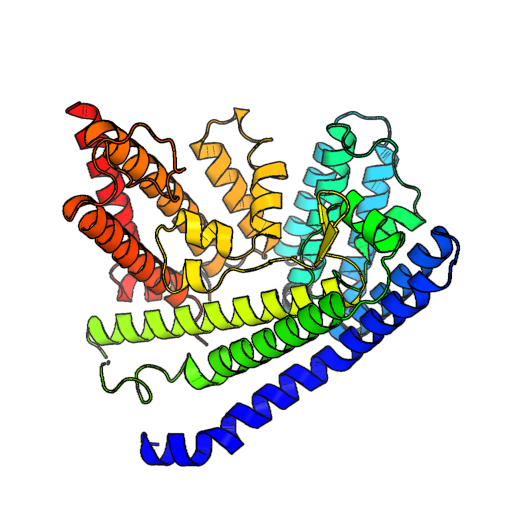78853 370 VAL A O 1
ATOM 2878 N N . LEU A 1 371 ? 107.75406 131.48368 143.89556 1.000 74.00632 371 LEU A N 1
ATOM 2879 C CA . LEU A 1 371 ? 108.02536 130.32951 143.05057 1.000 74.47231 371 LEU A CA 1
ATOM 2880 C C . LEU A 1 371 ? 109.23239 130.59045 142.15177 1.000 79.35572 371 LEU A C 1
ATOM 2881 O O . LEU A 1 371 ? 109.70963 131.71958 142.01428 1.000 81.14974 371 LEU A O 1
ATOM 2886 N N . SER A 1 372 ? 109.73503 129.51405 141.53698 1.000 80.39706 372 SER A N 1
ATOM 2887 C CA . SER A 1 372 ? 110.91810 129.61954 140.68941 1.000 81.92088 372 SER A CA 1
ATOM 2888 C C . SER A 1 372 ? 110.65370 130.41032 139.41761 1.000 88.54579 372 SER A C 1
ATOM 2889 O O . SER A 1 372 ? 111.60243 130.90328 138.79961 1.000 89.64075 372 SER A O 1
ATOM 2892 N N . LYS A 1 373 ? 109.39681 130.54021 139.01611 1.000 90.36963 373 LYS A N 1
ATOM 2893 C CA . LYS A 1 373 ? 108.99708 131.38664 137.90775 1.000 91.69278 373 LYS A CA 1
ATOM 2894 C C . LYS A 1 373 ? 107.99790 132.41735 138.41159 1.000 94.69893 373 LYS A C 1
ATOM 2895 O O . LYS A 1 373 ? 107.48455 132.32167 139.52899 1.000 94.37457 373 LYS A O 1
ATOM 2901 N N . ARG A 1 374 ? 107.74043 133.42204 137.58038 1.000 98.90152 374 ARG A N 1
ATOM 2902 C CA . ARG A 1 374 ? 106.76969 134.44660 137.93320 1.000 101.68950 374 ARG A CA 1
ATOM 2903 C C . ARG A 1 374 ? 105.37153 133.84504 137.97643 1.000 106.32586 374 ARG A C 1
ATOM 2904 O O . ARG A 1 374 ? 105.00488 133.02546 137.13017 1.000 108.19965 374 ARG A O 1
ATOM 2912 N N . CYS A 1 375 ? 104.59386 134.24620 138.97600 1.000 106.78885 375 CYS A N 1
ATOM 2913 C CA . CYS A 1 375 ? 103.21561 133.79978 139.05488 1.000 112.23934 375 CYS A CA 1
ATOM 2914 C C . CYS A 1 375 ? 102.37509 134.44480 137.95452 1.000 117.24125 375 CYS A C 1
ATOM 2915 O O . CYS A 1 375 ? 102.66951 135.55531 137.50503 1.000 117.56734 375 CYS A O 1
ATOM 2918 N N . PRO A 1 376 ? 101.32952 133.76074 137.49778 1.000 121.09431 376 PRO A N 1
ATOM 2919 C CA . PRO A 1 376 ? 100.36519 134.38546 136.58948 1.000 124.48376 376 PRO A CA 1
ATOM 2920 C C . PRO A 1 376 ? 99.57676 135.46474 137.30879 1.000 128.54954 376 PRO A C 1
ATOM 2921 O O . PRO A 1 376 ? 99.57719 135.51348 138.54852 1.000 129.14469 376 PRO A O 1
ATOM 2925 N N . PRO A 1 377 ? 98.91407 136.36406 136.57205 1.000 129.08769 377 PRO A N 1
ATOM 2926 C CA . PRO A 1 377 ? 98.12576 137.41984 137.23408 1.000 133.40992 377 PRO A CA 1
ATOM 2927 C C . PRO A 1 377 ? 96.98593 136.90355 138.09827 1.000 138.12680 377 PRO A C 1
ATOM 2928 O O . PRO A 1 377 ? 96.54159 137.62458 138.99979 1.000 139.79763 377 PRO A O 1
ATOM 2932 N N . ASP A 1 378 ? 96.50106 135.69019 137.86190 1.000 138.02200 378 ASP A N 1
ATOM 2933 C CA . ASP A 1 378 ? 95.48401 135.06665 138.70362 1.000 141.49178 378 ASP A CA 1
ATOM 2934 C C . ASP A 1 378 ? 96.13664 133.89875 139.44098 1.000 136.63803 378 ASP A C 1
ATOM 2935 O O . ASP A 1 378 ? 96.09930 132.75595 138.98258 1.000 137.99731 378 ASP A O 1
ATOM 2940 N N . CYS A 1 379 ? 96.74006 134.19650 140.58993 1.000 130.86789 379 CYS A N 1
ATOM 2941 C CA . CYS A 1 379 ? 97.31338 133.18194 141.46086 1.000 123.01412 379 CYS A CA 1
ATOM 2942 C C . CYS A 1 379 ? 96.79559 133.38973 142.87622 1.000 119.48441 379 CYS A C 1
ATOM 2943 O O . CYS A 1 379 ? 96.44907 134.50549 143.27032 1.000 121.35722 379 CYS A O 1
ATOM 2946 N N . SER A 1 380 ? 96.74463 132.29993 143.63764 1.000 116.24575 380 SER A N 1
ATOM 2947 C CA . SER A 1 380 ? 96.10244 132.29694 144.94609 1.000 112.91512 380 SER A CA 1
ATOM 2948 C C . SER A 1 380 ? 96.99738 132.80746 146.06727 1.000 109.51174 380 SER A C 1
ATOM 2949 O O . SER A 1 380 ? 96.56973 132.78889 147.22619 1.000 110.31261 380 SER A O 1
ATOM 2952 N N . HIS A 1 381 ? 98.21728 133.24336 145.76291 1.000 106.31270 381 HIS A N 1
ATOM 2953 C CA . HIS A 1 381 ? 99.12757 133.71971 146.79610 1.000 99.37699 381 HIS A CA 1
ATOM 2954 C C . HIS A 1 381 ? 98.63126 135.03307 147.38888 1.000 101.14025 381 HIS A C 1
ATOM 2955 O O . HIS A 1 381 ? 98.25621 135.95550 146.65923 1.000 106.01409 381 HIS A O 1
ATOM 2962 N N . GLN A 1 382 ? 98.62552 135.11028 148.72137 1.000 99.47724 382 GLN A N 1
ATOM 2963 C CA . GLN A 1 382 ? 98.11855 136.29922 149.39912 1.000 99.47421 382 GLN A CA 1
ATOM 2964 C C . GLN A 1 382 ? 99.08438 137.47017 149.26747 1.000 102.40581 382 GLN A C 1
ATOM 2965 O O . GLN A 1 382 ? 98.67283 138.59719 148.96975 1.000 104.89259 382 GLN A O 1
ATOM 2971 N N . HIS A 1 383 ? 100.37267 137.22379 149.48518 1.000 98.20884 383 HIS A N 1
ATOM 2972 C CA . HIS A 1 383 ? 101.39912 138.25705 149.41076 1.000 94.36720 383 HIS A CA 1
ATOM 2973 C C . HIS A 1 383 ? 102.03640 138.22116 148.02760 1.000 95.92551 383 HIS A C 1
ATOM 2974 O O . HIS A 1 383 ? 102.75783 137.27766 147.69293 1.000 94.01535 383 HIS A O 1
ATOM 2981 N N . ARG A 1 384 ? 101.77181 139.24945 147.22841 1.000 98.59749 384 ARG A N 1
ATOM 2982 C CA . ARG A 1 384 ? 102.22025 139.29984 145.84323 1.000 99.13389 384 ARG A CA 1
ATOM 2983 C C . ARG A 1 384 ? 103.30189 140.33562 145.59070 1.000 103.07476 384 ARG A C 1
ATOM 2984 O O . ARG A 1 384 ? 104.23615 140.06999 144.83239 1.000 102.68190 384 ARG A O 1
ATOM 2992 N N . LEU A 1 385 ? 103.19865 141.51630 146.20567 1.000 107.63042 385 LEU A N 1
ATOM 2993 C CA . LEU A 1 385 ? 104.11848 142.61604 145.93636 1.000 110.31566 385 LEU A CA 1
ATOM 2994 C C . LEU A 1 385 ? 104.71888 143.19156 147.21538 1.000 110.46894 385 LEU A C 1
ATOM 2995 O O . LEU A 1 385 ? 105.24338 144.31031 147.19891 1.000 112.48977 385 LEU A O 1
ATOM 3000 N N . GLY A 1 386 ? 104.68063 142.44440 148.31286 1.000 106.12303 386 GLY A N 1
ATOM 3001 C CA . GLY A 1 386 ? 105.15954 142.95479 149.57948 1.000 101.60006 386 GLY A CA 1
ATOM 3002 C C . GLY A 1 386 ? 106.67068 143.08293 149.63164 1.000 102.97473 386 GLY A C 1
ATOM 3003 O O . GLY A 1 386 ? 107.40462 142.67565 148.73031 1.000 101.19575 386 GLY A O 1
ATOM 3004 N N . LEU A 1 387 ? 107.13996 143.68568 150.72561 1.000 101.73048 387 LEU A N 1
ATOM 3005 C CA . LEU A 1 387 ? 108.57563 143.86124 150.91259 1.000 97.78337 387 LEU A CA 1
ATOM 3006 C C . LEU A 1 387 ? 109.24944 142.53085 151.22138 1.000 97.71598 387 LEU A C 1
ATOM 3007 O O . LEU A 1 387 ? 110.38687 142.29393 150.79993 1.000 98.27981 387 LEU A O 1
ATOM 3012 N N . GLY A 1 388 ? 108.56503 141.65553 151.96021 1.000 98.33369 388 GLY A N 1
ATOM 3013 C CA . GLY A 1 388 ? 109.12981 140.35056 152.26197 1.000 95.84131 388 GLY A CA 1
ATOM 3014 C C . GLY A 1 388 ? 109.26497 139.47092 151.03407 1.000 94.75620 388 GLY A C 1
ATOM 3015 O O . GLY A 1 388 ? 110.24923 138.74047 150.89018 1.000 96.23142 388 GLY A O 1
ATOM 3016 N N . VAL A 1 389 ? 108.27926 139.52894 150.13437 1.000 93.78632 389 VAL A N 1
ATOM 3017 C CA . VAL A 1 389 ? 108.34447 138.76749 148.88910 1.000 90.87770 389 VAL A CA 1
ATOM 3018 C C . VAL A 1 389 ? 109.50316 139.25104 148.02777 1.000 92.67366 389 VAL A C 1
ATOM 3019 O O . VAL A 1 389 ? 110.25890 138.44627 147.46600 1.000 94.12710 389 VAL A O 1
ATOM 3023 N N . ARG A 1 390 ? 109.66827 140.57236 147.92335 1.000 95.41725 390 ARG A N 1
ATOM 3024 C CA . ARG A 1 390 ? 110.77382 141.13032 147.15204 1.000 95.50236 390 ARG A CA 1
ATOM 3025 C C . ARG A 1 390 ? 112.11699 140.77531 147.77623 1.000 92.33097 390 ARG A C 1
ATOM 3026 O O . ARG A 1 390 ? 113.07683 140.46860 147.06188 1.000 93.81723 390 ARG A O 1
ATOM 3034 N N . ALA A 1 391 ? 112.19678 140.79400 149.10995 1.000 90.62248 391 ALA A N 1
ATOM 3035 C CA . ALA A 1 391 ? 113.43400 140.42960 149.79391 1.000 90.52278 391 ALA A CA 1
ATOM 3036 C C . ALA A 1 391 ? 113.78498 138.96156 149.58286 1.000 89.77067 391 ALA A C 1
ATOM 3037 O O . ALA A 1 391 ? 114.95227 138.62760 149.35197 1.000 91.93702 391 ALA A O 1
ATOM 3039 N N . LEU A 1 392 ? 112.79160 138.07153 149.65602 1.000 85.56275 392 LEU A N 1
ATOM 3040 C CA . LEU A 1 392 ? 113.04829 136.65107 149.43262 1.000 82.66438 392 LEU A CA 1
ATOM 3041 C C . LEU A 1 392 ? 113.45084 136.37961 147.98800 1.000 81.81242 392 LEU A C 1
ATOM 3042 O O . LEU A 1 392 ? 114.35456 135.57256 147.72875 1.000 84.78895 392 LEU A O 1
ATOM 3047 N N . ASN A 1 393 ? 112.79851 137.05206 147.03590 1.000 79.73664 393 ASN A N 1
ATOM 3048 C CA . ASN A 1 393 ? 113.16817 136.89950 145.63346 1.000 77.57556 393 ASN A CA 1
ATOM 3049 C C . ASN A 1 393 ? 114.57008 137.43337 145.36805 1.000 84.55035 393 ASN A C 1
ATOM 3050 O O . ASN A 1 393 ? 115.32556 136.84175 144.59054 1.000 88.37623 393 ASN A O 1
ATOM 3055 N N . LEU A 1 394 ? 114.93810 138.54421 146.01271 1.000 86.11134 394 LEU A N 1
ATOM 3056 C CA . LEU A 1 394 ? 116.28661 139.08294 145.87004 1.000 82.72977 394 LEU A CA 1
ATOM 3057 C C . LEU A 1 394 ? 117.32530 138.15514 146.48443 1.000 82.87454 394 LEU A C 1
ATOM 3058 O O . LEU A 1 394 ? 118.42228 138.00010 145.93779 1.000 89.83731 394 LEU A O 1
ATOM 3063 N N . LEU A 1 395 ? 117.00165 137.54093 147.62571 1.000 81.34638 395 LEU A N 1
ATOM 3064 C CA . LEU A 1 395 ? 117.91343 136.58293 148.24369 1.000 81.23580 395 LEU A CA 1
ATOM 3065 C C . LEU A 1 395 ? 118.12507 135.37207 147.34630 1.000 79.50516 395 LEU A C 1
ATOM 3066 O O . LEU A 1 395 ? 119.25618 134.89887 147.18199 1.000 82.99908 395 LEU A O 1
ATOM 3071 N N . PHE A 1 396 ? 117.05011 134.87114 146.73771 1.000 79.50875 396 PHE A N 1
ATOM 3072 C CA . PHE A 1 396 ? 117.19093 133.73790 145.83156 1.000 78.35968 396 PHE A CA 1
ATOM 3073 C C . PHE A 1 396 ? 117.91680 134.12326 144.54732 1.000 80.78489 396 PHE A C 1
ATOM 3074 O O . PHE A 1 396 ? 118.65586 133.30673 143.99078 1.000 86.91190 396 PHE A O 1
ATOM 3082 N N . GLY A 1 397 ? 117.73839 135.35659 144.07116 1.000 80.19996 397 GLY A N 1
ATOM 3083 C CA . GLY A 1 397 ? 118.50025 135.81044 142.91790 1.000 80.89748 397 GLY A CA 1
ATOM 3084 C C . GLY A 1 397 ? 119.98187 135.96234 143.20980 1.000 84.10495 397 GLY A C 1
ATOM 3085 O O . GLY A 1 397 ? 120.82669 135.64651 142.36634 1.000 85.75710 397 GLY A O 1
ATOM 3086 N N . ALA A 1 398 ? 120.31763 136.45589 144.40383 1.000 82.13220 398 ALA A N 1
ATOM 3087 C CA . ALA A 1 398 ? 121.71457 136.51649 144.81805 1.000 76.47215 398 ALA A CA 1
ATOM 3088 C C . ALA A 1 398 ? 122.30349 135.12090 144.96848 1.000 82.01473 398 ALA A C 1
ATOM 3089 O O . ALA A 1 398 ? 123.46831 134.89256 144.62140 1.000 88.09753 398 ALA A O 1
ATOM 3091 N N . LEU A 1 399 ? 121.50761 134.17295 145.47089 1.000 81.61336 399 LEU A N 1
ATOM 3092 C CA . LEU A 1 399 ? 121.95213 132.78426 145.53171 1.000 81.24828 399 LEU A CA 1
ATOM 3093 C C . LEU A 1 399 ? 122.16892 132.21474 144.13627 1.000 82.05586 399 LEU A C 1
ATOM 3094 O O . LEU A 1 399 ? 123.09248 131.42542 143.91650 1.000 86.92820 399 LEU A O 1
ATOM 3099 N N . ALA A 1 400 ? 121.32620 132.60730 143.18040 1.000 82.42489 400 ALA A N 1
ATOM 3100 C CA . ALA A 1 400 ? 121.49996 132.16034 141.80306 1.000 81.16391 400 ALA A CA 1
ATOM 3101 C C . ALA A 1 400 ? 122.76739 132.73575 141.18297 1.000 84.29981 400 ALA A C 1
ATOM 3102 O O . ALA A 1 400 ? 123.47771 132.03305 140.46062 1.000 88.70079 400 ALA A O 1
ATOM 3104 N N . ILE A 1 401 ? 123.06169 134.01083 141.45074 1.000 83.96755 401 ILE A N 1
ATOM 3105 C CA . ILE A 1 401 ? 124.30380 134.62463 140.97372 1.000 83.87912 401 ILE A CA 1
ATOM 3106 C C . ILE A 1 401 ? 125.51647 133.93754 141.59688 1.000 84.55362 401 ILE A C 1
ATOM 3107 O O . ILE A 1 401 ? 126.52774 133.68327 140.92653 1.000 87.12634 401 ILE A O 1
ATOM 3112 N N . PHE A 1 402 ? 125.41846 133.61409 142.88603 1.000 84.00208 402 PHE A N 1
ATOM 3113 C CA . PHE A 1 402 ? 126.45556 132.86767 143.59150 1.000 81.38703 402 PHE A CA 1
ATOM 3114 C C . PHE A 1 402 ? 126.67907 131.48729 142.97219 1.000 84.16045 402 PHE A C 1
ATOM 3115 O O . PHE A 1 402 ? 127.82719 131.07550 142.74368 1.000 86.31925 402 PHE A O 1
ATOM 3123 N N . HIS A 1 403 ? 125.58963 130.78453 142.64557 1.000 85.15697 403 HIS A N 1
ATOM 3124 C CA . HIS A 1 403 ? 125.69083 129.49140 141.97337 1.000 82.65166 403 HIS A CA 1
ATOM 3125 C C . HIS A 1 403 ? 126.30078 129.63446 140.58555 1.000 83.90371 403 HIS A C 1
ATOM 3126 O O . HIS A 1 403 ? 127.07793 128.77723 140.15089 1.000 85.54649 403 HIS A O 1
ATOM 3133 N N . LEU A 1 404 ? 125.94234 130.70484 139.87048 1.000 85.12139 404 LEU A N 1
ATOM 3134 C CA . LEU A 1 404 ? 126.49094 130.93915 138.53902 1.000 83.31832 404 LEU A CA 1
ATOM 3135 C C . LEU A 1 404 ? 127.98979 131.17923 138.58698 1.000 84.55894 404 LEU A C 1
ATOM 3136 O O . LEU A 1 404 ? 128.73035 130.64316 137.75965 1.000 87.12779 404 LEU A O 1
ATOM 3141 N N . ALA A 1 405 ? 128.45553 131.97134 139.55451 1.000 82.31760 405 ALA A N 1
ATOM 3142 C CA . ALA A 1 405 ? 129.89024 132.21109 139.68122 1.000 76.35542 405 ALA A CA 1
ATOM 3143 C C . ALA A 1 405 ? 130.62946 130.93472 140.06013 1.000 78.51138 405 ALA A C 1
ATOM 3144 O O . ALA A 1 405 ? 131.69181 130.63300 139.49364 1.000 85.03699 405 ALA A O 1
ATOM 3146 N N . TYR A 1 406 ? 130.02898 130.12879 140.94281 1.000 77.83414 406 TYR A N 1
ATOM 3147 C CA . TYR A 1 406 ? 130.65090 128.87628 141.36279 1.000 75.48492 406 TYR A CA 1
ATOM 3148 C C . TYR A 1 406 ? 130.77244 127.90717 140.19338 1.000 76.79245 406 TYR A C 1
ATOM 3149 O O . TYR A 1 406 ? 131.84064 127.33149 139.95839 1.000 78.77403 406 TYR A O 1
ATOM 3158 N N . LEU A 1 407 ? 129.68243 127.70845 139.45190 1.000 78.90873 407 LEU A N 1
ATOM 3159 C CA . LEU A 1 407 ? 129.70529 126.74899 138.35586 1.000 80.26765 407 LEU A CA 1
ATOM 3160 C C . LEU A 1 407 ? 130.51552 127.26451 137.17296 1.000 83.27231 407 LEU A C 1
ATOM 3161 O O . LEU A 1 407 ? 131.15570 126.47207 136.47398 1.000 85.47513 407 LEU A O 1
ATOM 3166 N N . GLY A 1 408 ? 130.50402 128.57633 136.92876 1.000 83.21157 408 GLY A N 1
ATOM 3167 C CA . GLY A 1 408 ? 131.25974 129.16236 135.84521 1.000 81.84017 408 GLY A CA 1
ATOM 3168 C C . GLY A 1 408 ? 132.73041 129.33965 136.11687 1.000 82.88802 408 GLY A C 1
ATOM 3169 O O . GLY A 1 408 ? 133.47088 129.69329 135.19543 1.000 90.75683 408 GLY A O 1
ATOM 3170 N N . SER A 1 409 ? 133.17404 129.11764 137.35849 1.000 78.91079 409 SER A N 1
ATOM 3171 C CA . SER A 1 409 ? 134.60345 129.19456 137.63389 1.000 80.04724 409 SER A CA 1
ATOM 3172 C C . SER A 1 409 ? 135.38808 128.08982 136.93750 1.000 85.54144 409 SER A C 1
ATOM 3173 O O . SER A 1 409 ? 136.59834 128.23606 136.74163 1.000 89.58985 409 SER A O 1
ATOM 3176 N N . LEU A 1 410 ? 134.72777 126.99614 136.55384 1.000 85.89343 410 LEU A N 1
ATOM 3177 C CA . LEU A 1 410 ? 135.38389 125.89635 135.86025 1.000 85.77156 410 LEU A CA 1
ATOM 3178 C C . LEU A 1 410 ? 135.72333 126.21819 134.41204 1.000 90.06695 410 LEU A C 1
ATOM 3179 O O . LEU A 1 410 ? 136.46375 125.45265 133.78702 1.000 94.88393 410 LEU A O 1
ATOM 3184 N N . PHE A 1 411 ? 135.21006 127.31891 133.86469 1.000 89.65419 411 PHE A N 1
ATOM 3185 C CA . PHE A 1 411 ? 135.32675 127.61619 132.44298 1.000 92.59101 411 PHE A CA 1
ATOM 3186 C C . PHE A 1 411 ? 136.22136 128.81981 132.16588 1.000 97.81529 411 PHE A C 1
ATOM 3187 O O . PHE A 1 411 ? 135.97226 129.57888 131.22715 1.000 101.32733 411 PHE A O 1
ATOM 3195 N N . ASP A 1 412 ? 137.26187 129.00978 132.96979 1.000 101.15801 412 ASP A N 1
ATOM 3196 C CA . ASP A 1 412 ? 138.19958 130.08697 132.70389 1.000 109.56483 412 ASP A CA 1
ATOM 3197 C C . ASP A 1 412 ? 139.12824 129.72286 131.54516 1.000 118.40823 412 ASP A C 1
ATOM 3198 O O . ASP A 1 412 ? 139.33429 128.55051 131.22051 1.000 116.75831 412 ASP A O 1
ATOM 3203 N N . VAL A 1 413 ? 139.67403 130.75130 130.90594 1.000 123.44788 413 VAL A N 1
ATOM 3204 C CA . VAL A 1 413 ? 140.55268 130.55149 129.76031 1.000 128.18514 413 VAL A CA 1
ATOM 3205 C C . VAL A 1 413 ? 141.87659 131.27423 129.98076 1.000 129.22161 413 VAL A C 1
ATOM 3206 O O . VAL A 1 413 ? 142.24586 131.58217 131.11365 1.000 128.42747 413 VAL A O 1
ATOM 3210 N N . TYR A 1 424 ? 141.77934 119.07516 131.76588 1.000 102.31252 424 TYR A N 1
ATOM 3211 C CA . TYR A 1 424 ? 141.04116 119.60554 132.90736 1.000 103.31261 424 TYR A CA 1
ATOM 3212 C C . TYR A 1 424 ? 139.95924 118.63946 133.37158 1.000 101.77330 424 TYR A C 1
ATOM 3213 O O . TYR A 1 424 ? 138.77562 118.84200 133.10394 1.000 97.82066 424 TYR A O 1
ATOM 3222 N N . GLY A 1 425 ? 140.37412 117.58949 134.07370 1.000 101.06068 425 GLY A N 1
ATOM 3223 C CA . GLY A 1 425 ? 139.45015 116.56096 134.50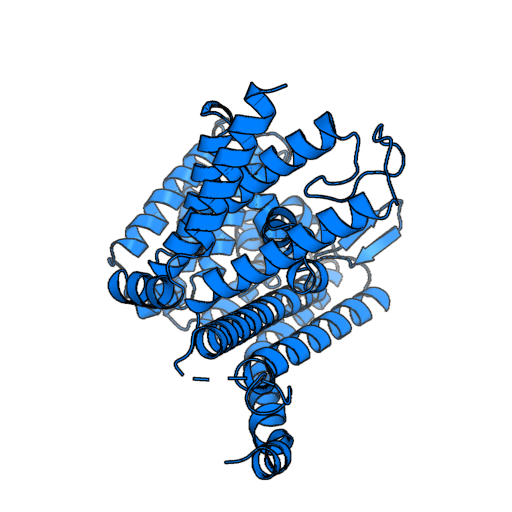402 1.000 97.23179 425 GLY A CA 1
ATOM 3224 C C . GLY A 1 425 ? 139.02857 116.68657 135.95201 1.000 94.27686 425 GLY A C 1
ATOM 3225 O O . GLY A 1 425 ? 138.48253 117.71403 136.36249 1.000 93.60145 425 GLY A O 1
ATOM 3226 N N . MET A 1 426 ? 139.27613 115.63362 136.73370 1.000 94.71867 426 MET A N 1
ATOM 3227 C CA . MET A 1 426 ? 138.82714 115.61026 138.12180 1.000 92.14773 426 MET A CA 1
ATOM 3228 C C . MET A 1 426 ? 139.63146 116.56687 138.99181 1.000 87.32689 426 MET A C 1
ATOM 3229 O O . MET A 1 426 ? 139.05970 117.28039 139.82442 1.000 87.53964 426 MET A O 1
ATOM 3234 N N . ALA A 1 427 ? 140.95668 116.59118 138.81434 1.000 85.68079 427 ALA A N 1
ATOM 3235 C CA . ALA A 1 427 ? 141.82083 117.38153 139.68727 1.000 81.05979 427 ALA A CA 1
ATOM 3236 C C . ALA A 1 427 ? 141.56158 118.87303 139.53218 1.000 81.41601 427 ALA A C 1
ATOM 3237 O O . ALA A 1 427 ? 141.52033 119.60536 140.52709 1.000 83.37922 427 ALA A O 1
ATOM 3239 N N . TYR A 1 428 ? 141.37282 119.33430 138.29391 1.000 83.16891 428 TYR A N 1
ATOM 3240 C CA . TYR A 1 428 ? 141.10779 120.74813 138.04919 1.000 82.00343 428 TYR A CA 1
ATOM 3241 C C . TYR A 1 428 ? 139.77899 121.17925 138.65548 1.000 83.07484 428 TYR A C 1
ATOM 3242 O O . TYR A 1 428 ? 139.69583 122.23813 139.28817 1.000 86.79590 428 TYR A O 1
ATOM 3251 N N . THR A 1 429 ? 138.73549 120.36454 138.47916 1.000 81.78124 429 THR A N 1
ATOM 3252 C CA . THR A 1 429 ? 137.42598 120.68194 139.03998 1.000 80.59589 429 THR A CA 1
ATOM 3253 C C . THR A 1 429 ? 137.46296 120.69131 140.56271 1.000 78.21316 429 THR A C 1
ATOM 3254 O O . THR A 1 429 ? 136.91457 121.60152 141.19871 1.000 80.69858 429 THR A O 1
ATOM 3258 N N . VAL A 1 430 ? 138.13206 119.70013 141.15984 1.000 76.71076 430 VAL A N 1
ATOM 3259 C CA . VAL A 1 430 ? 138.24166 119.62593 142.61466 1.000 74.59464 430 VAL A CA 1
ATOM 3260 C C . VAL A 1 430 ? 139.01254 120.82267 143.15706 1.000 76.43813 430 VAL A C 1
ATOM 3261 O O . VAL A 1 430 ? 138.60981 121.43282 144.15352 1.000 80.42223 430 VAL A O 1
ATOM 3265 N N . HIS A 1 431 ? 140.10279 121.20676 142.48743 1.000 77.33726 431 HIS A N 1
ATOM 3266 C CA . HIS A 1 431 ? 140.88753 122.35348 142.93487 1.000 78.44820 431 HIS A CA 1
ATOM 3267 C C . HIS A 1 431 ? 140.09518 123.65115 142.82760 1.000 79.16542 431 HIS A C 1
ATOM 3268 O O . HIS A 1 431 ? 140.07600 124.45367 143.76876 1.000 83.47176 431 HIS A O 1
ATOM 3275 N N . LYS A 1 432 ? 139.42071 123.86773 141.69372 1.000 76.15922 432 LYS A N 1
ATOM 3276 C CA . LYS A 1 432 ? 138.68605 125.11339 141.50218 1.000 76.51228 432 LYS A CA 1
ATOM 3277 C C . LYS A 1 432 ? 137.49064 125.21720 142.43750 1.000 76.70438 432 LYS A C 1
ATOM 3278 O O . LYS A 1 432 ? 137.16575 126.31616 142.89858 1.000 82.39968 432 LYS A O 1
ATOM 3284 N N . TRP A 1 433 ? 136.82735 124.10125 142.73507 1.000 73.25580 433 TRP A N 1
ATOM 3285 C CA . TRP A 1 433 ? 135.71162 124.14671 143.66721 1.000 69.67133 433 TRP A CA 1
ATOM 3286 C C . TRP A 1 433 ? 136.15121 124.08715 145.12320 1.000 71.38073 433 TRP A C 1
ATOM 3287 O O . TRP A 1 433 ? 135.34317 124.38995 146.00579 1.000 76.49515 433 TRP A O 1
ATOM 3298 N N . SER A 1 434 ? 137.40161 123.71723 145.39717 1.000 73.10205 434 SER A N 1
ATOM 3299 C CA . SER A 1 434 ? 137.93535 123.80287 146.74814 1.000 73.61558 434 SER A CA 1
ATOM 3300 C C . SER A 1 434 ? 138.48737 125.18242 147.05862 1.000 77.13886 434 SER A C 1
ATOM 3301 O O . SER A 1 434 ? 138.52881 125.57460 148.22998 1.000 79.52463 434 SER A O 1
ATOM 3304 N N . GLU A 1 435 ? 138.92231 125.92380 146.03557 1.000 78.24161 435 GLU A N 1
ATOM 3305 C CA . GLU A 1 435 ? 139.28369 127.32002 146.25180 1.000 80.19242 435 GLU A CA 1
ATOM 3306 C C . GLU A 1 435 ? 138.06411 128.15592 146.61529 1.000 78.90269 435 GLU A C 1
ATOM 3307 O O . GLU A 1 435 ? 138.19751 129.19272 147.27431 1.000 81.27471 435 GLU A O 1
ATOM 3313 N N . LEU A 1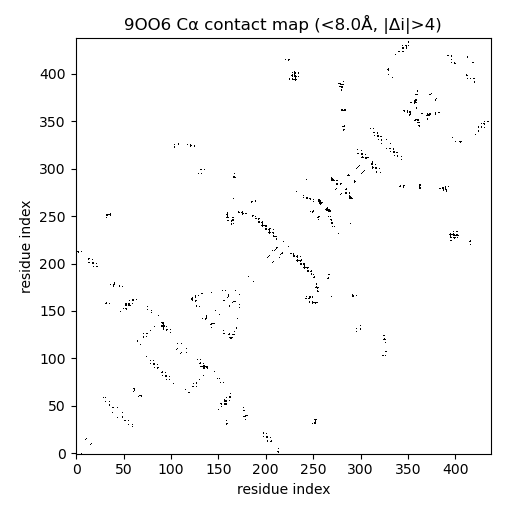 436 ? 136.87675 127.72334 146.20092 1.000 72.38722 436 LEU A N 1
ATOM 3314 C CA . LEU A 1 436 ? 135.62457 128.32607 146.62758 1.000 72.54763 436 LEU A CA 1
ATOM 3315 C C . LEU A 1 436 ? 135.01817 127.61134 147.82778 1.000 76.08677 436 LEU A C 1
ATOM 3316 O O . LEU A 1 436 ? 133.86943 127.89270 148.18132 1.000 76.89857 436 LEU A O 1
ATOM 3321 N N . SER A 1 437 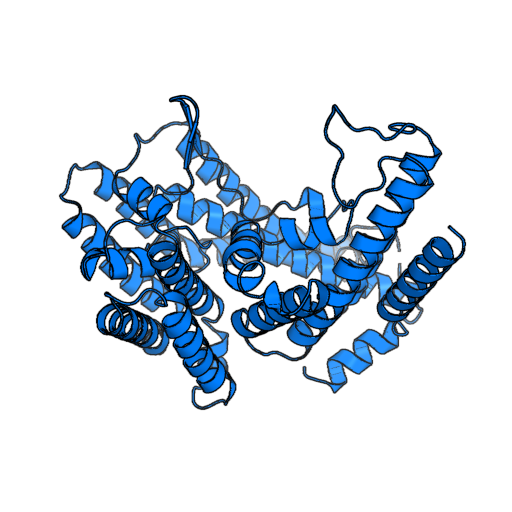? 135.76389 126.68139 148.43569 1.000 76.21233 437 SER A N 1
ATOM 3322 C CA . SER A 1 437 ? 135.38567 125.97093 149.66375 1.000 75.93514 437 SER A CA 1
ATOM 3323 C C . SER A 1 437 ? 134.10462 125.15600 149.50447 1.000 73.50596 437 SER A C 1
ATOM 3324 O O . SER A 1 437 ? 133.39909 124.91613 150.48794 1.000 75.59188 437 SER A O 1
ATOM 3327 N N . TRP A 1 438 ? 133.82195 124.71989 148.27045 1.000 73.89448 438 TRP A N 1
ATOM 3328 C CA . TRP A 1 438 ? 132.63203 123.93139 147.92640 1.000 70.81966 438 TRP A CA 1
ATOM 3329 C C . TRP A 1 438 ? 131.35126 124.62673 148.37599 1.000 74.04601 438 TRP A C 1
ATOM 3330 O O . TRP A 1 438 ? 130.42637 123.99585 148.88946 1.000 78.94910 438 TRP A O 1
ATOM 3341 N N . ALA A 1 439 ? 131.30465 125.94616 148.17661 1.000 74.48044 439 ALA A N 1
ATOM 3342 C CA . ALA A 1 439 ? 130.28501 126.76793 148.82072 1.000 74.71725 439 ALA A CA 1
ATOM 3343 C C . ALA A 1 439 ? 128.89242 126.49177 148.26882 1.000 75.23518 439 ALA A C 1
ATOM 3344 O O . ALA A 1 439 ? 127.92668 126.41704 149.03479 1.000 80.61881 439 ALA A O 1
ATOM 3346 N N . SER A 1 440 ? 128.76517 126.32557 146.95073 1.000 75.37386 440 SER A N 1
ATOM 3347 C CA . SER A 1 440 ? 127.44134 126.12499 146.36859 1.000 77.70508 440 SER A CA 1
ATOM 3348 C C . SER A 1 440 ? 126.86695 124.75928 146.70443 1.000 76.65511 440 SER A C 1
ATOM 3349 O O . SER A 1 440 ? 125.65043 124.62730 146.85908 1.000 80.11840 440 SER A O 1
ATOM 3352 N N . HIS A 1 441 ? 127.71319 123.73933 146.82628 1.000 76.03761 441 HIS A N 1
ATOM 3353 C CA . HIS A 1 441 ? 127.21998 122.43239 147.23921 1.000 74.25152 441 HIS A CA 1
ATOM 3354 C C . HIS A 1 441 ? 126.75426 122.45600 148.68779 1.000 75.32966 441 HIS A C 1
ATOM 3355 O O . HIS A 1 441 ? 125.74235 121.83353 149.02865 1.000 80.44931 441 HIS A O 1
ATOM 3362 N N . TRP A 1 442 ? 127.46251 123.19144 149.54778 1.000 74.78524 442 TRP A N 1
ATOM 3363 C CA . TRP A 1 442 ? 127.01511 123.34747 150.92711 1.000 75.02120 442 TRP A CA 1
ATOM 3364 C C . TRP A 1 442 ? 125.71715 124.14094 151.00257 1.000 78.40489 442 TRP A C 1
ATOM 3365 O O . TRP A 1 442 ? 124.84613 123.83159 151.82078 1.000 82.12811 442 TRP A O 1
ATOM 3376 N N . VAL A 1 443 ? 125.56460 125.15773 150.15080 1.000 78.84956 443 VAL A N 1
ATOM 3377 C CA . VAL A 1 443 ? 124.32308 125.92748 150.12002 1.000 77.10305 443 VAL A CA 1
ATOM 3378 C C . VAL A 1 443 ? 123.16453 125.07145 149.61750 1.000 79.48287 443 VAL A C 1
ATOM 3379 O O . VAL A 1 443 ? 122.05314 125.14197 150.15032 1.000 82.33211 443 VAL A O 1
ATOM 3383 N N . THR A 1 444 ? 123.40935 124.23046 148.60972 1.000 80.11590 444 THR A N 1
ATOM 3384 C CA . THR A 1 444 ? 122.37395 123.32728 148.11209 1.000 75.51137 444 THR A CA 1
ATOM 3385 C C . THR A 1 444 ? 121.97862 122.29854 149.16603 1.000 73.13663 444 THR A C 1
ATOM 3386 O O . THR A 1 444 ? 120.78758 122.01654 149.35403 1.000 78.93212 444 THR A O 1
ATOM 3390 N N . PHE A 1 445 ? 122.96389 121.75046 149.88097 1.000 70.79526 445 PHE A N 1
ATOM 3391 C CA . PHE A 1 445 ? 122.67318 120.80850 150.95516 1.000 71.87287 445 PHE A CA 1
ATOM 3392 C C . PHE A 1 445 ? 121.90058 121.47737 152.08501 1.000 77.14669 445 PHE A C 1
ATOM 3393 O O . PHE A 1 445 ? 120.94410 120.90190 152.61445 1.000 82.01001 445 PHE A O 1
ATOM 3401 N N . GLY A 1 446 ? 122.28056 122.70489 152.44533 1.000 76.16755 446 GLY A N 1
ATOM 3402 C CA . GLY A 1 446 ? 121.55403 123.42769 153.47587 1.000 77.01843 446 GLY A CA 1
ATOM 3403 C C . GLY A 1 446 ? 120.14510 123.79349 153.05390 1.000 80.63065 446 GLY A C 1
ATOM 3404 O O . GLY A 1 446 ? 119.22259 123.77674 153.86996 1.000 87.29465 446 GLY A O 1
ATOM 3405 N N . CYS A 1 447 ? 119.95935 124.12393 151.77501 1.000 78.77776 447 CYS A N 1
ATOM 3406 C CA . CYS A 1 447 ? 118.62632 124.40973 151.25807 1.000 78.23076 447 CYS A CA 1
ATOM 3407 C C . CYS A 1 447 ? 117.75130 123.16561 151.27632 1.000 76.59582 447 CYS A C 1
ATOM 3408 O O . CYS A 1 447 ? 116.56072 123.24678 151.59332 1.000 80.14234 447 CYS A O 1
ATOM 3411 N N . TRP A 1 448 ? 118.32520 122.00447 150.95119 1.000 74.77262 448 TRP A N 1
ATOM 3412 C CA . TRP A 1 448 ? 117.56448 120.76203 151.04240 1.000 75.02570 448 TRP A CA 1
ATOM 3413 C C . TRP A 1 448 ? 117.20979 120.43333 152.48927 1.000 78.05476 448 TRP A C 1
ATOM 3414 O O . TRP A 1 448 ? 116.08959 119.98695 152.76751 1.000 84.66301 448 TRP A O 1
ATOM 3425 N N . ILE A 1 449 ? 118.15003 120.64375 153.41897 1.000 76.44423 449 ILE A N 1
ATOM 3426 C CA . ILE A 1 449 ? 117.86870 120.43246 154.84005 1.000 77.73495 449 ILE A CA 1
ATOM 3427 C C . ILE A 1 449 ? 116.74496 121.35400 155.29559 1.000 81.78152 449 ILE A C 1
ATOM 3428 O O . ILE A 1 449 ? 115.82807 120.93113 156.01126 1.000 84.91185 449 ILE A O 1
ATOM 3433 N N . PHE A 1 450 ? 116.79963 122.62352 154.88095 1.000 80.25407 450 PHE A N 1
ATOM 3434 C CA . PHE A 1 450 ? 115.76606 123.59086 155.23481 1.000 80.86801 450 PHE A CA 1
ATOM 3435 C C . PHE A 1 450 ? 114.41617 123.15669 154.67969 1.000 84.86632 450 PHE A C 1
ATOM 3436 O O . PHE A 1 450 ? 113.39207 123.27959 155.36111 1.000 89.83350 450 PHE A O 1
ATOM 3444 N N . TYR A 1 451 ? 114.40220 122.70770 153.41765 1.000 81.53906 451 TYR A N 1
ATOM 3445 C CA . TYR A 1 451 ? 113.20399 122.18773 152.76135 1.000 78.74882 451 TYR A CA 1
ATOM 3446 C C . TYR A 1 451 ? 112.57087 121.08183 153.59889 1.000 83.22362 451 TYR A C 1
ATOM 3447 O O . TYR A 1 451 ? 111.36873 121.11890 153.90511 1.000 90.02676 451 TYR A O 1
ATOM 3456 N N . ARG A 1 452 ? 113.37626 120.07228 153.95654 1.000 80.95423 452 ARG A N 1
ATOM 3457 C CA . ARG A 1 452 ? 112.86237 118.94991 154.73766 1.000 82.22424 452 ARG A CA 1
ATOM 3458 C C . ARG A 1 452 ? 112.34554 119.42638 156.08808 1.000 87.73474 452 ARG A C 1
ATOM 3459 O O . ARG A 1 452 ? 111.30574 118.95155 156.55872 1.000 91.03173 452 ARG A O 1
ATOM 3467 N N . LEU A 1 453 ? 113.07448 120.34444 156.73642 1.000 85.54401 453 LEU A N 1
ATOM 3468 C CA . LEU A 1 453 ? 112.67974 120.81176 158.06314 1.000 86.85358 453 LEU A CA 1
ATOM 3469 C C . LEU A 1 453 ? 111.33492 121.52727 158.01262 1.000 91.50590 453 LEU A C 1
ATOM 3470 O O . LEU A 1 453 ? 110.45625 121.26773 158.84560 1.000 97.47653 453 LEU A O 1
ATOM 3475 N N . ILE A 1 454 ? 111.17244 122.46695 157.06873 1.000 89.40580 454 ILE A N 1
ATOM 3476 C CA . ILE A 1 454 ? 109.93041 123.23778 157.01308 1.000 89.70782 454 ILE A CA 1
ATOM 3477 C C . ILE A 1 454 ? 108.76748 122.31888 156.66251 1.000 94.75601 454 ILE A C 1
ATOM 3478 O O . ILE A 1 454 ? 107.64856 122.50199 157.15737 1.000 101.56533 454 ILE A O 1
ATOM 3483 N N . GLY A 1 455 ? 108.99917 121.33904 155.77649 1.000 92.61788 455 GLY A N 1
ATOM 3484 C CA . GLY A 1 455 ? 107.94325 120.38761 155.46960 1.000 93.55631 455 GLY A CA 1
ATOM 3485 C C . GLY A 1 455 ? 107.55822 119.54537 156.67129 1.000 99.90487 455 GLY A C 1
ATOM 3486 O O . GLY A 1 455 ? 106.37709 119.26830 156.89320 1.000 104.25539 455 GLY A O 1
ATOM 3487 N N . ALA A 1 456 ? 108.55619 119.10304 157.44443 1.000 99.53654 456 ALA A N 1
ATOM 3488 C CA . ALA A 1 456 ? 108.29536 118.29313 158.62962 1.000 102.38927 456 ALA A CA 1
ATOM 3489 C C . ALA A 1 456 ? 107.50590 119.07361 159.67296 1.000 103.86828 456 ALA A C 1
ATOM 3490 O O . ALA A 1 456 ? 106.57770 118.53606 160.28951 1.000 103.07603 456 ALA A O 1
ATOM 3492 N N . ALA A 1 457 ? 107.89284 120.33271 159.90957 1.000 104.79188 457 ALA A N 1
ATOM 3493 C CA . ALA A 1 457 ? 107.19682 121.17295 160.88189 1.000 107.72431 457 ALA A CA 1
ATOM 3494 C C . ALA A 1 457 ? 105.74100 121.40043 160.49225 1.000 111.20587 457 ALA A C 1
ATOM 3495 O O . ALA A 1 457 ? 104.85559 121.38941 161.35674 1.000 111.33128 457 ALA A O 1
ATOM 3497 N N . ALA A 1 458 ? 105.48008 121.56273 159.19300 1.000 113.26586 458 ALA A N 1
ATOM 3498 C CA . ALA A 1 458 ? 104.14857 121.78382 158.61138 1.000 119.15899 458 ALA A CA 1
ATOM 3499 C C . ALA A 1 458 ? 103.31209 122.84510 159.32971 1.000 123.35415 458 ALA A C 1
ATOM 3500 O O . ALA A 1 458 ? 103.72935 123.99643 159.45494 1.000 122.32995 458 ALA A O 1
#

Radius of gyration: 22.87 Å; Cα contacts (8 Å, |Δi|>4): 599; chains: 1; bounding box: 54×54×67 Å

Nearest PDB structures (foldseek):
  7ura-assembly1_A  TM=9.946E-01  e=9.747E-50  Homo sapiens
  8erc-assembly1_A  TM=7.913E-01  e=5.311E-11  Homo sapiens
  7ewt-assembly1_A  TM=8.014E-01  e=9.740E-11  Gallus gallus
  7f3x-assembly1_A  TM=7.636E-01  e=1.346E-10  Gallus gallus
  6bug-assembly1_C  TM=7.191E-01  e=2.205E-06  Streptococcus thermophilus

Solvent-accessible surface area: 21323 Å² total; per-residue (Å²): 132,64,112,118,92,4,79,129,76,27,98,128,36,26,46,102,46,15,23,127,123,7,86,92,73,0,144,38,3,20,45,28,0,72,55,11,3,91,65,5,111,122,68,55,66,62,130,74,14,2,46,32,1,24,61,12,0,74,106,0,0,118,68,29,15,84,136,74,24,76,77,0,35,86,0,0,104,53,0,52,89,20,0,87,124,14,82,161,34,75,103,33,0,73,98,0,40,71,20,12,92,96,21,10,88,108,5,32,145,139,142,14,103,90,115,10,13,114,97,3,47,31,1,4,22,17,0,1,0,0,0,7,0,1,0,23,3,7,39,89,53,95,8,73,113,49,9,49,72,47,48,0,28,0,0,0,0,0,2,1,1,1,5,64,3,5,13,8,31,6,84,30,0,48,52,1,5,108,11,34,79,76,40,68,138,11,108,120,12,6,56,122,0,39,62,55,0,47,93,7,26,24,41,15,60,0,32,1,52,87,31,18,65,34,48,68,125,119,157,42,96,117,56,67,61,28,87,4,60,16,16,0,10,17,63,8,32,45,21,0,19,60,3,11,1,2,3,0,3,0,0,14,0,1,0,10,18,50,94,100,206,155,81,34,61,15,66,28,47,2,2,83,28,137,38,0,34,138,12,47,0,1,28,27,6,41,42,4,57,40,41,15,17,21,121,9,17,61,14,8,19,44,107,69,10,89,239,110,34,79,69,44,0,23,56,60,17,26,62,28,7,13,28,14,49,3,124,25,79,38,34,20,15,10,18,102,10,20,0,84,4,11,57,8,18,73,19,3,0,108,57,16,2,156,69,83,33,5,14,0,51,6,106,200,28,84,124,135,20,112,29,141,87,122,159,33,157,51,13,168,53,41,29,124,102,9,7,61,43,1,60,44,12,14,5,0,8,4,2,4,34,49,197,186,34,123,77,36,3,63,98,46,8,48,44,7,78,82,24,0,55,163,43,14,106,35,25,91,66,99,33,128,113,28,22,86,90,111

Sequence (438 aa):
FSRQEFFQQLLQGCLLPTAQQGLDQIWLLLAICLACRLLWRLGLPSYLKHASTVAGGFFSLYHFFQLHMVWVVLLSLLCYLVLFLCRHSSHRGVFLSVTILIYLLMGEMHMVDTVTWHKMRGAQMIVAMKAVSLGFDLDRGEVGTVPSPVEFMGYLYFVGTIVFGPWISFHSYLQAVQGRPLSARWLQKVARSLALALLCLVLSTCVGPYLFPYFIPLKGTMVRWLRAYESAVSFHFSNYFVGFLSEATATLAGAGFTEEKDHLEWDLT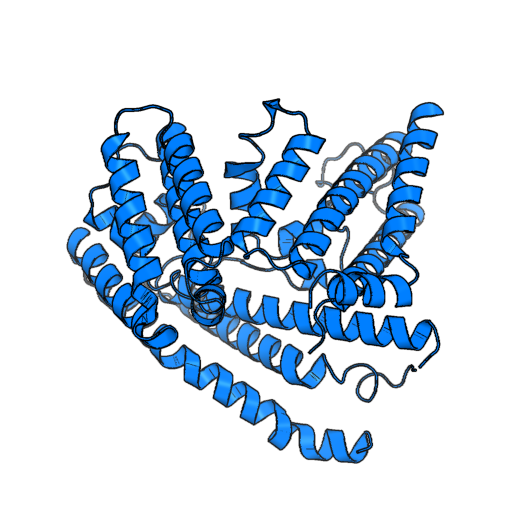VSKPLNVELPRSMVEVVTSWNLPMSYWLNNYVFKNALRLGTFSAVLVTYAASALLHGFSFHLAAVLLSLAFITYVEHVLRKRLARILSACVLSKRCPPDCSHQHRLGLGVRALNLLFGALAIFHLAYLGSLFDVYGMAYTVHKWSELSWASHWVTFGCWIFYRLIGAAA

Foldseek 3Di:
DAQVVCVVCVCVPQQVVLLCVVCVLCVVLLVLLLVLQVVLVPPDDLLVSLVSLLVLLVVNLCSQQNPLCVLLVVLLVVLVVLCVVCQPPLCQLVSLVVVLVVSLVCVLVCPDPPCSCLSQLQLSLLLSLASSLQSVCVNVCVDPHDDDSSLSSSLSRRSLARRLAFRDYSVLVVQLSNFDPDDPQLVVLLVVLQVLLSVLSSCLGRCLQCVASHVNVHVDLVVLLVNLLSLLSSVLSNLSSSQSSSLNSQSSNRGQWDCPPNDIHNDRGQADSCCQVQHLALLSNVCRSGVSLNCSLCVRQLVVCCVVPNLVSLQRSLVVVCSSSHPAALSNVLSNLSSLRRVLQQLLQVLCCVVQLEQSHNDGDDPDDRRPHYPDPVNVVSSVVNSVLSSSSSSLSSSCRGVPHDVRNVVSCVSNPVVNVVVSVVSNVVSVVSVVVD

Organism: Homo sapiens (NCBI:txid9606)

InterPro domains:
  IPR004299 Membrane bound O-acyl transferase, MBOAT [PF03062] (63-363)
  IPR049941 Lysophospholipid acyltransferase 7/Porcupine-like [PTHR13906] (7-456)

GO terms:
  GO:0005515 protein binding (F, IPI)
  GO:0005789 endoplasmic reticulum membrane (C, TAS)